Protein AF-0000000086070913 (afdb_homodimer)

Sequence (574 aa):
MAPLTAEFWENNCFSQLFPQINMLKHLDNSQISDVEFVVEPQTHCTSRTIRAHKQFLAMRSDAFLAMFYGTPPEGAEVVISDLHPDGFYGFLKYIYTGTCKPDTFEEAMYTRQAAEKYKVPEVVAVCSEYIAQHISADKVCPLLDCLATSDIEQVDEAALNILKSDAESVLTSESFVYALECTVECVLETIVGVPEICVMESVFRWAEHISQNSSAKEDPAVVLKSILRPFLPKLRFLALTAPEFVQGPAAWGMLEESEGYAILKNIVVRNSVPLPEWVCTEDVPRSMAPLTAEFWENNCFSQLFPQINMLKHLDNSQISDVEFVVEPQTHCTSRTIRAHKQFLAMRSDAFLAMFYGTPPEGAEVVISDLHPDGFYGFLKYIYTGTCKPDTFEEAMYTRQAAEKYKVPEVVAVCSEYIAQHISADKVCPLLDCLATSDIEQVDEAALNILKSDAESVLTSESFVYALECTVECVLETIVGVPEICVMESVFRWAEHISQNSSAKEDPAVVLKSILRPFLPKLRFLALTAPEFVQGPAAWGMLEESEGYAILKNIVVRNSVPLPEWVCTEDVPRS

Foldseek 3Di:
DDPPDPVDVVPDCPVVVDDQDQQLVCKQPDPPFQAWEWEAAPVDPDIDIITDHLVLLLVQAVLSVCQAVNVVHDGRYHYHHLADPLLVSQLVSCSRRVDHDDDDLVSLLRVLLVCVVRVPVVSVVVSLVVNLVDDDLLCLQVSVQSVVSHPDPDDNVSSLVCQAVPVLSNLPHPNLLVHDPVSLVVSLVRHADDQLLSNQVSVLSSLLSCLVPPPDPDDSLVSSLVSCVVVQLSGALLQDALVSLVVGPVPSSNDDPVQSVQSSVCSVPNPPDDHDPSHHPDNHGGD/DPPPDPVDVVPDCPVVVDDQPQQLVCKQPDPPFQAWEWEAAPVDPDIDIITDHLVLLLVQAVLSVCQAVNVVHDGRYHYHHLADPLLVSQLVSCSRRVDHDDDDLVSLLRVLLVCVVRVPVVSVVVSLVVNLVDDDLLCLQVSVQSVVSHPDPDDNVSSLVCQAVPVLSNLPHPNLLVHDPVSLVVSLVRHADDQLLSNQVSVLSSLLSCLVPDPDPDDSLVSSLVSCVVVQLSGALLQDALVSLVVGPVPSSNDDPVQSVQSSVCSVPNPPDDHDPSHHPDNHGGD

Radius of gyration: 41.25 Å; Cα contacts (8 Å, |Δi|>4): 855; chains: 2; bounding box: 29×132×83 Å

Nearest PDB structures (foldseek):
  2vkp-assembly1_B-2  TM=9.120E-01  e=4.206E-07  Homo sapiens
  9ety-assembly1_A  TM=7.092E-01  e=4.122E-06  Homo sapiens
  6i2m-assembly1_A-2  TM=6.609E-01  e=1.454E-06  Vaccinia virus WR
  8h37-assembly1_P  TM=6.006E-01  e=4.420E-07  Homo sapiens
  3hve-assembly1_A  TM=5.912E-01  e=2.388E-06  Homo sapiens

InterPro domains:
  IPR000210 BTB/POZ domain [PF00651] (27-134)
  IPR000210 BTB/POZ domain [PS50097] (33-104)
  IPR000210 BTB/POZ domain [SM00225] (33-135)
  IPR011333 SKP1/BTB/POZ domain superfamily [G3DSA:3.30.710.10] (21-175)
  IPR011333 SKP1/BTB/POZ domain superfamily [SSF54695] (24-135)

Structure (mmCIF, N/CA/C/O backbone):
data_AF-0000000086070913-model_v1
#
loop_
_entity.id
_entity.type
_entity.pdbx_description
1 polymer 'BTB domain-containing protein'
#
loop_
_atom_site.group_PDB
_atom_site.id
_atom_site.type_symbol
_atom_site.label_atom_id
_atom_site.label_alt_id
_atom_site.label_comp_id
_atom_site.label_asym_id
_atom_site.label_entity_id
_atom_site.label_seq_id
_atom_site.pdbx_PDB_ins_code
_atom_site.Cartn_x
_atom_site.Cartn_y
_atom_site.Cartn_z
_atom_site.occupancy
_atom_site.B_iso_or_equiv
_atom_site.auth_seq_id
_atom_site.auth_comp_id
_atom_site.auth_asym_id
_atom_site.auth_atom_id
_atom_site.pdbx_PDB_model_num
ATOM 1 N N . MET A 1 1 ? -12.008 -37.062 19.156 1 27 1 MET A N 1
ATOM 2 C CA . MET A 1 1 ? -10.938 -36.781 18.203 1 27 1 MET A CA 1
ATOM 3 C C . MET A 1 1 ? -10.883 -35.312 17.844 1 27 1 MET A C 1
ATOM 5 O O . MET A 1 1 ? -11.844 -34.75 17.281 1 27 1 MET A O 1
ATOM 9 N N . ALA A 1 2 ? -10.078 -34.438 18.594 1 33.91 2 ALA A N 1
ATOM 10 C CA . ALA A 1 2 ? -10.266 -33.031 18.906 1 33.91 2 ALA A CA 1
ATOM 11 C C . ALA A 1 2 ? -10.062 -32.156 17.672 1 33.91 2 ALA A C 1
ATOM 13 O O . ALA A 1 2 ? -9.102 -32.375 16.922 1 33.91 2 ALA A O 1
ATOM 14 N N . PRO A 1 3 ? -11.078 -31.484 17.188 1 31.33 3 PRO A N 1
ATOM 15 C CA . PRO A 1 3 ? -11.234 -30.906 15.852 1 31.33 3 PRO A CA 1
ATOM 16 C C . PRO A 1 3 ? -10.188 -29.828 15.555 1 31.33 3 PRO A C 1
ATOM 18 O O . PRO A 1 3 ? -9.922 -28.969 16.391 1 31.33 3 PRO A O 1
ATOM 21 N N . LEU A 1 4 ? -8.977 -30.172 14.977 1 37.19 4 LEU A N 1
ATOM 22 C CA . LEU A 1 4 ? -7.824 -29.359 14.609 1 37.19 4 LEU A CA 1
ATOM 23 C C . LEU A 1 4 ? -8.266 -28.016 14.023 1 37.19 4 LEU A C 1
ATOM 25 O O . LEU A 1 4 ? -8.742 -27.969 12.883 1 37.19 4 LEU A O 1
ATOM 29 N N . THR A 1 5 ? -8.906 -27 14.797 1 29 5 THR A N 1
ATOM 30 C CA . THR A 1 5 ? -9.789 -25.844 14.797 1 29 5 THR A CA 1
ATOM 31 C C . THR A 1 5 ? -9.164 -24.688 14.008 1 29 5 THR A C 1
ATOM 33 O O . THR A 1 5 ? -7.949 -24.656 13.805 1 29 5 THR A O 1
ATOM 36 N N . ALA A 1 6 ? -9.961 -23.609 13.734 1 38.47 6 ALA A N 1
ATOM 37 C CA . ALA A 1 6 ? -10.016 -22.297 13.109 1 38.47 6 ALA A CA 1
ATOM 38 C C . ALA A 1 6 ? -8.883 -21.406 13.609 1 38.47 6 ALA A C 1
ATOM 40 O O . ALA A 1 6 ? -8.477 -20.469 12.922 1 38.47 6 ALA A O 1
ATOM 41 N N . GLU A 1 7 ? -8.523 -21.625 14.836 1 35.12 7 GLU A N 1
ATOM 42 C CA . GLU A 1 7 ? -7.629 -20.734 15.57 1 35.12 7 GLU A CA 1
ATOM 43 C C . GLU A 1 7 ? -6.211 -20.797 15 1 35.12 7 GLU A C 1
ATOM 45 O O . GLU A 1 7 ? -5.461 -19.812 15.102 1 35.12 7 GLU A O 1
ATOM 50 N N . PHE A 1 8 ? -5.789 -21.969 14.516 1 34.62 8 PHE A N 1
ATOM 51 C CA . PHE A 1 8 ? -4.391 -22.141 14.141 1 34.62 8 PHE A CA 1
ATOM 52 C C . PHE A 1 8 ? -4.066 -21.375 12.867 1 34.62 8 PHE A C 1
ATOM 54 O O . PHE A 1 8 ? -2.979 -20.812 12.734 1 34.62 8 PHE A O 1
ATOM 61 N N . TRP A 1 9 ? -4.914 -21.297 11.883 1 36.12 9 TRP A N 1
ATOM 62 C CA . TRP A 1 9 ? -4.703 -20.594 10.617 1 36.12 9 TRP A CA 1
ATOM 63 C C . TRP A 1 9 ? -4.75 -19.078 10.82 1 36.12 9 TRP A C 1
ATOM 65 O O . TRP A 1 9 ? -4.164 -18.328 10.047 1 36.12 9 TRP A O 1
ATOM 75 N N . GLU A 1 10 ? -5.664 -18.578 11.578 1 36.72 10 GLU A N 1
ATOM 76 C CA . GLU A 1 10 ? -5.84 -17.141 11.828 1 36.72 10 GLU A CA 1
ATOM 77 C C . GLU A 1 10 ? -4.574 -16.531 12.406 1 36.72 10 GLU A C 1
ATOM 79 O O . GLU A 1 10 ? -4.211 -15.406 12.055 1 36.72 10 GLU A O 1
ATOM 84 N N . ASN A 1 11 ? -4.238 -16.906 13.602 1 37.53 11 ASN A N 1
ATOM 85 C CA . ASN A 1 11 ? -3.137 -16.328 14.367 1 37.53 11 ASN A CA 1
ATOM 86 C C . ASN A 1 11 ? -1.794 -16.562 13.688 1 37.53 11 ASN A C 1
ATOM 88 O O . ASN A 1 11 ? -0.753 -16.141 14.188 1 37.53 11 ASN A O 1
ATOM 92 N N . ASN A 1 12 ? -1.521 -17.812 13.102 1 37.31 12 ASN A N 1
ATOM 93 C CA . ASN A 1 12 ? -0.187 -18.266 12.719 1 37.31 12 ASN A CA 1
ATOM 94 C C . ASN A 1 12 ? 0.444 -17.328 11.68 1 37.31 12 ASN A C 1
ATOM 96 O O . ASN A 1 12 ? -0.257 -16.562 11.023 1 37.31 12 ASN A O 1
ATOM 100 N N . CYS A 1 13 ? 1.82 -17.719 11.141 1 38.06 13 CYS A N 1
ATOM 101 C CA . CYS A 1 13 ? 3.076 -17.234 10.57 1 38.06 13 CYS A CA 1
ATOM 102 C C . CYS A 1 13 ? 2.875 -16.734 9.148 1 38.06 13 CYS A C 1
ATOM 104 O O . CYS A 1 13 ? 3.84 -16.391 8.469 1 38.06 13 CYS A O 1
ATOM 106 N N . PHE A 1 14 ? 1.764 -17.047 8.633 1 42.47 14 PHE A N 1
ATOM 107 C CA . PHE A 1 14 ? 1.825 -16.625 7.242 1 42.47 14 PHE A CA 1
ATOM 108 C C . PHE A 1 14 ? 1.975 -15.109 7.141 1 42.47 14 PHE A C 1
ATOM 110 O O . PHE A 1 14 ? 2.627 -14.602 6.227 1 42.47 14 PHE A O 1
ATOM 117 N N . SER A 1 15 ? 1.172 -14.406 8.031 1 46.91 15 SER A N 1
ATOM 118 C CA . SER A 1 15 ? 1.377 -12.961 8.016 1 46.91 15 SER A CA 1
ATOM 119 C C . SER A 1 15 ? 2.855 -12.609 8.156 1 46.91 15 SER A C 1
ATOM 121 O O . SER A 1 15 ? 3.311 -11.586 7.637 1 46.91 15 SER A O 1
ATOM 123 N N . GLN A 1 16 ? 3.498 -13.609 8.844 1 49.22 16 GLN A N 1
ATOM 124 C CA . GLN A 1 16 ? 4.91 -13.367 9.125 1 49.22 16 GLN A CA 1
ATOM 125 C C . GLN A 1 16 ? 5.758 -13.594 7.875 1 49.22 16 GLN A C 1
ATOM 127 O O . GLN A 1 16 ? 6.922 -13.188 7.828 1 49.22 16 GLN A O 1
ATOM 132 N N . LEU A 1 17 ? 5.066 -14.266 7.031 1 53.59 17 LEU A N 1
ATOM 133 C CA . LEU A 1 17 ? 5.922 -14.648 5.914 1 53.59 17 LEU A CA 1
ATOM 134 C C . LEU A 1 17 ? 6.051 -13.5 4.914 1 53.59 17 LEU A C 1
ATOM 136 O O . LEU A 1 17 ? 6.918 -13.531 4.035 1 53.59 17 LEU A O 1
ATOM 140 N N . PHE A 1 18 ? 5.137 -12.562 5.164 1 60.12 18 PHE A N 1
ATOM 141 C CA . PHE A 1 18 ? 5.285 -11.508 4.168 1 60.12 18 PHE A CA 1
ATOM 142 C C . PHE A 1 18 ? 5.957 -10.281 4.77 1 60.12 18 PHE A C 1
ATOM 144 O O . PHE A 1 18 ? 5.457 -9.711 5.738 1 60.12 18 PHE A O 1
ATOM 151 N N . PRO A 1 19 ? 7.172 -10.172 4.449 1 59.5 19 PRO A N 1
ATOM 152 C CA . PRO A 1 19 ? 7.738 -8.891 4.883 1 59.5 19 PRO A CA 1
ATO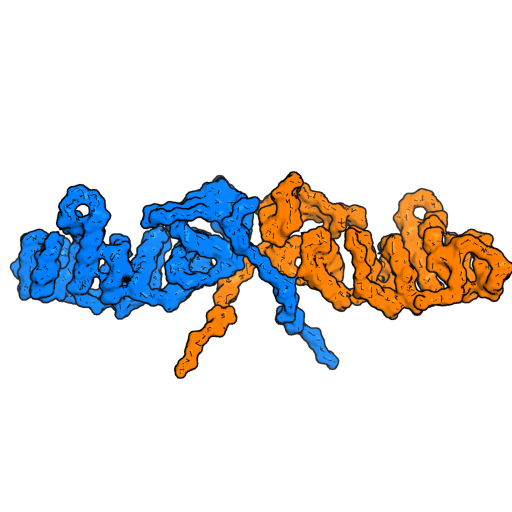M 153 C C . PRO A 1 19 ? 6.848 -7.699 4.531 1 59.5 19 PRO A C 1
ATOM 155 O O . PRO A 1 19 ? 6.152 -7.727 3.512 1 59.5 19 PRO A O 1
ATOM 158 N N . GLN A 1 20 ? 6.512 -6.902 5.496 1 64.38 20 GLN A N 1
ATOM 159 C CA . GLN A 1 20 ? 5.777 -5.668 5.23 1 64.38 20 GLN A CA 1
ATOM 160 C C . GLN A 1 20 ? 6.398 -4.898 4.066 1 64.38 20 GLN A C 1
ATOM 162 O O . GLN A 1 20 ? 7.613 -4.699 4.027 1 64.38 20 GLN A O 1
ATOM 167 N N . ILE A 1 21 ? 5.68 -4.812 3.006 1 72.5 21 ILE A N 1
ATOM 168 C CA . ILE A 1 21 ? 6.164 -4.051 1.86 1 72.5 21 ILE A CA 1
ATOM 169 C C . ILE A 1 21 ? 6.422 -2.604 2.275 1 72.5 21 ILE A C 1
ATOM 171 O O . ILE A 1 21 ? 5.523 -1.93 2.787 1 72.5 21 ILE A O 1
ATOM 175 N N . ASN A 1 22 ? 7.672 -2.219 2.266 1 80.44 22 ASN A N 1
ATOM 176 C CA . ASN A 1 22 ? 8.078 -0.882 2.684 1 80.44 22 ASN A CA 1
ATOM 177 C C . ASN A 1 22 ? 7.895 0.136 1.562 1 80.44 22 ASN A C 1
ATOM 179 O O . ASN A 1 22 ? 8.781 0.307 0.72 1 80.44 22 ASN A O 1
ATOM 183 N N . MET A 1 23 ? 6.84 0.804 1.604 1 90.06 23 MET A N 1
ATOM 184 C CA . MET A 1 23 ? 6.535 1.781 0.562 1 90.06 23 MET A CA 1
ATOM 185 C C . MET A 1 23 ? 7.234 3.107 0.838 1 90.06 23 MET A C 1
ATOM 187 O O . MET A 1 23 ? 7.363 3.943 -0.057 1 90.06 23 MET A O 1
ATOM 191 N N . LEU A 1 24 ? 7.723 3.33 2.02 1 91.94 24 LEU A N 1
ATOM 192 C CA . LEU A 1 24 ? 8.336 4.59 2.42 1 91.94 24 LEU A CA 1
ATOM 193 C C . LEU A 1 24 ? 9.609 4.852 1.625 1 91.94 24 LEU A C 1
ATOM 195 O O . LEU A 1 24 ? 9.953 6.004 1.35 1 91.94 24 LEU A O 1
ATOM 199 N N . LYS A 1 25 ? 10.203 3.756 1.216 1 93.19 25 LYS A N 1
ATOM 200 C CA . LYS A 1 25 ? 11.469 3.895 0.503 1 93.19 25 LYS A CA 1
ATOM 201 C C . LYS A 1 25 ? 11.289 4.66 -0.804 1 93.19 25 LYS A C 1
ATOM 203 O O . LYS A 1 25 ? 12.25 5.199 -1.354 1 93.19 25 LYS A O 1
ATOM 208 N N . HIS A 1 26 ? 10.07 4.699 -1.271 1 95 26 HIS A N 1
ATOM 209 C CA . HIS A 1 26 ? 9.812 5.34 -2.555 1 95 26 HIS A CA 1
ATOM 210 C C . HIS A 1 26 ? 9.57 6.836 -2.385 1 95 26 HIS A C 1
ATOM 212 O O . HIS A 1 26 ? 9.688 7.602 -3.344 1 95 26 HIS A O 1
ATOM 218 N N . LEU A 1 27 ? 9.172 7.234 -1.186 1 96.19 27 LEU A N 1
ATOM 219 C CA . LEU A 1 27 ? 8.906 8.648 -0.943 1 96.19 27 LEU A CA 1
ATOM 220 C C . LEU A 1 27 ? 10.18 9.477 -1.113 1 96.19 27 LEU A C 1
ATOM 222 O O . LEU A 1 27 ? 11.227 9.133 -0.56 1 96.19 27 LEU A O 1
ATOM 226 N N . ASP A 1 28 ? 10.008 10.484 -1.914 1 95.56 28 ASP A N 1
ATOM 227 C CA . ASP A 1 28 ? 11.086 11.43 -2.207 1 95.56 28 ASP A CA 1
ATOM 228 C C . ASP A 1 28 ? 12.219 10.75 -2.965 1 95.56 28 ASP A C 1
ATOM 230 O O . ASP A 1 28 ? 13.391 11.102 -2.787 1 95.56 28 ASP A O 1
ATOM 234 N N . ASN A 1 29 ? 11.883 9.633 -3.613 1 91 29 ASN A N 1
ATOM 235 C CA . ASN A 1 29 ? 12.781 8.93 -4.531 1 91 29 ASN A CA 1
ATOM 236 C C . ASN A 1 29 ? 12.477 9.281 -5.984 1 91 29 ASN A C 1
ATOM 238 O O . ASN A 1 29 ? 11.32 9.242 -6.406 1 91 29 ASN A O 1
ATOM 242 N N . SER A 1 30 ? 13.492 9.594 -6.703 1 87.75 30 SER A N 1
ATOM 243 C CA . SER A 1 30 ? 13.312 10.148 -8.039 1 87.75 30 SER A CA 1
ATOM 244 C C . SER A 1 30 ? 13.164 9.047 -9.086 1 87.75 30 SER A C 1
ATOM 246 O O . SER A 1 30 ? 12.789 9.32 -10.227 1 87.75 30 SER A O 1
ATOM 248 N N . GLN A 1 31 ? 13.352 7.859 -8.82 1 88.88 31 GLN A N 1
ATOM 249 C CA . GLN A 1 31 ? 13.453 6.785 -9.797 1 88.88 31 GLN A CA 1
ATOM 250 C C . GLN A 1 31 ? 12.195 6.711 -10.664 1 88.88 31 GLN A C 1
ATOM 252 O O . GLN A 1 31 ? 12.289 6.684 -11.898 1 88.88 31 GLN A O 1
ATOM 257 N N . ILE A 1 32 ? 10.977 6.695 -10.039 1 93.25 32 ILE A N 1
ATOM 258 C CA . ILE A 1 32 ? 9.766 6.566 -10.852 1 93.25 32 ILE A CA 1
ATOM 259 C C . ILE A 1 32 ? 8.75 7.621 -10.422 1 93.25 32 ILE A C 1
ATOM 261 O O . ILE A 1 32 ? 7.547 7.457 -10.641 1 93.25 32 ILE A O 1
ATOM 265 N N . SER A 1 33 ? 9.281 8.594 -9.758 1 96.81 33 SER A N 1
ATOM 266 C CA . SER A 1 33 ? 8.391 9.68 -9.359 1 96.81 33 SER A CA 1
ATOM 267 C C . SER A 1 33 ? 7.945 10.492 -10.57 1 96.81 33 SER A C 1
ATOM 269 O O . SER A 1 33 ? 8.68 10.602 -11.555 1 96.81 33 SER A O 1
ATOM 271 N N . ASP A 1 34 ? 6.738 11 -10.516 1 97.12 34 ASP A N 1
ATOM 272 C CA . ASP A 1 34 ? 6.238 11.766 -11.656 1 97.12 34 ASP A CA 1
ATOM 273 C C . ASP A 1 34 ? 5.582 13.062 -11.203 1 97.12 34 ASP A C 1
ATOM 275 O O . ASP A 1 34 ? 4.906 13.734 -11.984 1 97.12 34 ASP A O 1
ATOM 279 N N . VAL A 1 35 ? 5.738 13.453 -9.953 1 98.06 35 VAL A N 1
ATOM 280 C CA . VAL A 1 35 ? 5.27 14.742 -9.453 1 98.06 35 VAL A CA 1
ATOM 281 C C . VAL A 1 35 ? 6.254 15.281 -8.422 1 98.06 35 VAL A C 1
ATOM 283 O O . VAL A 1 35 ? 6.855 14.516 -7.66 1 98.06 35 VAL A O 1
ATOM 286 N N . GLU A 1 36 ? 6.418 16.547 -8.414 1 98.25 36 GLU A N 1
ATOM 287 C CA . GLU A 1 36 ? 7.199 17.266 -7.418 1 98.25 36 GLU A CA 1
ATOM 288 C C . GLU A 1 36 ? 6.336 18.281 -6.672 1 98.25 36 GLU A C 1
ATOM 290 O O . GLU A 1 36 ? 5.77 19.188 -7.285 1 98.25 36 GLU A O 1
ATOM 295 N N . PHE A 1 37 ? 6.27 18.125 -5.41 1 98.25 37 PHE A N 1
ATOM 296 C CA . PHE A 1 37 ? 5.598 19.109 -4.566 1 98.25 37 PHE A CA 1
ATOM 297 C C . PHE A 1 37 ? 6.586 20.156 -4.066 1 98.25 37 PHE A C 1
ATOM 299 O O . PHE A 1 37 ? 7.516 19.828 -3.324 1 98.25 37 PHE A O 1
ATOM 306 N N . VAL A 1 38 ? 6.418 21.312 -4.484 1 97.94 38 VAL A N 1
ATOM 307 C CA . VAL A 1 38 ? 7.227 22.422 -3.992 1 97.94 38 VAL A CA 1
ATOM 308 C C . VAL A 1 38 ? 6.512 23.109 -2.83 1 97.94 38 VAL A C 1
ATOM 310 O O . VAL A 1 38 ? 5.586 23.906 -3.039 1 97.94 38 VAL A O 1
ATOM 313 N N . VAL A 1 39 ? 6.949 22.797 -1.641 1 97.06 39 VAL A N 1
ATOM 314 C CA . VAL A 1 39 ? 6.336 23.359 -0.44 1 97.06 39 VAL A CA 1
ATOM 315 C C . VAL A 1 39 ? 7.074 24.625 -0.022 1 97.06 39 VAL A C 1
ATOM 317 O O . VAL A 1 39 ? 8.203 24.562 0.47 1 97.06 39 VAL A O 1
ATOM 320 N N . GLU A 1 40 ? 6.461 25.672 -0.221 1 93.94 40 GLU A N 1
ATOM 321 C CA . GLU A 1 40 ? 7.02 27 0.057 1 93.94 40 GLU A CA 1
ATOM 322 C C . GLU A 1 40 ? 6.023 27.859 0.818 1 93.94 40 GLU A C 1
ATOM 324 O O . GLU A 1 40 ? 5.32 28.672 0.219 1 93.94 40 GLU A O 1
ATOM 329 N N . PRO A 1 41 ? 6.105 27.719 2.154 1 89.5 41 PRO A N 1
ATOM 330 C CA . PRO A 1 41 ? 5.172 28.531 2.932 1 89.5 41 PRO A CA 1
ATOM 331 C C . PRO A 1 41 ? 5.48 30.031 2.846 1 89.5 41 PRO A C 1
ATOM 333 O O . PRO A 1 41 ? 6.648 30.422 2.734 1 89.5 41 PRO A O 1
ATOM 336 N N . GLN A 1 42 ? 4.492 30.781 2.971 1 81.88 42 GLN A N 1
ATOM 337 C CA . GLN A 1 42 ? 4.645 32.25 2.938 1 81.88 42 GLN A CA 1
ATOM 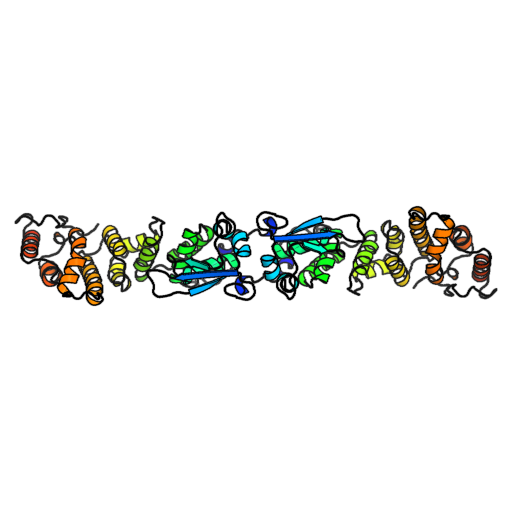338 C C . GLN A 1 42 ? 5.172 32.781 4.27 1 81.88 42 GLN A C 1
ATOM 340 O O . GLN A 1 42 ? 5.832 33.812 4.312 1 81.88 42 GLN A O 1
ATOM 345 N N . THR A 1 43 ? 4.941 32.062 5.273 1 73.25 43 THR A N 1
ATOM 346 C CA . THR A 1 43 ? 5.215 32.531 6.625 1 73.25 43 THR A CA 1
ATOM 347 C C . THR A 1 43 ? 6.57 32.031 7.113 1 73.25 43 THR A C 1
ATOM 349 O O . THR A 1 43 ? 7.078 32.5 8.141 1 73.25 43 THR A O 1
ATOM 352 N N . HIS A 1 44 ? 7.094 31.062 6.371 1 71.06 44 HIS A N 1
ATOM 353 C CA . HIS A 1 44 ? 8.375 30.5 6.789 1 71.06 44 HIS A CA 1
ATOM 354 C C . HIS A 1 44 ? 9.406 30.5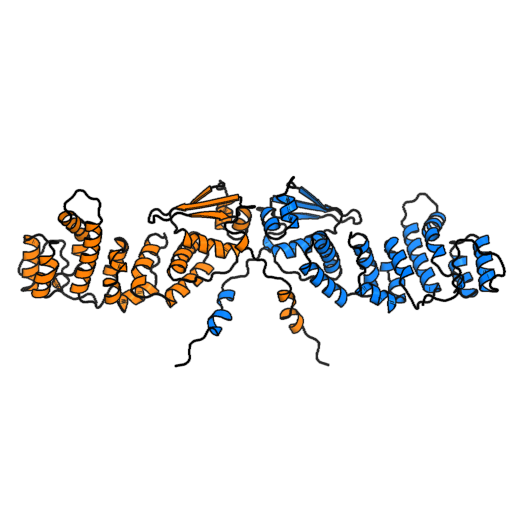94 5.672 1 71.06 44 HIS A C 1
ATOM 356 O O . HIS A 1 44 ? 9.047 30.672 4.496 1 71.06 44 HIS A O 1
ATOM 362 N N . CYS A 1 45 ? 10.609 30.641 6.098 1 77.81 45 CYS A N 1
ATOM 363 C CA . CYS A 1 45 ? 11.68 30.766 5.117 1 77.81 45 CYS A CA 1
ATOM 364 C C . CYS A 1 45 ? 12.172 29.391 4.664 1 77.81 45 CYS A C 1
ATOM 366 O O . CYS A 1 45 ? 13.062 29.297 3.816 1 77.81 45 CYS A O 1
ATOM 368 N N . THR A 1 46 ? 11.492 28.391 5.078 1 88.31 46 THR A N 1
ATOM 369 C CA . THR A 1 46 ? 11.945 27.062 4.719 1 88.31 46 THR A CA 1
ATOM 370 C C . THR A 1 46 ? 11.141 26.5 3.549 1 88.31 46 THR A C 1
ATOM 372 O O . THR A 1 46 ? 9.922 26.672 3.496 1 88.31 46 THR A O 1
ATOM 375 N N . SER A 1 47 ? 11.805 26.031 2.568 1 92.81 47 SER A N 1
ATOM 376 C CA . SER A 1 47 ? 11.156 25.406 1.42 1 92.81 47 SER A CA 1
ATOM 377 C C . SER A 1 47 ? 11.734 24.016 1.162 1 92.81 47 SER A C 1
ATOM 379 O O . SER A 1 47 ? 12.867 23.719 1.545 1 92.81 47 SER A O 1
ATOM 381 N N . ARG A 1 48 ? 10.906 23.141 0.691 1 96 48 ARG A N 1
ATOM 382 C CA . ARG A 1 48 ? 11.344 21.781 0.364 1 96 48 ARG A CA 1
ATOM 383 C C . ARG A 1 48 ? 10.594 21.25 -0.849 1 96 48 ARG A C 1
ATOM 385 O O . ARG A 1 48 ? 9.406 21.516 -1.019 1 96 48 ARG A O 1
ATOM 392 N N . THR A 1 49 ? 11.32 20.625 -1.664 1 97.25 49 THR A N 1
ATOM 393 C CA . THR A 1 49 ? 10.711 19.922 -2.781 1 97.25 49 THR A CA 1
ATOM 394 C C . THR A 1 49 ? 10.625 18.422 -2.488 1 97.25 49 THR A C 1
ATOM 396 O O . THR A 1 49 ? 11.617 17.812 -2.086 1 97.25 49 THR A O 1
ATOM 399 N N . ILE A 1 50 ? 9.477 17.844 -2.617 1 98.12 50 ILE A N 1
ATOM 400 C CA . ILE A 1 50 ? 9.258 16.438 -2.322 1 98.12 50 ILE A CA 1
ATOM 401 C C . ILE A 1 50 ? 8.766 15.711 -3.574 1 98.12 50 ILE A C 1
ATOM 403 O O . ILE A 1 50 ? 7.754 16.094 -4.164 1 98.12 50 ILE A O 1
ATOM 407 N N . ARG A 1 51 ? 9.453 14.711 -4 1 97.88 51 ARG A N 1
ATOM 408 C CA . ARG A 1 51 ? 9.047 13.891 -5.141 1 97.88 51 ARG A CA 1
ATOM 409 C C . ARG A 1 51 ? 8.102 12.773 -4.707 1 97.88 51 ARG A C 1
ATOM 411 O O . ARG A 1 51 ? 8.297 12.164 -3.656 1 97.88 51 ARG A O 1
ATOM 418 N N . ALA A 1 52 ? 7.047 12.547 -5.461 1 98.25 52 ALA A N 1
ATOM 419 C CA . ALA A 1 52 ? 6.039 11.539 -5.121 1 98.25 52 ALA A CA 1
ATOM 420 C C . ALA A 1 52 ? 5.473 10.883 -6.375 1 98.25 52 ALA A C 1
ATOM 422 O O . ALA A 1 52 ? 6.059 10.992 -7.457 1 98.25 52 ALA A O 1
ATOM 423 N N . HIS A 1 53 ? 4.496 10.07 -6.289 1 97.88 53 HIS A N 1
ATOM 424 C CA . HIS A 1 53 ? 3.908 9.266 -7.348 1 97.88 53 HIS A CA 1
ATOM 425 C C . HIS A 1 53 ? 2.414 9.539 -7.488 1 97.88 53 HIS A C 1
ATOM 427 O O . HIS A 1 53 ? 1.625 9.156 -6.621 1 97.88 53 HIS A O 1
ATOM 433 N N . LYS A 1 54 ? 2.014 10.125 -8.625 1 97.56 54 LYS A N 1
ATOM 434 C CA . LYS A 1 54 ? 0.648 10.609 -8.812 1 97.56 54 LYS A CA 1
ATOM 435 C C . LYS A 1 54 ? -0.359 9.469 -8.656 1 97.56 54 LYS A C 1
ATOM 437 O O . LYS A 1 54 ? -1.349 9.609 -7.93 1 97.56 54 LYS A O 1
ATOM 442 N N . GLN A 1 55 ? -0.084 8.414 -9.344 1 96.5 55 GLN A N 1
ATOM 443 C CA . GLN A 1 55 ? -1.028 7.301 -9.352 1 96.5 55 GLN A CA 1
ATOM 444 C C . GLN A 1 55 ? -1.141 6.672 -7.965 1 96.5 55 GLN A C 1
ATOM 446 O O . GLN A 1 55 ? -2.244 6.375 -7.5 1 96.5 55 GLN A O 1
ATOM 451 N N . PHE A 1 56 ? -0.059 6.484 -7.305 1 95.94 56 PHE A N 1
ATOM 452 C CA . PHE A 1 56 ? -0.059 5.922 -5.961 1 95.94 56 PHE A CA 1
ATOM 453 C C . PHE A 1 56 ? -0.828 6.82 -5 1 95.94 56 PHE A C 1
ATOM 455 O O . PHE A 1 56 ? -1.65 6.34 -4.215 1 95.94 56 PHE A O 1
ATOM 462 N N . LEU A 1 57 ? -0.521 8.086 -5.07 1 96.56 57 LEU A N 1
ATOM 463 C CA . LEU A 1 57 ? -1.21 9.047 -4.219 1 96.56 57 LEU A CA 1
ATOM 464 C C . LEU A 1 57 ? -2.715 9.016 -4.469 1 96.56 57 LEU A C 1
ATOM 466 O O . LEU A 1 57 ? -3.504 9.023 -3.521 1 96.56 57 LEU A O 1
ATOM 470 N N . ALA A 1 58 ? -3.123 8.977 -5.719 1 96.12 58 ALA A N 1
ATOM 471 C CA . ALA A 1 58 ? -4.531 8.969 -6.102 1 96.12 58 ALA A CA 1
ATOM 472 C C . ALA A 1 58 ? -5.234 7.715 -5.578 1 96.12 58 ALA A C 1
ATOM 474 O O . ALA A 1 58 ? -6.426 7.75 -5.266 1 96.12 58 ALA A O 1
ATOM 475 N N . MET A 1 59 ? -4.496 6.637 -5.512 1 94.69 59 MET A N 1
ATOM 476 C CA . MET A 1 59 ? -5.062 5.379 -5.031 1 94.69 59 MET A CA 1
ATOM 477 C C . MET A 1 59 ? -5.277 5.418 -3.523 1 94.69 59 MET A C 1
ATOM 479 O O . MET A 1 59 ? -6.078 4.648 -2.988 1 94.69 59 MET A O 1
ATOM 483 N N . ARG A 1 60 ? -4.555 6.316 -2.834 1 93.81 60 ARG A N 1
ATOM 484 C CA . ARG A 1 60 ? -4.543 6.293 -1.375 1 93.81 60 ARG A CA 1
ATOM 485 C C . ARG A 1 60 ? -5.332 7.465 -0.802 1 93.81 60 ARG A C 1
ATOM 487 O O . ARG A 1 60 ? -5.582 7.52 0.404 1 93.81 60 ARG A O 1
ATOM 494 N N . SER A 1 61 ? -5.691 8.414 -1.654 1 93.56 61 SER A N 1
ATOM 495 C CA . SER A 1 61 ? -6.32 9.633 -1.171 1 93.56 61 SER A CA 1
ATOM 496 C C . SER A 1 61 ? -7.273 10.219 -2.211 1 93.56 61 SER A C 1
ATOM 498 O O . SER A 1 61 ? -6.875 10.477 -3.35 1 93.56 61 SER A O 1
ATOM 500 N N . ASP A 1 62 ? -8.484 10.516 -1.798 1 94 62 ASP A N 1
ATOM 501 C CA . ASP A 1 62 ? -9.469 11.117 -2.691 1 94 62 ASP A CA 1
ATOM 502 C C . ASP A 1 62 ? -9.031 12.516 -3.125 1 94 62 ASP A C 1
ATOM 504 O O . ASP A 1 62 ? -9.297 12.93 -4.258 1 94 62 ASP A O 1
ATOM 508 N N . ALA A 1 63 ? -8.438 13.188 -2.225 1 95.12 63 ALA A N 1
ATOM 509 C CA . ALA A 1 63 ? -7.949 14.523 -2.541 1 95.12 63 ALA A CA 1
ATOM 510 C C . ALA A 1 63 ? -6.926 14.484 -3.672 1 95.12 63 ALA A C 1
ATOM 512 O O . ALA A 1 63 ? -6.996 15.281 -4.609 1 95.12 63 ALA A O 1
ATOM 513 N N . PHE A 1 64 ? -6.055 13.57 -3.631 1 96.62 64 PHE A N 1
ATOM 514 C CA . PHE A 1 64 ? -5.031 13.469 -4.664 1 96.62 64 PHE A CA 1
ATOM 515 C C . PHE A 1 64 ? -5.609 12.867 -5.941 1 96.62 64 PHE A C 1
ATOM 517 O O . PHE A 1 64 ? -5.152 13.188 -7.043 1 96.62 64 PHE A O 1
ATOM 524 N N . LEU A 1 65 ? -6.629 12 -5.793 1 96.44 65 LEU A N 1
ATOM 525 C CA . LEU A 1 65 ? -7.34 11.516 -6.973 1 96.44 65 LEU A CA 1
ATOM 526 C C . LEU A 1 65 ? -7.926 12.68 -7.766 1 96.44 65 LEU A C 1
ATOM 528 O O . LEU A 1 65 ? -7.742 12.766 -8.984 1 96.44 65 LEU A O 1
ATOM 532 N N . ALA A 1 66 ? -8.586 13.562 -7.023 1 96.25 66 ALA A N 1
ATOM 533 C CA . ALA A 1 66 ? -9.172 14.742 -7.656 1 96.25 66 ALA A CA 1
ATOM 534 C C . ALA A 1 66 ? -8.094 15.641 -8.242 1 96.25 66 ALA A C 1
ATOM 536 O O . ALA A 1 66 ? -8.266 16.203 -9.336 1 96.25 66 ALA A O 1
ATOM 537 N N . MET A 1 67 ? -6.965 15.766 -7.586 1 96.38 67 MET A N 1
ATOM 538 C CA . MET A 1 67 ? -5.887 16.672 -7.984 1 96.38 67 MET A CA 1
ATOM 539 C C . MET A 1 67 ? -5.254 16.203 -9.297 1 96.38 67 MET A C 1
ATOM 541 O O . MET A 1 67 ? -5.027 17.016 -10.195 1 96.38 67 MET A O 1
ATOM 545 N N . PHE A 1 68 ? -5.082 14.883 -9.398 1 97.44 68 PHE A N 1
ATOM 546 C CA . PHE A 1 68 ? -4.242 14.422 -10.5 1 97.44 68 PHE A CA 1
ATOM 547 C C . PHE A 1 68 ? -5.094 13.805 -11.609 1 97.44 68 PHE A C 1
ATOM 549 O O . PHE A 1 68 ? -4.625 13.633 -12.734 1 97.44 68 PHE A O 1
ATOM 556 N N . TYR A 1 69 ? -6.289 13.43 -11.312 1 95.81 69 TYR A N 1
ATOM 557 C CA . TYR A 1 69 ? -7.117 12.75 -12.312 1 95.81 69 TYR A CA 1
ATOM 558 C C . TYR A 1 69 ? -8.469 13.438 -12.445 1 95.81 69 TYR A C 1
ATOM 560 O O . TYR A 1 69 ? -9.383 12.914 -13.094 1 95.81 69 TYR A O 1
ATOM 568 N N . GLY A 1 70 ? -8.586 14.531 -11.836 1 94.31 70 GLY A N 1
ATOM 569 C CA . GLY A 1 70 ? -9.766 15.359 -12.016 1 94.31 70 GLY A CA 1
ATOM 570 C C . GLY A 1 70 ? -9.68 16.266 -13.234 1 94.31 70 GLY A C 1
ATOM 571 O O . GLY A 1 70 ? -8.93 15.977 -14.172 1 94.31 70 GLY A O 1
ATOM 572 N N . THR A 1 71 ? -10.57 17.219 -13.289 1 92.31 71 THR A N 1
ATOM 573 C CA . THR A 1 71 ? -10.633 18.125 -14.43 1 92.31 71 THR A CA 1
ATOM 574 C C . THR A 1 71 ? -10.5 19.562 -13.977 1 92.31 71 THR A C 1
ATOM 576 O O . THR A 1 71 ? -11.367 20.094 -13.273 1 92.31 71 THR A O 1
ATOM 579 N N . PRO A 1 72 ? -9.406 20.203 -14.352 1 94.06 72 PRO A N 1
ATOM 580 C CA . PRO A 1 72 ? -8.195 19.75 -15.031 1 94.06 72 PRO A CA 1
ATOM 581 C C . PRO A 1 72 ? -7.191 19.094 -14.086 1 94.06 72 PRO A C 1
ATOM 583 O O . PRO A 1 72 ? -7.105 19.469 -12.914 1 94.06 72 PRO A O 1
ATOM 586 N N . PRO A 1 73 ? -6.469 18.141 -14.438 1 94.38 73 PRO A N 1
ATOM 587 C CA . PRO A 1 73 ? -5.461 17.516 -13.578 1 94.38 73 PRO A CA 1
ATOM 588 C C . PRO A 1 73 ? -4.227 18.406 -13.375 1 94.38 73 PRO A C 1
ATOM 590 O O . PRO A 1 73 ? -3.811 19.109 -14.297 1 94.38 73 PRO A O 1
ATOM 593 N N . GLU A 1 74 ? -3.664 18.328 -12.219 1 94.62 74 GLU A N 1
ATOM 594 C CA . GLU A 1 74 ? -2.41 19.016 -11.953 1 94.62 74 GLU A CA 1
ATOM 595 C C . GLU A 1 74 ? -1.25 18.375 -12.711 1 94.62 74 GLU A C 1
ATOM 597 O O . GLU A 1 74 ? -1.267 17.172 -12.977 1 94.62 74 GLU A O 1
ATOM 602 N N . GLY A 1 75 ? -0.298 19.172 -12.984 1 94.69 75 GLY A N 1
ATOM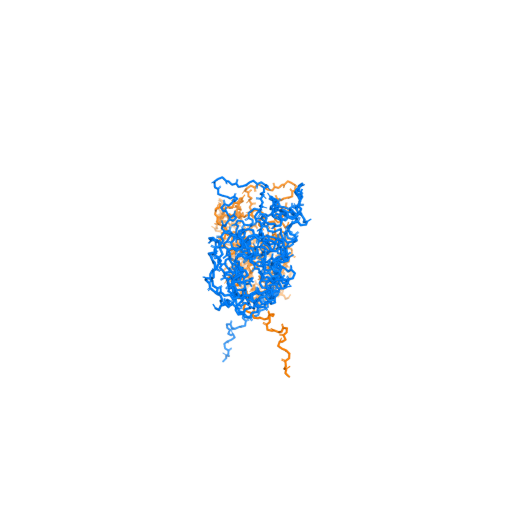 603 C CA . GLY A 1 75 ? 0.861 18.688 -13.719 1 94.69 75 GLY A CA 1
ATOM 604 C C . GLY A 1 75 ? 1.933 18.094 -12.828 1 94.69 75 GLY A C 1
ATOM 605 O O . GLY A 1 75 ? 1.629 17.547 -11.766 1 94.69 75 GLY A O 1
ATOM 606 N N . ALA A 1 76 ? 3.135 18.109 -13.32 1 95.94 76 ALA A N 1
ATOM 607 C CA . ALA A 1 76 ? 4.262 17.453 -12.672 1 95.94 76 ALA A CA 1
ATOM 608 C C . ALA A 1 76 ? 4.801 18.281 -11.516 1 95.94 76 ALA A C 1
ATOM 610 O O . ALA A 1 76 ? 5.578 17.797 -10.695 1 95.94 76 ALA A O 1
ATOM 611 N N . GLU A 1 77 ? 4.418 19.516 -11.477 1 97.56 77 GLU A N 1
ATOM 612 C CA . GLU A 1 77 ? 4.84 20.375 -10.383 1 97.56 77 GLU A CA 1
ATOM 613 C C . GLU A 1 77 ? 3.641 20.984 -9.664 1 97.56 77 GLU A C 1
ATOM 615 O O . GLU A 1 77 ? 2.775 21.594 -10.297 1 97.56 77 GLU A O 1
ATOM 620 N N . VAL A 1 78 ? 3.564 20.797 -8.414 1 97.69 78 VAL A N 1
ATOM 621 C CA . VAL A 1 78 ? 2.498 21.344 -7.59 1 97.69 78 VAL A CA 1
ATOM 622 C C . VAL A 1 78 ? 3.098 22.234 -6.496 1 97.69 78 VAL A C 1
ATOM 624 O O . VAL A 1 78 ? 3.912 21.766 -5.695 1 97.69 78 VAL A O 1
ATOM 627 N N . VAL A 1 79 ? 2.678 23.438 -6.402 1 96.75 79 VAL A N 1
ATOM 628 C CA . VAL A 1 79 ? 3.188 24.375 -5.406 1 96.75 79 VAL A CA 1
ATOM 629 C C . VAL A 1 79 ? 2.244 24.422 -4.203 1 96.75 79 VAL A C 1
ATOM 631 O O . VAL A 1 79 ? 1.035 24.594 -4.363 1 96.75 79 VAL A O 1
ATOM 634 N N . ILE A 1 80 ? 2.768 24.188 -3.066 1 95.44 80 ILE A N 1
ATOM 635 C CA . ILE A 1 80 ? 2.041 24.266 -1.803 1 95.44 80 ILE A CA 1
ATOM 636 C C . ILE A 1 80 ? 2.578 25.438 -0.973 1 95.44 80 ILE A C 1
ATOM 638 O O . ILE A 1 80 ? 3.721 25.391 -0.507 1 95.44 80 ILE A O 1
ATOM 642 N N . SER A 1 81 ? 1.776 26.375 -0.695 1 93.31 81 SER A N 1
ATOM 643 C CA . SER A 1 81 ? 2.264 27.594 -0.065 1 93.31 81 SER A CA 1
ATOM 644 C C . SER A 1 81 ? 1.673 27.766 1.33 1 93.31 81 SER A C 1
ATOM 646 O O . SER A 1 81 ? 2.064 28.672 2.066 1 93.31 81 SER A O 1
ATOM 648 N N . ASP A 1 82 ? 0.824 26.922 1.728 1 91 82 ASP A N 1
ATOM 649 C CA . ASP A 1 82 ? 0.085 27.156 2.963 1 91 82 ASP A CA 1
ATOM 650 C C . ASP A 1 82 ? 0.42 26.109 4.016 1 91 82 ASP A C 1
ATOM 652 O O . ASP A 1 82 ? -0.224 26.047 5.066 1 91 82 ASP A O 1
ATOM 656 N N . LEU A 1 83 ? 1.389 25.266 3.713 1 93.75 83 LEU A N 1
ATOM 657 C CA . LEU A 1 83 ? 1.779 24.234 4.66 1 93.75 83 LEU A CA 1
ATOM 658 C C . LEU A 1 83 ? 3.277 24.297 4.941 1 93.75 83 LEU A C 1
ATOM 660 O O . LEU A 1 83 ? 4.055 24.719 4.09 1 93.75 83 LEU A O 1
ATOM 664 N N . HIS A 1 84 ? 3.607 23.938 6.168 1 93.81 84 HIS A N 1
ATOM 665 C CA . HIS A 1 84 ? 5.016 23.719 6.473 1 93.81 84 HIS A CA 1
ATOM 666 C C . HIS A 1 84 ? 5.551 22.469 5.781 1 93.81 84 HIS A C 1
ATOM 668 O O . HIS A 1 84 ? 4.859 21.453 5.711 1 93.81 84 HIS A O 1
ATOM 674 N N . PRO A 1 85 ? 6.785 22.484 5.27 1 95.88 85 PRO A N 1
ATOM 675 C CA . PRO A 1 85 ? 7.348 21.328 4.566 1 95.88 85 PRO A CA 1
ATOM 676 C C . PRO A 1 85 ? 7.352 20.062 5.426 1 95.88 85 PRO A C 1
ATOM 678 O O . PRO A 1 85 ? 7.039 18.984 4.93 1 95.88 85 PRO A O 1
ATOM 681 N N . ASP A 1 86 ? 7.602 20.188 6.652 1 95 86 ASP A N 1
ATOM 682 C CA . ASP A 1 86 ? 7.656 19.031 7.535 1 95 86 ASP A CA 1
ATOM 683 C C . ASP A 1 86 ? 6.273 18.406 7.707 1 95 86 ASP A C 1
ATOM 685 O O . ASP A 1 86 ? 6.148 17.188 7.84 1 95 86 ASP A O 1
ATOM 689 N N . GLY A 1 87 ? 5.301 19.234 7.785 1 95.75 87 GLY A N 1
ATOM 690 C CA . GLY A 1 87 ? 3.941 18.734 7.922 1 95.75 87 GLY A CA 1
ATOM 691 C C . GLY A 1 87 ? 3.459 17.969 6.707 1 95.75 87 GLY A C 1
ATOM 692 O O . GLY A 1 87 ? 2.854 16.906 6.84 1 95.75 87 GLY A O 1
ATOM 693 N N . PHE A 1 88 ? 3.781 18.547 5.57 1 97.38 88 PHE A N 1
ATOM 694 C CA . PHE A 1 88 ? 3.377 17.875 4.34 1 97.38 88 PHE A CA 1
ATOM 695 C C . PHE A 1 88 ? 4.133 16.562 4.164 1 97.38 88 PHE A C 1
ATOM 697 O O . PHE A 1 88 ? 3.557 15.562 3.729 1 97.38 88 PHE A O 1
ATOM 704 N N . TYR A 1 89 ? 5.398 16.609 4.52 1 97.5 89 TYR A N 1
ATOM 705 C CA . TYR A 1 89 ? 6.191 15.398 4.449 1 97.5 89 TYR A CA 1
ATOM 706 C C . TYR A 1 89 ? 5.633 14.328 5.383 1 97.5 89 TYR A C 1
ATOM 708 O O . TYR A 1 89 ? 5.523 13.156 5.004 1 97.5 89 TYR A O 1
ATOM 716 N N . GLY A 1 90 ? 5.348 14.719 6.621 1 96.88 90 GLY A N 1
ATOM 717 C CA . GLY A 1 90 ? 4.73 13.789 7.551 1 96.88 90 GLY A CA 1
ATOM 718 C C . GLY A 1 90 ? 3.422 13.211 7.039 1 96.88 90 GLY A C 1
ATOM 719 O O . GLY A 1 90 ? 3.166 12.016 7.188 1 96.88 90 GLY A O 1
ATOM 720 N N . PHE A 1 91 ? 2.65 14.047 6.461 1 97.38 91 PHE A N 1
ATOM 721 C CA . PHE A 1 91 ? 1.386 13.641 5.855 1 97.38 91 PHE A CA 1
ATOM 722 C C . PHE A 1 91 ? 1.617 12.625 4.738 1 97.38 91 PHE A C 1
ATOM 724 O O . PHE A 1 91 ? 0.953 11.594 4.688 1 97.38 91 PHE A O 1
ATOM 731 N N . LEU A 1 92 ? 2.592 12.898 3.855 1 97.69 92 LEU A N 1
ATOM 732 C CA . LEU A 1 92 ? 2.918 11.984 2.771 1 97.69 92 LEU A CA 1
ATOM 733 C C . LEU A 1 92 ? 3.428 10.656 3.32 1 97.69 92 LEU A C 1
ATOM 735 O O . LEU A 1 92 ? 3.129 9.594 2.766 1 97.69 92 LEU A O 1
ATOM 739 N N . LYS A 1 93 ? 4.215 10.766 4.359 1 96 93 LYS A N 1
ATOM 740 C CA . LYS A 1 93 ? 4.668 9.539 5 1 96 93 LYS A CA 1
ATOM 741 C C . LYS A 1 93 ? 3.49 8.641 5.363 1 96 93 LYS A C 1
ATOM 743 O O . LYS A 1 93 ? 3.545 7.422 5.164 1 96 93 LYS A O 1
ATOM 748 N N . TYR A 1 94 ? 2.473 9.203 5.891 1 94.75 94 TYR A N 1
ATOM 749 C CA . TYR A 1 94 ? 1.272 8.438 6.219 1 94.75 94 TYR A CA 1
ATOM 750 C C . TYR A 1 94 ? 0.652 7.832 4.965 1 94.75 94 TYR A C 1
ATOM 752 O O . TYR A 1 94 ? 0.248 6.668 4.969 1 94.75 94 TYR A O 1
ATOM 760 N N . ILE A 1 95 ? 0.562 8.641 3.971 1 95.31 95 ILE A N 1
ATOM 761 C CA . ILE A 1 95 ? -0.06 8.156 2.742 1 95.31 95 ILE A CA 1
ATOM 762 C C . ILE A 1 95 ? 0.709 6.945 2.217 1 95.31 95 ILE A C 1
ATOM 764 O O . ILE A 1 95 ? 0.108 5.984 1.728 1 95.31 95 ILE A O 1
ATOM 768 N N . TYR A 1 96 ? 1.963 6.93 2.309 1 93.88 96 TYR A N 1
ATOM 769 C CA . TYR A 1 96 ? 2.807 5.871 1.767 1 93.88 96 TYR A CA 1
ATOM 770 C C . TYR A 1 96 ? 2.787 4.641 2.666 1 93.88 96 TYR A C 1
ATOM 772 O O . TYR A 1 96 ? 2.9 3.51 2.188 1 93.88 96 TYR A O 1
ATOM 780 N N . THR A 1 97 ? 2.611 4.867 3.93 1 91.5 97 THR A N 1
ATOM 781 C CA . THR A 1 97 ? 2.834 3.744 4.836 1 91.5 97 THR A CA 1
ATOM 782 C C . THR A 1 97 ? 1.523 3.299 5.477 1 91.5 97 THR A C 1
ATOM 784 O O . THR A 1 97 ? 1.418 2.172 5.969 1 91.5 97 THR A O 1
ATOM 787 N N . GLY A 1 98 ? 0.611 4.184 5.625 1 89.81 98 GLY A N 1
ATOM 788 C CA . GLY A 1 98 ? -0.633 3.889 6.316 1 89.81 98 GLY A CA 1
ATOM 789 C C . GLY A 1 98 ? -0.538 4.074 7.82 1 89.81 98 GLY A C 1
ATOM 790 O O . GLY A 1 98 ? -1.481 3.766 8.555 1 89.81 98 GLY A O 1
ATOM 791 N N . THR A 1 99 ? 0.579 4.566 8.273 1 89.81 99 THR A N 1
ATOM 792 C CA . THR A 1 99 ? 0.766 4.781 9.703 1 89.81 99 THR A CA 1
ATOM 793 C C . THR A 1 99 ? 1.26 6.195 9.977 1 89.81 99 THR A C 1
ATOM 795 O O . THR A 1 99 ? 1.884 6.82 9.117 1 89.81 99 THR A O 1
ATOM 798 N N . CYS A 1 100 ? 0.898 6.672 11.117 1 93 100 CYS A N 1
ATOM 799 C CA . CYS A 1 100 ? 1.309 7.996 11.57 1 93 100 CYS A CA 1
ATOM 800 C C . CYS A 1 100 ? 1.825 7.949 13 1 93 100 CYS A C 1
ATOM 802 O O . CYS A 1 100 ? 1.089 7.582 13.922 1 93 100 CYS A O 1
ATOM 804 N N . LYS A 1 101 ? 3.084 8.195 13.094 1 92.62 101 LYS A N 1
ATOM 805 C CA . LYS A 1 101 ? 3.732 8.203 14.398 1 92.62 101 LYS A CA 1
ATOM 806 C C . LYS A 1 101 ? 4.645 9.414 14.555 1 92.62 101 LYS A C 1
ATOM 808 O O . LYS A 1 101 ? 5.867 9.297 14.43 1 92.62 101 LYS A O 1
ATOM 813 N N . PRO A 1 102 ? 4.059 10.539 14.914 1 95.38 102 PRO A N 1
ATOM 814 C CA . PRO A 1 102 ? 4.914 11.711 15.094 1 95.38 102 PRO A CA 1
ATOM 815 C C . PRO A 1 102 ? 5.93 11.531 16.219 1 95.38 102 PRO A C 1
ATOM 817 O O . PRO A 1 102 ? 5.617 10.914 17.25 1 95.38 102 PRO A O 1
ATOM 820 N N . ASP A 1 103 ? 7.082 12.125 16.047 1 94.44 103 ASP A N 1
ATOM 821 C CA . ASP A 1 103 ? 8.164 12.016 17.016 1 94.44 103 ASP A CA 1
ATOM 822 C C . ASP A 1 103 ? 8.297 13.305 17.828 1 94.44 103 ASP A C 1
ATOM 824 O O . ASP A 1 103 ? 8.914 13.305 18.906 1 94.44 103 ASP A O 1
ATOM 828 N N . THR A 1 104 ? 7.848 14.367 17.375 1 97.12 104 THR A N 1
ATOM 829 C CA . THR A 1 104 ? 7.957 15.656 18.047 1 97.12 104 THR A CA 1
ATOM 830 C C . THR A 1 104 ? 6.625 16.406 18.031 1 97.12 104 THR A C 1
ATOM 832 O O . THR A 1 104 ? 5.734 16.062 17.234 1 97.12 104 THR A O 1
ATOM 835 N N . PHE A 1 105 ? 6.523 17.406 18.891 1 96.81 105 PHE A N 1
ATOM 836 C CA . PHE A 1 105 ? 5.324 18.234 18.953 1 96.81 105 PHE A CA 1
ATOM 837 C C . PHE A 1 105 ? 5.113 18.984 17.641 1 96.81 105 PHE A C 1
ATOM 839 O O . PHE A 1 105 ? 3.998 19.031 17.125 1 96.81 105 PHE A O 1
ATOM 846 N N . GLU A 1 106 ? 6.152 19.547 17.109 1 95.94 106 GLU A N 1
ATOM 847 C CA . GLU A 1 106 ? 6.09 20.312 15.875 1 95.94 106 GLU A CA 1
ATOM 848 C C . GLU A 1 106 ? 5.633 19.453 14.695 1 95.94 106 GLU A C 1
ATOM 850 O O . GLU A 1 106 ? 4.793 19.875 13.898 1 95.94 106 GLU A O 1
ATOM 855 N N . GLU A 1 107 ? 6.191 18.312 14.648 1 96.5 107 GLU A N 1
ATOM 856 C CA . GLU A 1 107 ? 5.797 17.406 13.578 1 96.5 107 GLU A CA 1
ATOM 857 C C . GLU A 1 107 ? 4.309 17.078 13.648 1 96.5 107 GLU A C 1
ATOM 859 O O . GLU A 1 107 ? 3.621 17.047 12.625 1 96.5 107 GLU A O 1
ATOM 864 N N . ALA A 1 108 ? 3.918 16.781 14.852 1 97.06 108 ALA A N 1
ATOM 865 C CA . ALA A 1 108 ? 2.502 16.484 15.047 1 97.06 108 ALA A CA 1
ATOM 866 C C . ALA A 1 108 ? 1.63 17.672 14.641 1 97.06 108 ALA A C 1
ATOM 868 O O . ALA A 1 108 ? 0.633 17.5 13.938 1 97.06 108 ALA A O 1
ATOM 869 N N . MET A 1 109 ? 2.047 18.797 15.047 1 95.69 109 MET A N 1
ATOM 870 C CA . MET A 1 109 ? 1.294 20.016 14.781 1 95.69 109 MET A CA 1
ATOM 871 C C . MET A 1 109 ? 1.197 20.281 13.281 1 95.69 109 MET A C 1
ATOM 873 O O . MET A 1 109 ? 0.105 20.5 12.75 1 95.69 109 MET A O 1
ATOM 877 N N . TYR A 1 110 ? 2.303 20.234 12.617 1 95.38 110 TYR A N 1
ATOM 878 C CA . TYR A 1 110 ? 2.342 20.516 11.188 1 95.38 110 TYR A CA 1
ATOM 879 C C . TYR A 1 110 ? 1.644 19.422 10.383 1 95.38 110 TYR A C 1
ATOM 881 O O . TYR A 1 110 ? 0.947 19.719 9.406 1 95.38 110 TYR A O 1
ATOM 889 N N . THR A 1 111 ? 1.813 18.188 10.719 1 97.12 111 THR A N 1
ATOM 890 C CA . THR A 1 111 ? 1.162 17.078 10.039 1 97.12 111 THR A CA 1
ATOM 891 C C . THR A 1 111 ? -0.353 17.156 10.195 1 97.12 111 THR A C 1
ATOM 893 O O . THR A 1 111 ? -1.098 16.859 9.258 1 97.12 111 THR A O 1
ATOM 896 N N . ARG A 1 112 ? -0.775 17.516 11.422 1 95.56 112 ARG A N 1
ATOM 897 C CA . ARG A 1 112 ? -2.207 17.688 11.641 1 95.56 112 ARG A CA 1
ATOM 898 C C . ARG A 1 112 ? -2.793 18.719 10.68 1 95.56 112 ARG A C 1
ATOM 900 O O . ARG A 1 112 ? -3.877 18.516 10.125 1 95.56 112 ARG A O 1
ATOM 907 N N . GLN A 1 113 ? -2.072 19.781 10.547 1 94.44 113 GLN A N 1
ATOM 908 C CA . GLN A 1 113 ? -2.531 20.844 9.648 1 94.44 113 GLN A CA 1
ATOM 909 C C . GLN A 1 113 ? -2.682 20.312 8.227 1 94.44 113 GLN A C 1
ATOM 911 O O . GLN A 1 113 ? -3.686 20.594 7.562 1 94.44 113 GLN A O 1
ATOM 916 N N . ALA A 1 114 ? -1.745 19.594 7.738 1 95.56 114 ALA A N 1
ATOM 917 C CA . ALA A 1 114 ? -1.804 19 6.402 1 95.56 114 ALA A CA 1
ATOM 918 C C . ALA A 1 114 ? -2.963 18.016 6.285 1 95.56 114 ALA A C 1
ATOM 920 O O . ALA A 1 114 ? -3.691 18.016 5.289 1 95.56 114 ALA A O 1
ATOM 921 N N . ALA A 1 115 ? -3.082 17.156 7.281 1 95.25 115 ALA A N 1
ATOM 922 C CA . ALA A 1 115 ? -4.148 16.156 7.293 1 95.25 115 ALA A CA 1
ATOM 923 C C . ALA A 1 115 ? -5.52 16.828 7.266 1 95.25 115 ALA A C 1
ATOM 925 O O . ALA A 1 115 ? -6.457 16.297 6.664 1 95.25 115 ALA A O 1
ATOM 926 N N . GLU A 1 116 ? -5.668 17.938 7.992 1 93 116 GLU A N 1
ATOM 927 C CA . GLU A 1 116 ? -6.918 18.688 7.961 1 93 116 GLU A CA 1
ATOM 928 C C . GLU A 1 116 ? -7.199 19.234 6.566 1 93 116 GLU A C 1
ATOM 930 O O . GLU A 1 116 ? -8.32 19.141 6.066 1 93 116 GLU A O 1
ATOM 935 N N . LYS A 1 117 ? -6.23 19.812 5.992 1 92.94 117 LYS A N 1
ATOM 936 C CA . LYS A 1 117 ? -6.375 20.391 4.656 1 92.94 117 LYS A CA 1
ATOM 937 C C . LYS A 1 117 ? -6.844 19.344 3.652 1 92.94 117 LYS A C 1
ATOM 939 O O . LYS A 1 117 ? -7.703 19.609 2.812 1 92.94 117 LYS A O 1
ATOM 944 N N . TYR A 1 118 ? -6.281 18.172 3.738 1 94.56 118 TYR A N 1
ATOM 945 C CA . TYR A 1 118 ? -6.555 17.141 2.746 1 94.56 118 TYR A CA 1
ATOM 946 C C . TYR A 1 118 ? -7.582 16.141 3.266 1 94.56 118 TYR A C 1
ATOM 948 O O . TYR A 1 118 ? -7.777 15.07 2.676 1 94.56 118 TYR A O 1
ATOM 956 N N . LYS A 1 119 ? -8.156 16.359 4.426 1 91.94 119 LYS A N 1
ATOM 957 C CA . LYS A 1 119 ? -9.328 15.68 4.969 1 91.94 119 LYS A CA 1
ATOM 958 C C . LYS A 1 119 ? -9.023 14.211 5.266 1 91.94 119 LYS A C 1
ATOM 960 O O . LYS A 1 119 ? -9.742 13.32 4.82 1 91.94 119 LYS A O 1
ATOM 965 N N . VAL A 1 120 ? -8.078 14.016 6.027 1 93.25 120 VAL A N 1
ATOM 966 C CA . VAL A 1 120 ? -7.73 12.695 6.535 1 93.25 120 VAL A CA 1
ATOM 967 C C . VAL A 1 120 ? -7.926 12.648 8.047 1 93.25 120 VAL A C 1
ATOM 969 O O . VAL A 1 120 ? -6.969 12.828 8.805 1 93.25 120 VAL A O 1
ATOM 972 N N . PRO A 1 121 ? -9.039 12.297 8.508 1 92.62 121 PRO A N 1
ATOM 973 C CA . PRO A 1 121 ? -9.398 12.43 9.922 1 92.62 121 PRO A CA 1
ATOM 974 C C . PRO A 1 121 ? -8.578 11.508 10.828 1 92.62 121 PRO A C 1
ATOM 976 O O . PRO A 1 121 ? -8.312 11.852 11.984 1 92.62 121 PRO A O 1
ATOM 979 N N . GLU A 1 122 ? -8.219 10.344 10.312 1 92.38 122 GLU A N 1
ATOM 980 C CA . GLU A 1 122 ? -7.449 9.406 11.125 1 92.38 122 GLU A CA 1
ATOM 981 C C . GLU A 1 122 ? -6.125 10.031 11.57 1 92.38 122 GLU A C 1
ATOM 983 O O . GLU A 1 122 ? -5.727 9.883 12.727 1 92.38 122 GLU A O 1
ATOM 988 N N . VAL A 1 123 ? -5.555 10.703 10.656 1 94.88 123 VAL A N 1
ATOM 989 C CA . VAL A 1 123 ? -4.277 11.336 10.961 1 94.88 123 VAL A CA 1
ATOM 990 C C . VAL A 1 123 ? -4.504 12.531 11.883 1 94.88 123 VAL A C 1
ATOM 992 O O . VAL A 1 123 ? -3.709 12.781 12.797 1 94.88 123 VAL A O 1
ATOM 995 N N . VAL A 1 124 ? -5.551 13.266 11.688 1 93.56 124 VAL A N 1
ATOM 996 C CA . VAL A 1 124 ? -5.898 14.383 12.562 1 93.56 124 VAL A CA 1
ATOM 997 C C . VAL A 1 124 ? -6.047 13.883 14 1 93.56 124 VAL A C 1
ATOM 999 O O . VAL A 1 124 ? -5.512 14.484 14.93 1 93.56 124 VAL A O 1
ATOM 1002 N N . ALA A 1 125 ? -6.684 12.812 14.078 1 93.75 125 ALA A N 1
ATOM 1003 C CA . ALA A 1 125 ? -6.953 12.258 15.398 1 93.75 125 ALA A CA 1
ATOM 1004 C C . ALA A 1 125 ? -5.66 11.867 16.109 1 93.75 125 ALA A C 1
ATOM 1006 O O . ALA A 1 125 ? -5.461 12.195 17.281 1 93.75 125 ALA A O 1
ATOM 1007 N N . VAL A 1 126 ? -4.824 11.195 15.422 1 94.88 126 VAL A N 1
ATOM 1008 C CA . VAL A 1 126 ? -3.572 10.719 16 1 94.88 126 VAL A CA 1
ATOM 1009 C C . VAL A 1 126 ? -2.705 11.906 16.422 1 94.88 126 VAL A C 1
ATOM 1011 O O . VAL A 1 126 ? -2.152 11.922 17.516 1 94.88 126 VAL A O 1
ATOM 1014 N N . CYS A 1 127 ? -2.613 12.82 15.555 1 95.56 127 CYS A N 1
ATOM 1015 C CA . CYS A 1 127 ? -1.786 13.984 15.852 1 95.56 127 CYS A CA 1
ATOM 1016 C C . CYS A 1 127 ? -2.389 14.812 16.984 1 95.56 127 CYS A C 1
ATOM 1018 O O . CYS A 1 127 ? -1.665 15.336 17.828 1 95.56 127 CYS A O 1
ATOM 1020 N N . SER A 1 128 ? -3.668 14.961 16.984 1 94.12 128 SER A N 1
ATOM 1021 C CA . SER A 1 128 ? -4.34 15.695 18.047 1 94.12 128 SER A CA 1
ATOM 1022 C C . SER A 1 128 ? -4.094 15.055 19.406 1 94.12 128 SER A C 1
ATOM 1024 O O . SER A 1 128 ? -3.877 15.75 20.406 1 94.12 128 SER A O 1
ATOM 1026 N N . GLU A 1 129 ? -4.188 13.758 19.391 1 94.5 129 GLU A N 1
ATOM 1027 C CA . GLU A 1 129 ? -3.918 13.039 20.641 1 94.5 129 GLU A CA 1
ATOM 1028 C C . GLU A 1 129 ? -2.482 13.266 21.109 1 94.5 129 GLU A C 1
ATOM 1030 O O . GLU A 1 129 ? -2.238 13.5 22.297 1 94.5 129 GLU A O 1
ATOM 1035 N N . TYR A 1 130 ? -1.616 13.141 20.234 1 96.25 130 TYR A N 1
ATOM 1036 C CA . TYR A 1 130 ? -0.217 13.391 20.578 1 96.25 130 TYR A CA 1
ATOM 1037 C C . TYR A 1 130 ? -0.027 14.797 21.125 1 96.25 130 TYR A C 1
ATOM 1039 O O . TYR A 1 130 ? 0.688 14.992 22.109 1 96.25 130 TYR A O 1
ATOM 1047 N N . ILE A 1 131 ? -0.616 15.75 20.5 1 96.38 131 ILE A N 1
ATOM 1048 C CA . ILE A 1 131 ? -0.538 17.141 20.906 1 96.38 131 ILE A CA 1
ATOM 1049 C C . ILE A 1 131 ? -1.095 17.312 22.312 1 96.38 131 ILE A C 1
ATOM 1051 O O . ILE A 1 131 ? -0.467 17.938 23.172 1 96.38 131 ILE A O 1
ATOM 1055 N N . ALA A 1 132 ? -2.186 16.766 22.547 1 95.31 132 ALA A N 1
ATOM 1056 C CA . ALA A 1 132 ? -2.828 16.859 23.859 1 95.31 132 ALA A CA 1
ATOM 1057 C C . ALA A 1 132 ? -1.936 16.297 24.953 1 95.31 132 ALA A C 1
ATOM 1059 O O . ALA A 1 132 ? -1.906 16.812 26.062 1 95.31 132 ALA A O 1
ATOM 1060 N N . GLN A 1 133 ? -1.248 15.258 24.594 1 95.69 133 GLN A N 1
ATOM 1061 C CA . GLN A 1 133 ? -0.417 14.562 25.562 1 95.69 133 GLN A CA 1
ATOM 1062 C C . GLN A 1 133 ? 0.883 15.32 25.828 1 95.69 133 GLN A C 1
ATOM 1064 O O . GLN A 1 133 ? 1.511 15.148 26.875 1 95.69 133 GLN A O 1
ATOM 1069 N N . HIS A 1 134 ? 1.247 16.172 24.875 1 96.94 134 HIS A N 1
ATOM 1070 C CA . HIS A 1 134 ? 2.6 16.719 24.969 1 96.94 134 HIS A CA 1
ATOM 1071 C C . HIS A 1 134 ? 2.588 18.234 25 1 96.94 134 HIS A C 1
ATOM 1073 O O . HIS A 1 134 ? 3.645 18.875 24.969 1 96.94 134 HIS A O 1
ATOM 1079 N N . ILE A 1 135 ? 1.502 18.828 25.094 1 96.75 135 ILE A N 1
ATOM 1080 C CA . ILE A 1 135 ? 1.413 20.297 25.078 1 96.75 135 ILE A CA 1
ATOM 1081 C C . ILE A 1 135 ? 1.861 20.859 26.422 1 96.75 135 ILE A C 1
ATOM 1083 O O . ILE A 1 135 ? 1.637 20.234 27.469 1 96.75 135 ILE A O 1
ATOM 1087 N N . SER A 1 136 ? 2.59 21.938 26.375 1 96.69 136 SER A N 1
ATOM 1088 C CA . SER A 1 136 ? 3.014 22.766 27.5 1 96.69 136 SER A CA 1
ATOM 1089 C C . SER A 1 136 ? 2.811 24.25 27.219 1 96.69 136 SER A C 1
ATOM 1091 O O . SER A 1 136 ? 2.455 24.625 26.109 1 96.69 136 SER A O 1
ATOM 1093 N N . ALA A 1 137 ? 2.994 25.031 28.188 1 96.81 137 ALA A N 1
ATOM 1094 C CA . ALA A 1 137 ? 2.709 26.469 28.078 1 96.81 137 ALA A CA 1
ATOM 1095 C C . ALA A 1 137 ? 3.473 27.094 26.922 1 96.81 137 ALA A C 1
ATOM 1097 O O . ALA A 1 137 ? 2.938 27.938 26.203 1 96.81 137 ALA A O 1
ATOM 1098 N N . ASP A 1 138 ? 4.68 26.672 26.734 1 97.12 138 ASP A N 1
ATOM 1099 C CA . ASP A 1 138 ? 5.535 27.266 25.703 1 97.12 138 ASP A CA 1
ATOM 1100 C C . ASP A 1 138 ? 5.133 26.797 24.312 1 97.12 138 ASP A C 1
ATOM 1102 O O . ASP A 1 138 ? 5.613 27.328 23.312 1 97.12 138 ASP A O 1
ATOM 1106 N N . LYS A 1 139 ? 4.152 25.891 24.234 1 97.25 139 LYS A N 1
ATOM 1107 C CA . LYS A 1 139 ? 3.754 25.328 22.953 1 97.25 139 LYS A CA 1
ATOM 1108 C C . LYS A 1 139 ? 2.375 25.828 22.531 1 97.25 139 LYS A C 1
ATOM 1110 O O . LYS A 1 139 ? 1.946 25.609 21.391 1 97.25 139 LYS A O 1
ATOM 1115 N N . VAL A 1 140 ? 1.784 26.562 23.375 1 96.75 140 VAL A N 1
ATOM 1116 C CA . VAL A 1 140 ? 0.417 27.016 23.141 1 96.75 140 VAL A CA 1
ATOM 1117 C C . VAL A 1 140 ? 0.392 28.016 21.984 1 96.75 140 VAL A C 1
ATOM 1119 O O . VAL A 1 140 ? -0.387 27.859 21.047 1 96.75 140 VAL A O 1
ATOM 1122 N N . CYS A 1 141 ? 1.281 29 22 1 95.94 141 CYS A N 1
ATOM 1123 C CA . CYS A 1 141 ? 1.244 30.047 21 1 95.94 141 CYS A CA 1
ATOM 1124 C C . CYS A 1 141 ? 1.613 29.5 19.625 1 95.94 141 CYS A C 1
ATOM 1126 O O . CYS A 1 141 ? 0.917 29.75 18.641 1 95.94 141 CYS A O 1
ATOM 1128 N N . PRO A 1 142 ? 2.66 28.656 19.562 1 94.5 142 PRO A N 1
ATOM 1129 C CA . PRO A 1 142 ? 2.951 28.047 18.266 1 94.5 142 PRO A CA 1
ATOM 1130 C C . PRO A 1 142 ? 1.777 27.234 17.719 1 94.5 142 PRO A C 1
ATOM 1132 O O . PRO A 1 142 ? 1.512 27.266 16.516 1 94.5 142 PRO A O 1
ATOM 1135 N N . LEU A 1 143 ? 1.086 26.547 18.547 1 95.31 143 LEU A N 1
ATOM 1136 C CA . LEU A 1 143 ? -0.068 25.766 18.125 1 95.31 143 LEU A CA 1
ATOM 1137 C C . LEU A 1 143 ? -1.184 26.656 17.609 1 95.31 143 LEU A C 1
ATOM 1139 O O . LEU A 1 143 ? -1.776 26.391 16.562 1 95.31 143 LEU A O 1
ATOM 1143 N N . LEU A 1 144 ? -1.409 27.719 18.359 1 93.25 144 LEU A N 1
ATOM 1144 C CA . LEU A 1 144 ? -2.449 28.656 17.953 1 93.25 144 LEU A CA 1
ATOM 1145 C C . LEU A 1 144 ? -2.08 29.359 16.641 1 93.25 144 LEU A C 1
ATOM 1147 O O . LEU A 1 144 ? -2.947 29.609 15.805 1 93.25 144 LEU A O 1
ATOM 1151 N N . ASP A 1 145 ? -0.823 29.703 16.516 1 91.94 145 ASP A N 1
ATOM 1152 C CA . ASP A 1 145 ? -0.346 30.266 15.25 1 91.94 145 ASP A CA 1
ATOM 1153 C C . ASP A 1 145 ? -0.643 29.328 14.078 1 91.94 145 ASP A C 1
ATOM 1155 O O . ASP A 1 145 ? -1.098 29.781 13.023 1 91.94 145 ASP A O 1
ATOM 1159 N N . CYS A 1 146 ? -0.378 28.109 14.281 1 90.5 146 CYS A N 1
ATOM 1160 C CA . CYS A 1 146 ? -0.579 27.094 13.25 1 90.5 146 CYS A CA 1
ATOM 1161 C C . CYS A 1 146 ? -2.055 26.969 12.891 1 90.5 146 CYS A C 1
ATOM 1163 O O . CYS A 1 146 ? -2.402 26.859 11.711 1 90.5 146 CYS A O 1
ATOM 1165 N N . LEU A 1 147 ? -2.875 27 13.828 1 88.56 147 LEU A N 1
ATOM 1166 C CA . LEU A 1 147 ? -4.312 26.891 13.617 1 88.56 147 LEU A CA 1
ATOM 1167 C C . LEU A 1 147 ? -4.852 28.109 12.883 1 88.56 147 LEU A C 1
ATOM 1169 O O . LEU A 1 147 ? -5.766 28 12.062 1 88.56 147 LEU A O 1
ATOM 1173 N N . ALA A 1 148 ? -4.309 29.219 13.227 1 84.56 148 ALA A N 1
ATOM 1174 C CA . ALA A 1 148 ? -4.766 30.469 12.633 1 84.56 148 ALA A CA 1
ATOM 1175 C C . ALA A 1 148 ? -4.523 30.469 11.125 1 84.56 148 ALA A C 1
ATOM 1177 O O . ALA A 1 148 ? -5.238 31.156 10.383 1 84.56 148 ALA A O 1
ATOM 1178 N N . THR A 1 149 ? -3.586 29.781 10.711 1 77.5 149 THR A N 1
ATOM 1179 C CA . THR A 1 149 ? -3.24 29.75 9.297 1 77.5 149 THR A CA 1
ATOM 1180 C C . THR A 1 149 ? -4.031 28.672 8.562 1 77.5 149 THR A C 1
ATOM 1182 O O . THR A 1 149 ? -3.957 28.547 7.34 1 77.5 149 THR A O 1
ATOM 1185 N N . SER A 1 150 ? -4.738 27.953 9.359 1 76.5 150 SER A N 1
ATOM 1186 C CA . SER A 1 150 ? -5.578 26.922 8.766 1 76.5 150 SER A CA 1
ATOM 1187 C C . SER A 1 150 ? -7.012 27.406 8.578 1 76.5 150 SER A C 1
ATOM 1189 O O . SER A 1 150 ? -7.406 28.422 9.164 1 76.5 150 SER A O 1
ATOM 1191 N N . ASP A 1 151 ? -7.676 26.906 7.684 1 65.75 151 ASP A N 1
ATOM 1192 C CA . ASP A 1 151 ? -9.055 27.297 7.422 1 65.75 151 ASP A CA 1
ATOM 1193 C C . ASP A 1 151 ? -10 26.719 8.469 1 65.75 151 ASP A C 1
ATOM 1195 O O . ASP A 1 151 ? -11.211 26.953 8.43 1 65.75 151 ASP A O 1
ATOM 1199 N N . ILE A 1 152 ? -9.438 25.969 9.297 1 61.19 152 ILE A N 1
ATOM 1200 C CA . ILE A 1 152 ? -10.312 25.297 10.25 1 61.19 152 ILE A CA 1
ATOM 1201 C C . ILE A 1 152 ? -10.5 26.188 11.484 1 61.19 152 ILE A C 1
ATOM 1203 O O . ILE A 1 152 ? -9.531 26.672 12.055 1 61.19 152 ILE A O 1
ATOM 1207 N N . GLU A 1 153 ? -11.711 26.594 11.664 1 61.25 153 GLU A N 1
ATOM 1208 C CA . GLU A 1 153 ? -12.07 27.438 12.805 1 61.25 153 GLU A CA 1
ATOM 1209 C C . GLU A 1 153 ? -12.141 26.625 14.094 1 61.25 153 GLU A C 1
ATOM 1211 O O . GLU A 1 153 ? -13.211 26.156 14.477 1 61.25 153 GLU A O 1
ATOM 1216 N N . GLN A 1 154 ? -11.133 25.703 14.297 1 62.81 154 GLN A N 1
ATOM 1217 C CA . GLN A 1 154 ? -11.312 24.953 15.531 1 62.81 154 GLN A CA 1
ATOM 1218 C C . GLN A 1 154 ? -10.312 25.391 16.594 1 62.81 154 GLN A C 1
ATOM 1220 O O . GLN A 1 154 ? -9.141 25.625 16.297 1 62.81 154 GLN A O 1
ATOM 1225 N N . VAL A 1 155 ? -10.977 25.75 17.656 1 66.19 155 VAL A N 1
ATOM 1226 C CA . VAL A 1 155 ? -10.188 26.016 18.859 1 66.19 155 VAL A CA 1
ATOM 1227 C C . VAL A 1 155 ? -9.617 24.703 19.406 1 66.19 155 VAL A C 1
ATOM 1229 O O . VAL A 1 155 ? -10.289 23.672 19.391 1 66.19 155 VAL A O 1
ATOM 1232 N N . ASP A 1 156 ? -8.344 24.656 19.594 1 86.75 156 ASP A N 1
ATOM 1233 C CA . ASP A 1 156 ? -7.699 23.484 20.172 1 86.75 156 ASP A CA 1
ATOM 1234 C C . ASP A 1 156 ? -7.953 23.406 21.672 1 86.75 156 ASP A C 1
ATOM 1236 O O . ASP A 1 156 ? -7.5 24.266 22.438 1 86.75 156 ASP A O 1
ATOM 1240 N N . GLU A 1 157 ? -8.656 22.438 22.078 1 89.38 157 GLU A N 1
ATOM 1241 C CA . GLU A 1 157 ? -9.07 22.297 23.469 1 89.38 157 GLU A CA 1
ATOM 1242 C C . GLU A 1 157 ? -7.867 22.203 24.391 1 89.38 157 GLU A C 1
ATOM 1244 O O . GLU A 1 157 ? -7.902 22.719 25.516 1 89.38 157 GLU A O 1
ATOM 1249 N N . ALA A 1 158 ? -6.887 21.531 23.984 1 92.56 158 ALA A N 1
ATOM 1250 C CA . ALA A 1 158 ? -5.691 21.406 24.812 1 92.56 158 ALA A CA 1
ATOM 1251 C C . ALA A 1 158 ? -5.051 22.766 25.078 1 92.56 158 ALA A C 1
ATOM 1253 O O . ALA A 1 158 ? -4.633 23.047 26.203 1 92.56 158 ALA A O 1
ATOM 1254 N N . ALA A 1 159 ? -4.988 23.531 24.047 1 94.5 159 ALA A N 1
ATOM 1255 C CA . ALA A 1 159 ? -4.445 24.875 24.203 1 94.5 159 ALA A CA 1
ATOM 1256 C C . ALA A 1 159 ? -5.32 25.734 25.109 1 94.5 159 ALA A C 1
ATOM 1258 O O . ALA A 1 159 ? -4.812 26.453 25.969 1 94.5 159 ALA A O 1
ATOM 1259 N N . LEU A 1 160 ? -6.578 25.609 24.969 1 92.88 160 LEU A N 1
ATOM 1260 C CA . LEU A 1 160 ? -7.52 26.359 25.797 1 92.88 160 LEU A CA 1
ATOM 1261 C C . LEU A 1 160 ? -7.383 25.984 27.266 1 92.88 160 LEU A C 1
ATOM 1263 O O . LEU A 1 160 ? -7.465 26.859 28.141 1 92.88 160 LEU A O 1
ATOM 1267 N N . ASN A 1 161 ? -7.246 24.797 27.438 1 94.06 161 ASN A N 1
ATOM 1268 C CA . ASN A 1 161 ? -7.117 24.312 28.812 1 94.06 161 ASN A CA 1
ATOM 1269 C C . ASN A 1 161 ? -5.875 24.891 29.484 1 94.06 161 ASN A C 1
ATOM 1271 O O . ASN A 1 161 ? -5.922 25.266 30.656 1 94.06 161 ASN A O 1
ATOM 1275 N N . ILE A 1 162 ? -4.836 24.953 28.797 1 96.19 162 ILE A N 1
ATOM 1276 C CA . ILE A 1 162 ? -3.619 25.516 29.375 1 96.19 162 ILE A CA 1
ATOM 1277 C C . ILE A 1 162 ? -3.799 27.016 29.594 1 96.19 162 ILE A C 1
ATOM 1279 O O . ILE A 1 162 ? -3.383 27.547 30.625 1 96.19 162 ILE A O 1
ATOM 1283 N N . LEU A 1 163 ? -4.414 27.672 28.703 1 95.56 163 LEU A N 1
ATOM 1284 C CA . LEU A 1 163 ? -4.652 29.109 28.812 1 95.56 163 LEU A CA 1
ATOM 1285 C C . LEU A 1 163 ? -5.496 29.422 30.047 1 95.56 163 LEU A C 1
ATOM 1287 O O . LEU A 1 163 ? -5.289 30.438 30.703 1 95.56 163 LEU A O 1
ATOM 1291 N N . LYS A 1 164 ? -6.328 28.578 30.391 1 93.69 164 LYS A N 1
ATOM 1292 C CA . LYS A 1 164 ? -7.215 28.781 31.531 1 93.69 164 LYS A CA 1
ATOM 1293 C C . LYS A 1 164 ? -6.531 28.391 32.844 1 93.69 164 LYS A C 1
ATOM 1295 O O . LYS A 1 164 ? -6.793 29 33.875 1 93.69 164 LYS A O 1
ATOM 1300 N N . SER A 1 165 ? -5.691 27.438 32.781 1 94.31 165 SER A N 1
ATOM 1301 C CA . SER A 1 165 ? -5.133 26.891 34 1 94.31 165 SER A CA 1
ATOM 1302 C C . SER A 1 165 ? -3.764 27.484 34.312 1 94.31 165 SER A C 1
ATOM 1304 O O . SER A 1 165 ? -3.355 27.562 35.469 1 94.31 165 SER A O 1
ATOM 1306 N N . ASP A 1 166 ? -3.074 27.859 33.281 1 95.25 166 ASP A N 1
ATOM 1307 C CA . ASP A 1 166 ? -1.703 28.328 33.438 1 95.25 166 ASP A CA 1
ATOM 1308 C C . ASP A 1 166 ? -1.388 29.484 32.5 1 95.25 166 ASP A C 1
ATOM 1310 O O . ASP A 1 166 ? -0.404 29.438 31.766 1 95.25 166 ASP A O 1
ATOM 1314 N N . ALA A 1 167 ? -2.158 30.5 32.594 1 96 167 ALA A N 1
ATOM 1315 C CA . ALA A 1 167 ? -2.062 31.656 31.688 1 96 167 ALA A CA 1
ATOM 1316 C C . ALA A 1 167 ? -0.737 32.375 31.875 1 96 167 ALA A C 1
ATOM 1318 O O . ALA A 1 167 ? -0.13 32.844 30.906 1 96 167 ALA A O 1
ATOM 1319 N N . GLU A 1 168 ? -0.323 32.5 33.062 1 96.38 168 GLU A N 1
ATOM 1320 C CA . GLU A 1 168 ? 0.895 33.25 33.344 1 96.38 168 GLU A CA 1
ATOM 1321 C C . GLU A 1 168 ? 2.1 32.625 32.656 1 96.38 168 GLU A C 1
ATOM 1323 O O . GLU A 1 168 ? 2.932 33.344 32.094 1 96.38 168 GLU A O 1
ATOM 1328 N N . SER A 1 169 ? 2.16 31.312 32.688 1 97.38 169 SER A N 1
ATOM 1329 C CA . SER A 1 169 ? 3.273 30.625 32.031 1 97.38 169 SER A CA 1
ATOM 1330 C C . SER A 1 169 ? 3.244 30.812 30.516 1 97.38 169 SER A C 1
ATOM 1332 O O . SER A 1 169 ? 4.293 30.906 29.875 1 97.38 169 SER A O 1
ATOM 1334 N N . VAL A 1 170 ? 2.092 30.875 29.938 1 98 170 VAL A N 1
ATOM 1335 C CA . VAL A 1 170 ? 1.955 31.094 28.5 1 98 170 VAL A CA 1
ATOM 1336 C C . VAL A 1 170 ? 2.408 32.5 28.156 1 98 170 VAL A C 1
ATOM 1338 O O . VAL A 1 170 ? 3.207 32.719 27.234 1 98 170 VAL A O 1
ATOM 1341 N N . LEU A 1 171 ? 1.998 33.469 28.922 1 97.75 171 LEU A N 1
ATOM 1342 C CA . LEU A 1 171 ? 2.285 34.875 28.688 1 97.75 171 LEU A CA 1
ATOM 1343 C C . LEU A 1 171 ? 3.775 35.156 28.828 1 97.75 171 LEU A C 1
ATOM 1345 O O . LEU A 1 171 ? 4.332 35.969 28.094 1 97.75 171 LEU A O 1
ATOM 1349 N N . THR A 1 172 ? 4.375 34.469 29.719 1 96.69 172 THR A N 1
ATOM 1350 C CA . THR A 1 172 ? 5.777 34.75 30.016 1 96.69 172 THR A CA 1
ATOM 1351 C C . THR A 1 172 ? 6.699 33.875 29.172 1 96.69 172 THR A C 1
ATOM 1353 O O . THR A 1 172 ? 7.918 34.062 29.188 1 96.69 172 THR A O 1
ATOM 1356 N N . SER A 1 173 ? 6.133 33 28.453 1 96.88 173 SER A N 1
ATOM 1357 C CA . SER A 1 173 ? 6.941 32.125 27.609 1 96.88 173 SER A CA 1
ATOM 1358 C C . SER A 1 173 ? 7.574 32.906 26.469 1 96.88 173 SER A C 1
ATOM 1360 O O . SER A 1 173 ? 7.055 33.938 26.047 1 96.88 173 SER A O 1
ATOM 1362 N N . GLU A 1 174 ? 8.68 32.375 25.969 1 96.19 174 GLU A N 1
ATOM 1363 C CA . GLU A 1 174 ? 9.344 32.969 24.812 1 96.19 174 GLU A CA 1
ATOM 1364 C C . GLU A 1 174 ? 8.469 32.875 23.562 1 96.19 174 GLU A C 1
ATOM 1366 O O . GLU A 1 174 ? 8.492 33.75 22.703 1 96.19 174 GLU A O 1
ATOM 1371 N N . SER A 1 175 ? 7.621 31.922 23.547 1 96.81 175 SER A N 1
ATOM 1372 C CA . SER A 1 175 ? 6.793 31.688 22.359 1 96.81 175 SER A CA 1
ATOM 1373 C C . SER A 1 175 ? 5.754 32.781 22.203 1 96.81 175 SER A C 1
ATOM 1375 O O . SER A 1 175 ? 5.332 33.094 21.078 1 96.81 175 SER A O 1
ATOM 1377 N N . PHE A 1 176 ? 5.41 33.438 23.297 1 97.88 176 PHE A N 1
ATOM 1378 C CA . PHE A 1 176 ? 4.438 34.5 23.203 1 97.88 176 PHE A CA 1
ATOM 1379 C C . PHE A 1 176 ? 5.023 35.719 22.469 1 97.88 176 PHE A C 1
ATOM 1381 O O . PHE A 1 176 ? 4.324 36.375 21.703 1 97.88 176 PHE A O 1
ATOM 1388 N N . VAL A 1 177 ? 6.25 35.906 22.609 1 96.88 177 VAL A N 1
ATOM 1389 C CA . VAL A 1 177 ? 6.949 37.062 22.016 1 96.88 177 VAL A CA 1
ATOM 1390 C C . VAL A 1 177 ? 6.945 36.938 20.5 1 96.88 177 VAL A C 1
ATOM 1392 O O . VAL A 1 177 ? 6.887 37.938 19.781 1 96.88 177 VAL A O 1
ATOM 1395 N N . TYR A 1 178 ? 6.91 35.719 20.016 1 94.44 178 TYR A N 1
ATOM 1396 C CA . TYR A 1 178 ? 7.016 35.5 18.578 1 94.44 178 TYR A CA 1
ATOM 1397 C C . TYR A 1 178 ? 5.652 35.188 17.984 1 94.44 178 TYR A C 1
ATOM 1399 O O . TYR A 1 178 ? 5.551 34.844 16.797 1 94.44 178 TYR A O 1
ATOM 1407 N N . ALA A 1 179 ? 4.633 35.281 18.766 1 95.81 179 ALA A N 1
ATOM 1408 C CA . ALA A 1 179 ? 3.293 34.906 18.344 1 95.81 179 ALA A CA 1
ATOM 1409 C C . ALA A 1 179 ? 2.756 35.875 17.297 1 95.81 179 ALA A C 1
ATOM 1411 O O . ALA A 1 179 ? 3.164 37.031 17.25 1 95.81 179 ALA A O 1
ATOM 1412 N N . LEU A 1 180 ? 1.892 35.375 16.5 1 92.75 180 LEU A N 1
ATOM 1413 C CA . LEU A 1 180 ? 1.178 36.219 15.555 1 92.75 180 LEU A CA 1
ATOM 1414 C C . LEU A 1 180 ? 0.21 37.156 16.281 1 92.75 180 LEU A C 1
ATOM 1416 O O . LEU A 1 180 ? -0.204 36.875 17.406 1 92.75 180 LEU A O 1
ATOM 1420 N N . GLU A 1 181 ? -0.079 38.188 15.555 1 94.5 181 GLU A N 1
ATOM 1421 C CA . GLU A 1 181 ? -0.99 39.188 16.125 1 94.5 181 GLU A CA 1
ATOM 1422 C C . GLU A 1 181 ? -2.328 38.562 16.5 1 94.5 181 GLU A C 1
ATOM 1424 O O . GLU A 1 181 ? -2.867 38.812 17.562 1 94.5 181 GLU A O 1
ATOM 1429 N N . CYS A 1 182 ? -2.82 37.781 15.688 1 92.38 182 CYS A N 1
ATOM 1430 C CA . CYS A 1 182 ? -4.117 37.156 15.938 1 92.38 182 CYS A CA 1
ATOM 1431 C C . CYS A 1 182 ? -4.047 36.188 17.125 1 92.38 182 CYS A C 1
ATOM 1433 O O . CYS A 1 182 ? -5.023 36.062 17.859 1 92.38 182 CYS A O 1
ATOM 1435 N N . THR A 1 183 ? -2.973 35.531 17.266 1 93.81 183 THR A N 1
ATOM 1436 C CA . THR A 1 183 ? -2.781 34.656 18.406 1 93.81 183 THR A CA 1
ATOM 1437 C C . THR A 1 183 ? -2.771 35.438 19.719 1 93.81 183 THR A C 1
ATOM 1439 O O . THR A 1 183 ? -3.391 35.031 20.703 1 93.81 183 THR A O 1
ATOM 1442 N N . VAL A 1 184 ? -2.074 36.562 19.672 1 96.38 184 VAL A N 1
ATOM 1443 C CA . VAL A 1 184 ? -2.039 37.438 20.859 1 96.38 184 VAL A CA 1
ATOM 1444 C C . VAL A 1 184 ? -3.455 37.875 21.219 1 96.38 184 VAL A C 1
ATOM 1446 O O . VAL A 1 184 ? -3.846 37.844 22.391 1 96.38 184 VAL A O 1
ATOM 1449 N N . GLU A 1 185 ? -4.152 38.25 20.25 1 94.56 185 GLU A N 1
ATOM 1450 C CA . GLU A 1 185 ? -5.539 38.656 20.484 1 94.56 185 GLU A CA 1
ATOM 1451 C C . GLU A 1 185 ? -6.348 37.5 21.094 1 94.56 185 GLU A C 1
ATOM 1453 O O . GLU A 1 185 ? -7.117 37.719 22.031 1 94.56 185 GLU A O 1
ATOM 1458 N N . CYS A 1 186 ? -6.156 36.438 20.594 1 92.56 186 CYS A N 1
ATOM 1459 C CA . CYS A 1 186 ? -6.871 35.25 21.078 1 92.56 186 CYS A CA 1
ATOM 1460 C C . CYS A 1 186 ? -6.52 34.938 22.531 1 92.56 186 CYS A C 1
ATOM 1462 O O . CYS A 1 186 ? -7.402 34.625 23.328 1 92.56 186 CYS A O 1
ATOM 1464 N N . VAL A 1 187 ? -5.27 35 22.812 1 95.25 187 VAL A N 1
ATOM 1465 C CA . VAL A 1 187 ? -4.812 34.719 24.172 1 95.25 187 VAL A CA 1
ATOM 1466 C C . VAL A 1 187 ? -5.453 35.719 25.141 1 95.25 187 VAL A C 1
ATOM 1468 O O . VAL A 1 187 ? -5.98 35.344 26.188 1 95.25 187 VAL A O 1
ATOM 1471 N N . LEU A 1 188 ? -5.449 36.969 24.766 1 94.75 188 LEU A N 1
ATOM 1472 C CA . LEU A 1 188 ? -5.988 38.031 25.625 1 94.75 188 LEU A CA 1
ATOM 1473 C C . LEU A 1 188 ? -7.477 37.812 25.875 1 94.75 188 LEU A C 1
ATOM 1475 O O . LEU A 1 188 ? -7.977 38.125 26.953 1 94.75 188 LEU A O 1
ATOM 1479 N N . GLU A 1 189 ? -8.125 37.281 24.984 1 91.88 189 GLU A N 1
ATOM 1480 C CA . GLU A 1 189 ? -9.57 37.062 25.078 1 91.88 189 GLU A CA 1
ATOM 1481 C C . GLU A 1 189 ? -9.883 35.812 25.906 1 91.88 189 GLU A C 1
ATOM 1483 O O . GLU A 1 189 ? -11 35.656 26.391 1 91.88 189 GLU A O 1
ATOM 1488 N N . THR A 1 190 ? -8.945 35.031 26.094 1 93 190 THR A N 1
ATOM 1489 C CA . THR A 1 190 ? -9.227 33.719 26.672 1 93 190 THR A CA 1
ATOM 1490 C C . THR A 1 190 ? -8.711 33.625 28.109 1 93 190 THR A C 1
ATOM 1492 O O . THR A 1 190 ? -9.289 32.938 28.938 1 93 190 THR A O 1
ATOM 1495 N N . ILE A 1 191 ? -7.641 34.25 28.422 1 93.94 191 ILE A N 1
ATOM 1496 C CA . ILE A 1 191 ? -6.934 34.094 29.688 1 93.94 191 ILE A CA 1
ATOM 1497 C C . ILE A 1 191 ? -7.785 34.625 30.828 1 93.94 191 ILE A C 1
ATOM 1499 O O . ILE A 1 191 ? -8.547 35.562 30.656 1 93.94 191 ILE A O 1
ATOM 1503 N N . VAL A 1 192 ? -7.641 33.906 31.922 1 91.38 192 VAL A N 1
ATOM 1504 C CA . VAL A 1 192 ? -8.328 34.281 33.156 1 91.38 192 VAL A CA 1
ATOM 1505 C C . VAL A 1 192 ? -7.41 34.094 34.344 1 91.38 192 VAL A C 1
ATOM 1507 O O . VAL A 1 192 ? -6.48 33.281 34.281 1 91.38 192 VAL A O 1
ATOM 1510 N N . GLY A 1 193 ? -7.625 34.875 35.375 1 89 193 GLY A N 1
ATOM 1511 C CA . GLY A 1 193 ? -6.992 34.594 36.656 1 89 193 GLY A CA 1
ATOM 1512 C C . GLY A 1 193 ? -5.551 35.062 36.719 1 89 193 GLY A C 1
ATOM 1513 O O . GLY A 1 193 ? -4.754 34.531 37.5 1 89 193 GLY A O 1
ATOM 1514 N N . VAL A 1 194 ? -5.098 35.875 35.875 1 94.06 194 VAL A N 1
ATOM 1515 C CA . VAL A 1 194 ? -3.736 36.406 35.875 1 94.06 194 VAL A CA 1
ATOM 1516 C C . VAL A 1 194 ? -3.76 37.906 36.156 1 94.06 194 VAL A C 1
ATOM 1518 O O . VAL A 1 194 ? -4.66 38.625 35.719 1 94.06 194 VAL A O 1
ATOM 1521 N N . PRO A 1 195 ? -2.77 38.312 37 1 93.94 195 PRO A N 1
ATOM 1522 C CA . PRO A 1 195 ? -2.697 39.75 37.25 1 93.94 195 PRO A CA 1
ATOM 1523 C C . PRO A 1 195 ? -2.559 40.562 35.938 1 93.94 195 PRO A C 1
ATOM 1525 O O . PRO A 1 195 ? -1.788 40.188 35.062 1 93.94 195 PRO A O 1
ATOM 1528 N N . GLU A 1 196 ? -3.289 41.656 35.875 1 96.25 196 GLU A N 1
ATOM 1529 C CA . GLU A 1 196 ? -3.348 42.438 34.656 1 96.25 196 GLU A CA 1
ATOM 1530 C C . GLU A 1 196 ? -1.978 43 34.281 1 96.25 196 GLU A C 1
ATOM 1532 O O . GLU A 1 196 ? -1.651 43.156 33.094 1 96.25 196 GLU A O 1
ATOM 1537 N N . ILE A 1 197 ? -1.202 43.281 35.281 1 96.06 197 ILE A N 1
ATOM 1538 C CA . ILE A 1 197 ? 0.12 43.844 35 1 96.06 197 ILE A CA 1
ATOM 1539 C C . ILE A 1 197 ? 0.957 42.844 34.219 1 96.06 197 ILE A C 1
ATOM 1541 O O . ILE A 1 197 ? 1.748 43.25 33.344 1 96.06 197 ILE A O 1
ATOM 1545 N N . CYS A 1 198 ? 0.769 41.594 34.531 1 96.31 198 CYS A N 1
ATOM 1546 C CA . CYS A 1 198 ? 1.489 40.562 33.781 1 96.31 198 CYS A CA 1
ATOM 1547 C C . CYS A 1 198 ? 1.073 40.531 32.312 1 96.31 198 CYS A C 1
ATOM 1549 O O . CYS A 1 198 ? 1.912 40.344 31.438 1 96.31 198 CYS A O 1
ATOM 1551 N N . VAL A 1 199 ? -0.183 40.688 32.125 1 97.56 199 VAL A N 1
ATOM 1552 C CA . VAL A 1 199 ? -0.721 40.719 30.766 1 97.56 199 VAL A CA 1
ATOM 1553 C C . VAL A 1 199 ? -0.102 41.875 29.984 1 97.56 199 VAL A C 1
ATOM 1555 O O . VAL A 1 199 ? 0.401 41.688 28.875 1 97.56 199 VAL A O 1
ATOM 1558 N N . MET A 1 200 ? -0.09 43.031 30.547 1 97.31 200 MET A N 1
ATOM 1559 C CA . MET A 1 200 ? 0.399 44.219 29.891 1 97.31 200 MET A CA 1
ATOM 1560 C C . MET A 1 200 ? 1.896 44.125 29.609 1 97.31 200 MET A C 1
ATOM 1562 O O . MET A 1 200 ? 2.367 44.531 28.547 1 97.31 200 MET A O 1
ATOM 1566 N N . GLU A 1 201 ? 2.568 43.562 30.562 1 97.25 201 GLU A N 1
ATOM 1567 C CA . GLU A 1 201 ? 4.008 43.375 30.391 1 97.25 201 GLU A CA 1
ATOM 1568 C C . GLU A 1 201 ? 4.305 42.438 29.219 1 97.25 201 GLU A C 1
ATOM 1570 O O . GLU A 1 201 ? 5.223 42.688 28.438 1 97.25 201 GLU A O 1
ATOM 1575 N N . SER A 1 202 ? 3.562 41.406 29.141 1 97.94 202 SER A N 1
ATOM 1576 C CA . SER A 1 202 ? 3.766 40.406 28.078 1 97.94 202 SER A CA 1
ATOM 1577 C C . SER A 1 202 ? 3.436 41 26.719 1 97.94 202 SER A C 1
ATOM 1579 O O . SER A 1 202 ? 4.18 40.812 25.75 1 97.94 202 SER A O 1
ATOM 1581 N N . VAL A 1 203 ? 2.348 41.719 26.625 1 98.06 203 VAL A N 1
ATOM 1582 C CA . VAL A 1 203 ? 1.957 42.375 25.359 1 98.06 203 VAL A CA 1
ATOM 1583 C C . VAL A 1 203 ? 2.998 43.406 24.969 1 98.06 203 VAL A C 1
ATOM 1585 O O . VAL A 1 203 ? 3.324 43.562 23.781 1 98.06 203 VAL A O 1
ATOM 1588 N N . PHE A 1 204 ? 3.482 44.094 25.922 1 97.56 204 PHE A N 1
ATOM 1589 C CA . PHE A 1 204 ? 4.512 45.094 25.672 1 97.56 204 PHE A CA 1
ATOM 1590 C C . PHE A 1 204 ? 5.777 44.438 25.125 1 97.56 204 PHE A C 1
ATOM 1592 O O . PHE A 1 204 ? 6.371 44.938 24.172 1 97.56 204 PHE A O 1
ATOM 1599 N N . ARG A 1 205 ? 6.199 43.375 25.766 1 96.81 205 ARG A N 1
ATOM 1600 C CA . ARG A 1 205 ? 7.379 42.656 25.312 1 96.81 205 ARG A CA 1
ATOM 1601 C C . ARG A 1 205 ? 7.195 42.156 23.875 1 96.81 205 ARG A C 1
ATOM 1603 O O . ARG A 1 205 ? 8.133 42.219 23.078 1 96.81 205 ARG A O 1
ATOM 1610 N N . TRP A 1 206 ? 6.074 41.625 23.641 1 97.81 206 TRP A N 1
ATOM 1611 C CA . TRP A 1 206 ? 5.727 41.156 22.297 1 97.81 206 TRP A CA 1
ATOM 1612 C C . TRP A 1 206 ? 5.84 42.312 21.297 1 97.81 206 TRP A C 1
ATOM 1614 O O . TRP A 1 206 ? 6.484 42.156 20.25 1 97.81 206 TRP A O 1
ATOM 1624 N N . ALA A 1 207 ? 5.309 43.469 21.547 1 96.88 207 ALA A N 1
ATOM 1625 C CA . ALA A 1 207 ? 5.32 44.625 20.672 1 96.88 207 ALA A CA 1
ATOM 1626 C C . ALA A 1 207 ? 6.734 45.188 20.5 1 96.88 207 ALA A C 1
ATOM 1628 O O . ALA A 1 207 ? 7.113 45.656 19.422 1 96.88 207 ALA A O 1
ATOM 1629 N N . GLU A 1 208 ? 7.414 45.156 21.578 1 95.38 208 GLU A N 1
ATOM 1630 C CA . GLU A 1 208 ? 8.797 45.625 21.531 1 95.38 208 GLU A CA 1
ATOM 1631 C C . GLU A 1 208 ? 9.641 44.781 20.578 1 95.38 208 GLU A C 1
ATOM 1633 O O . GLU A 1 208 ? 10.453 45.312 19.828 1 95.38 208 GLU A O 1
ATOM 1638 N N . HIS A 1 209 ? 9.43 43.562 20.688 1 95.06 209 HIS A N 1
ATOM 1639 C CA . HIS A 1 209 ? 10.164 42.656 19.812 1 95.06 209 HIS A CA 1
ATOM 1640 C C . HIS A 1 209 ? 9.867 42.938 18.344 1 95.06 209 HIS A C 1
ATOM 1642 O O . HIS A 1 209 ? 10.789 43 17.516 1 95.06 209 HIS A O 1
ATOM 1648 N N . ILE A 1 210 ? 8.633 43.125 18.016 1 93.81 210 ILE A N 1
ATOM 1649 C CA . ILE A 1 210 ? 8.234 43.438 16.641 1 93.81 210 ILE A CA 1
ATOM 1650 C C . ILE A 1 210 ? 8.836 44.75 16.203 1 93.81 210 ILE A C 1
ATOM 1652 O O . ILE A 1 210 ? 9.336 44.875 15.078 1 93.81 210 ILE A O 1
ATOM 1656 N N . SER A 1 211 ? 8.727 45.719 17.031 1 93.12 211 SER A N 1
ATOM 1657 C CA . SER A 1 211 ? 9.203 47.062 16.688 1 93.12 211 SER A CA 1
ATOM 1658 C C . SER A 1 211 ? 10.711 47.062 16.453 1 93.12 211 SER A C 1
ATOM 1660 O O . SER A 1 211 ? 11.211 47.781 15.586 1 93.12 211 SER A O 1
ATOM 1662 N N . GLN A 1 212 ? 11.414 46.312 17.219 1 90.12 212 GLN A N 1
ATOM 1663 C CA . GLN A 1 212 ? 12.867 46.25 17.094 1 90.12 212 GLN A CA 1
ATOM 1664 C C . GLN A 1 212 ? 13.289 45.5 15.844 1 90.12 212 GLN A C 1
ATOM 1666 O O . GLN A 1 212 ? 14.375 45.719 15.305 1 90.12 212 GLN A O 1
ATOM 1671 N N . ASN A 1 213 ? 12.461 44.625 15.383 1 86.94 213 ASN A N 1
ATOM 1672 C CA . ASN A 1 213 ? 12.812 43.781 14.234 1 86.94 213 ASN A CA 1
ATOM 1673 C C . ASN A 1 213 ? 12.102 44.25 12.969 1 86.94 213 ASN A C 1
ATOM 1675 O O . ASN A 1 213 ? 12.172 43.594 11.938 1 86.94 213 ASN A O 1
ATOM 1679 N N . SER A 1 214 ? 11.406 45.375 13.219 1 83.69 214 SER A N 1
ATOM 1680 C CA . SER A 1 214 ? 10.742 45.938 12.055 1 83.69 214 SER A CA 1
ATOM 1681 C C . SER A 1 214 ? 11.734 46.688 11.172 1 83.69 214 SER A C 1
ATOM 1683 O O . SER A 1 214 ? 12.68 47.312 11.672 1 83.69 214 SER A O 1
ATOM 1685 N N . SER A 1 215 ? 11.75 46.469 10 1 77.88 215 SER A N 1
ATOM 1686 C CA . SER A 1 215 ? 12.594 47.188 9.039 1 77.88 215 SER A CA 1
ATOM 1687 C C . SER A 1 215 ? 12.07 48.594 8.773 1 77.88 215 SER A C 1
ATOM 1689 O O . SER A 1 215 ? 12.617 49.312 7.938 1 77.88 215 SER A O 1
ATOM 1691 N N . ALA A 1 216 ? 11.188 49 9.5 1 74.38 216 ALA A N 1
ATOM 1692 C CA . ALA A 1 216 ? 10.594 50.312 9.266 1 74.38 216 ALA A CA 1
ATOM 1693 C C . ALA A 1 216 ? 11.602 51.406 9.523 1 74.38 216 ALA A C 1
ATOM 1695 O O . ALA A 1 216 ? 12.477 51.281 10.391 1 74.38 216 ALA A O 1
ATOM 1696 N N . LYS A 1 217 ? 11.648 52.344 8.586 1 73.88 217 LYS A N 1
ATOM 1697 C CA . LYS A 1 217 ? 12.5 53.531 8.633 1 73.88 217 LYS A CA 1
ATOM 1698 C C . LYS A 1 217 ? 12.094 54.469 9.773 1 73.88 217 LYS A C 1
ATOM 1700 O O . LYS A 1 217 ? 12.844 55.375 10.141 1 73.88 217 LYS A O 1
ATOM 1705 N N . GLU A 1 218 ? 11.094 54.094 10.414 1 82.5 218 GLU A N 1
ATOM 1706 C CA . GLU A 1 218 ? 10.523 54.969 11.43 1 82.5 218 GLU A CA 1
ATOM 1707 C C . GLU A 1 218 ? 11.156 54.719 12.797 1 82.5 218 GLU A C 1
ATOM 1709 O O . GLU A 1 218 ? 11.797 53.688 13.008 1 82.5 218 GLU A O 1
ATOM 1714 N N . ASP A 1 219 ? 10.914 55.688 13.594 1 87.25 219 ASP A N 1
ATOM 1715 C CA . ASP A 1 219 ? 11.367 55.594 14.977 1 87.25 219 ASP A CA 1
ATOM 1716 C C . ASP A 1 219 ? 10.703 54.406 15.695 1 87.25 219 ASP A C 1
ATOM 1718 O O . ASP A 1 219 ? 9.484 54.25 15.641 1 87.25 219 ASP A O 1
ATOM 1722 N N . PRO A 1 220 ? 11.484 53.562 16.266 1 87.56 220 PRO A N 1
ATOM 1723 C CA . PRO A 1 220 ? 10.953 52.375 16.953 1 87.56 220 PRO A CA 1
ATOM 1724 C C . PRO A 1 220 ? 9.852 52.719 17.953 1 87.56 220 PRO A C 1
ATOM 1726 O O . PRO A 1 220 ? 8.922 51.938 18.141 1 87.56 220 PRO A O 1
ATOM 1729 N N . ALA A 1 221 ? 9.961 53.812 18.531 1 86.56 221 ALA A N 1
ATOM 1730 C CA . ALA A 1 221 ? 8.953 54.219 19.5 1 86.56 221 ALA A CA 1
ATOM 1731 C C . ALA A 1 221 ? 7.602 54.469 18.828 1 86.56 221 ALA A C 1
ATOM 1733 O O . ALA A 1 221 ? 6.551 54.188 19.406 1 86.56 221 ALA A O 1
ATOM 1734 N N . VAL A 1 222 ? 7.703 55 17.734 1 89.75 222 VAL A N 1
ATOM 1735 C CA . VAL A 1 222 ? 6.484 55.25 16.969 1 89.75 222 VAL A CA 1
ATOM 1736 C C . VAL A 1 222 ? 5.867 53.938 16.5 1 89.75 222 VAL A C 1
ATOM 1738 O O . VAL A 1 222 ? 4.648 53.781 16.547 1 89.75 222 VAL A O 1
ATOM 1741 N N . VAL A 1 223 ? 6.766 53.094 16.062 1 91.62 223 VAL A N 1
ATOM 1742 C CA . VAL A 1 223 ? 6.312 51.781 15.594 1 91.62 223 VAL A CA 1
ATOM 1743 C C . VAL A 1 223 ? 5.68 51 16.75 1 91.62 223 VAL A C 1
ATOM 1745 O O . VAL A 1 223 ? 4.645 50.375 16.578 1 91.62 223 VAL A O 1
ATOM 1748 N N . LEU A 1 224 ? 6.289 51.094 17.859 1 93.69 224 LEU A N 1
ATOM 1749 C CA . LEU A 1 224 ? 5.785 50.406 19.062 1 93.69 224 LEU A CA 1
ATOM 1750 C C . LEU A 1 224 ? 4.367 50.875 19.391 1 93.69 224 LEU A C 1
ATOM 1752 O O . LEU A 1 224 ? 3.482 50.062 19.625 1 93.69 224 LEU A O 1
ATOM 1756 N N . LYS A 1 225 ? 4.16 52.125 19.375 1 92.81 225 LYS A N 1
ATOM 1757 C CA . LYS A 1 225 ? 2.846 52.688 19.656 1 92.81 225 LYS A CA 1
ATOM 1758 C C . LYS A 1 225 ? 1.811 52.219 18.641 1 92.81 225 LYS A C 1
ATOM 1760 O O . LYS A 1 225 ? 0.664 51.969 19 1 92.81 225 LYS A O 1
ATOM 1765 N N . SER A 1 226 ? 2.242 52.25 17.484 1 93.62 226 SER A N 1
ATOM 1766 C CA . SER A 1 226 ? 1.339 51.844 16.406 1 93.62 226 SER A CA 1
ATOM 1767 C C . SER A 1 226 ? 0.907 50.375 16.562 1 93.62 226 SER A C 1
ATOM 1769 O O . SER A 1 226 ? -0.238 50.031 16.281 1 93.62 226 SER A O 1
ATOM 1771 N N . ILE A 1 227 ? 1.82 49.531 17.016 1 94.62 227 ILE A N 1
ATOM 1772 C CA . ILE A 1 227 ? 1.546 48.125 17.203 1 94.62 227 ILE A CA 1
ATOM 1773 C C . ILE A 1 227 ? 0.6 47.938 18.391 1 94.62 227 ILE A C 1
ATOM 1775 O O . ILE A 1 227 ? -0.299 47.094 18.344 1 94.62 227 ILE A O 1
ATOM 1779 N N . LEU A 1 228 ? 0.74 48.75 19.391 1 96.38 228 LEU A N 1
ATOM 1780 C CA . LEU A 1 228 ? 0.024 48.562 20.641 1 96.38 228 LEU A CA 1
ATOM 1781 C C . LEU A 1 228 ? -1.368 49.188 20.578 1 96.38 228 LEU A C 1
ATOM 1783 O O . LEU A 1 228 ? -2.273 48.781 21.297 1 96.38 228 LEU A O 1
ATOM 1787 N N . ARG A 1 229 ? -1.539 50.125 19.766 1 95.62 229 ARG A N 1
ATOM 1788 C CA . ARG A 1 229 ? -2.752 50.938 19.719 1 95.62 229 ARG A CA 1
ATOM 1789 C C . ARG A 1 229 ? -3.994 50.062 19.609 1 95.62 229 ARG A C 1
ATOM 1791 O O . ARG A 1 229 ? -4.953 50.219 20.375 1 95.62 229 ARG A O 1
ATOM 1798 N N . PRO A 1 230 ? -3.979 49.125 18.75 1 95.62 230 PRO A N 1
ATOM 1799 C CA . PRO A 1 230 ? -5.176 48.281 18.625 1 95.62 230 PRO A CA 1
ATOM 1800 C C . PRO A 1 230 ? -5.422 47.406 19.828 1 95.62 230 PRO A C 1
ATOM 1802 O O . PRO A 1 230 ? -6.535 46.906 20.031 1 95.62 230 PRO A O 1
ATOM 1805 N N . PHE A 1 231 ? -4.43 47.188 20.641 1 97 231 PHE A N 1
ATOM 1806 C CA . PHE A 1 231 ? -4.547 46.281 21.781 1 97 231 PHE A CA 1
ATOM 1807 C C . PHE A 1 231 ? -4.91 47.031 23.047 1 97 231 PHE A C 1
ATOM 1809 O O . PHE A 1 231 ? -5.363 46.406 24.031 1 97 231 PHE A O 1
ATOM 1816 N N . LEU A 1 232 ? -4.727 48.312 23.078 1 96.69 232 LEU A N 1
ATOM 1817 C CA . LEU A 1 232 ? -4.902 49.125 24.281 1 96.69 232 LEU A CA 1
ATOM 1818 C C . LEU A 1 232 ? -6.316 48.969 24.828 1 96.69 232 LEU A C 1
ATOM 1820 O O . LEU A 1 232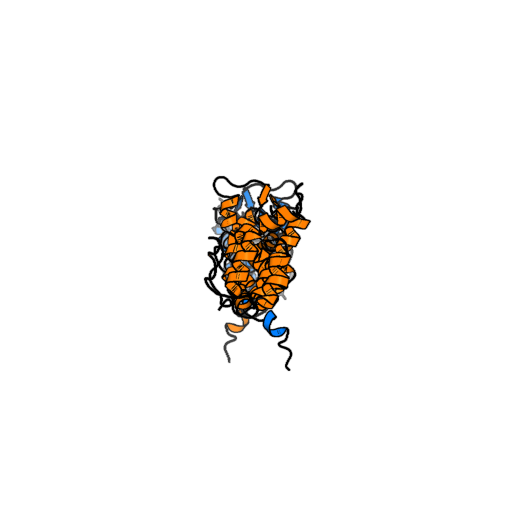 ? -6.504 48.844 26.047 1 96.69 232 LEU A O 1
ATOM 1824 N N . PRO A 1 233 ? -7.312 48.906 23.969 1 96.38 233 PRO A N 1
ATOM 1825 C CA . PRO A 1 233 ? -8.672 48.812 24.5 1 96.38 233 PRO A CA 1
ATOM 1826 C C . PRO A 1 233 ? -8.938 47.438 25.156 1 96.38 233 PRO A C 1
ATOM 1828 O O . PRO A 1 233 ? -9.922 47.281 25.891 1 96.38 233 PRO A O 1
ATOM 1831 N N . LYS A 1 234 ? -8.086 46.5 24.906 1 95.62 234 LYS A N 1
ATOM 1832 C CA . LYS A 1 234 ? -8.273 45.156 25.438 1 95.62 234 LYS A CA 1
ATOM 1833 C C . LYS A 1 234 ? -7.594 45.031 26.797 1 95.62 234 LYS A C 1
ATOM 1835 O O . LYS A 1 234 ? -7.801 44.031 27.5 1 95.62 234 LYS A O 1
ATOM 1840 N N . LEU A 1 235 ? -6.812 46 27.141 1 96.94 235 LEU A N 1
ATOM 1841 C CA . LEU A 1 235 ? -6.082 45.969 28.406 1 96.94 235 LEU A CA 1
ATOM 1842 C C . LEU A 1 235 ? -6.871 46.688 29.5 1 96.94 235 LEU A C 1
ATOM 1844 O O . LEU A 1 235 ? -7.477 47.719 29.266 1 96.94 235 LEU A O 1
ATOM 1848 N N . ARG A 1 236 ? -6.832 46.156 30.656 1 96.31 236 ARG A N 1
ATOM 1849 C CA . ARG A 1 236 ? -7.602 46.688 31.766 1 96.31 236 ARG A CA 1
ATOM 1850 C C . ARG A 1 236 ? -6.734 47.562 32.656 1 96.31 236 ARG A C 1
ATOM 1852 O O . ARG A 1 236 ? -6.379 47.156 33.781 1 96.31 236 ARG A O 1
ATOM 1859 N N . PHE A 1 237 ? -6.566 48.75 32.25 1 97.06 237 PHE A N 1
ATOM 1860 C CA . PHE A 1 237 ? -5.695 49.688 32.969 1 97.06 237 PHE A CA 1
ATOM 1861 C C . PHE A 1 237 ? -6.23 50 34.375 1 97.06 237 PHE A C 1
ATOM 1863 O O . PHE A 1 237 ? -5.457 50.156 35.312 1 97.06 237 PHE A O 1
ATOM 1870 N N . LEU A 1 238 ? -7.539 49.969 34.469 1 96.81 238 LEU A N 1
ATOM 1871 C CA . LEU A 1 238 ? -8.172 50.375 35.719 1 96.81 238 LEU A CA 1
ATOM 1872 C C . LEU A 1 238 ? -8.078 49.25 36.75 1 96.81 238 LEU A C 1
ATOM 1874 O O . LEU A 1 238 ? -8.359 49.469 37.906 1 96.81 238 LEU A O 1
ATOM 1878 N N . ALA A 1 239 ? -7.641 48.156 36.312 1 95.88 239 ALA A N 1
ATOM 1879 C CA . ALA A 1 239 ? -7.465 47.031 37.219 1 95.88 239 ALA A CA 1
ATOM 1880 C C . ALA A 1 239 ? -6.094 47.094 37.875 1 95.88 239 ALA A C 1
ATOM 1882 O O . ALA A 1 239 ? -5.82 46.312 38.812 1 95.88 239 ALA A O 1
ATOM 1883 N N . LEU A 1 240 ? -5.285 48.031 37.531 1 96.88 240 LEU A N 1
ATOM 1884 C CA . LEU A 1 240 ? -3.953 48.156 38.125 1 96.88 240 LEU A CA 1
ATOM 1885 C C . LEU A 1 240 ? -3.992 49.031 39.375 1 96.88 240 LEU A C 1
ATOM 1887 O O . LEU A 1 240 ? -4.902 49.844 39.531 1 96.88 240 LEU A O 1
ATOM 1891 N N . THR A 1 241 ? -2.914 48.781 40.219 1 96.38 241 THR A N 1
ATOM 1892 C CA . THR A 1 241 ? -2.662 49.75 41.25 1 96.38 241 THR A CA 1
ATOM 1893 C C . THR A 1 241 ? -1.934 51 40.719 1 96.38 241 THR A C 1
ATOM 1895 O O . THR A 1 241 ? -1.316 50.938 39.656 1 96.38 241 THR A O 1
ATOM 1898 N N . ALA A 1 242 ? -2.072 52.125 41.469 1 96.88 242 ALA A N 1
ATOM 1899 C CA . ALA A 1 242 ? -1.423 53.344 41.031 1 96.88 242 ALA A CA 1
ATOM 1900 C C . ALA A 1 242 ? 0.08 53.156 40.844 1 96.88 242 ALA A C 1
ATOM 1902 O O . ALA A 1 242 ? 0.65 53.531 39.844 1 96.88 242 ALA A O 1
ATOM 1903 N N . PRO A 1 243 ? 0.776 52.469 41.781 1 97.56 243 PRO A N 1
ATOM 1904 C CA . PRO A 1 243 ? 2.211 52.25 41.594 1 97.56 243 PRO A CA 1
ATOM 1905 C C . PRO A 1 243 ? 2.516 51.375 40.375 1 97.56 243 PRO A C 1
ATOM 1907 O O . PRO A 1 243 ? 3.465 51.625 39.625 1 97.56 243 PRO A O 1
ATOM 1910 N N . GLU A 1 244 ? 1.705 50.375 40.156 1 96.5 244 GLU A N 1
ATOM 1911 C CA . GLU A 1 244 ? 1.89 49.5 39.031 1 96.5 244 GLU A CA 1
ATOM 1912 C C . GLU A 1 244 ? 1.768 50.281 37.719 1 96.5 244 GLU A C 1
ATOM 1914 O O . GLU A 1 244 ? 2.561 50.062 36.781 1 96.5 244 GLU A O 1
ATOM 1919 N N . PHE A 1 245 ? 0.745 51.094 37.688 1 97.88 245 PHE A N 1
ATOM 1920 C CA . PHE A 1 245 ? 0.497 51.875 36.469 1 97.88 245 PHE A CA 1
ATOM 1921 C C . PHE A 1 245 ? 1.646 52.844 36.188 1 97.88 245 PHE A C 1
ATOM 1923 O O . PHE A 1 245 ? 2.096 52.969 35.062 1 97.88 245 PHE A O 1
ATOM 1930 N N . VAL A 1 246 ? 2.16 53.469 37.188 1 97.25 246 VAL A N 1
ATOM 1931 C CA . VAL A 1 246 ? 3.189 54.5 37.062 1 97.25 246 VAL A CA 1
ATOM 1932 C C . VAL A 1 246 ? 4.516 53.875 36.688 1 97.25 246 VAL A C 1
ATOM 1934 O O . VAL A 1 246 ? 5.246 54.406 35.844 1 97.25 246 VAL A O 1
ATOM 1937 N N . GLN A 1 247 ? 4.828 52.719 37.25 1 95.94 247 GLN A N 1
ATOM 1938 C CA . GLN A 1 247 ? 6.105 52.062 37 1 95.94 247 GLN A CA 1
ATOM 1939 C C . GLN A 1 247 ? 6.059 51.219 35.75 1 95.94 247 GLN A C 1
ATOM 1941 O O . GLN A 1 247 ? 7.102 50.844 35.188 1 95.94 247 GLN A O 1
ATOM 1946 N N . GLY A 1 248 ? 4.887 51 35.281 1 96.06 248 GLY A N 1
ATOM 1947 C CA . GLY A 1 248 ? 4.719 50.156 34.125 1 96.06 248 GLY A CA 1
ATOM 1948 C C . GLY A 1 248 ? 4.262 50.875 32.875 1 96.06 248 GLY A C 1
ATOM 1949 O O . GLY A 1 248 ? 5.039 51.594 32.25 1 96.06 248 GLY A O 1
ATOM 1950 N N . PRO A 1 249 ? 2.914 50.719 32.5 1 96.25 249 PRO A N 1
ATOM 1951 C CA . PRO A 1 249 ? 2.396 51.219 31.234 1 96.25 249 PRO A CA 1
ATOM 1952 C C . PRO A 1 249 ? 2.654 52.719 31.062 1 96.25 249 PRO A C 1
ATOM 1954 O O . PRO A 1 249 ? 2.906 53.188 29.938 1 96.25 249 PRO A O 1
ATOM 1957 N N . ALA A 1 250 ? 2.557 53.469 32.094 1 95.81 250 ALA A N 1
ATOM 1958 C CA . ALA A 1 250 ? 2.77 54.938 32 1 95.81 250 ALA A CA 1
ATOM 1959 C C . ALA A 1 250 ? 4.219 55.25 31.641 1 95.81 250 ALA A C 1
ATOM 1961 O O . ALA A 1 250 ? 4.504 56.281 31.047 1 95.81 250 ALA A O 1
ATOM 1962 N N . ALA A 1 251 ? 5.105 54.406 32.031 1 95.31 251 ALA A N 1
ATOM 1963 C CA . ALA A 1 251 ? 6.531 54.625 31.828 1 95.31 251 ALA A CA 1
ATOM 1964 C C . ALA A 1 251 ? 7.027 54 30.531 1 95.31 251 ALA A C 1
ATOM 1966 O O . ALA A 1 251 ? 8.133 54.312 30.078 1 95.31 251 ALA A O 1
ATOM 1967 N N . TRP A 1 252 ? 6.23 53.188 29.891 1 94.88 252 TRP A N 1
ATOM 1968 C CA . TRP A 1 252 ? 6.684 52.406 28.75 1 94.88 252 TRP A CA 1
ATOM 1969 C C . TRP A 1 252 ? 6.535 53.156 27.438 1 94.88 252 TRP A C 1
ATOM 1971 O O . TRP A 1 252 ? 6.922 52.688 26.375 1 94.88 252 TRP A O 1
ATOM 1981 N N . GLY A 1 253 ? 5.953 54.344 27.438 1 90.31 253 GLY A N 1
ATOM 1982 C CA . GLY A 1 253 ? 5.844 55.188 26.266 1 90.31 253 GLY A CA 1
ATOM 1983 C C . GLY A 1 253 ? 4.715 54.781 25.328 1 90.31 253 GLY A C 1
ATOM 1984 O O . GLY A 1 253 ? 4.703 55.156 24.156 1 90.31 253 GLY A O 1
ATOM 1985 N N . MET A 1 254 ? 3.748 54 25.859 1 91.44 254 MET A N 1
ATOM 1986 C CA . MET A 1 254 ? 2.691 53.5 25 1 91.44 254 MET A CA 1
ATOM 1987 C C . MET A 1 254 ? 1.475 54.406 25.016 1 91.44 254 MET A C 1
ATOM 1989 O O . MET A 1 254 ? 0.585 54.312 24.172 1 91.44 254 MET A O 1
ATOM 1993 N N . LEU A 1 255 ? 1.453 55.375 25.969 1 94.5 255 LEU A N 1
ATOM 1994 C CA . LEU A 1 255 ? 0.309 56.25 26.125 1 94.5 255 LEU A CA 1
ATOM 1995 C C . LEU A 1 255 ? 0.72 57.719 25.906 1 94.5 255 LEU A C 1
ATOM 1997 O O . LEU A 1 255 ? 1.866 58.094 26.172 1 94.5 255 LEU A O 1
ATOM 2001 N N . GLU A 1 256 ? -0.203 58.5 25.406 1 92.88 256 GLU A N 1
ATOM 2002 C CA . GLU A 1 256 ? -0.03 59.938 25.453 1 92.88 256 GLU A CA 1
ATOM 2003 C C . GLU A 1 256 ? -0.145 60.469 26.875 1 92.88 256 GLU A C 1
ATOM 2005 O O . GLU A 1 256 ? -0.801 59.875 27.719 1 92.88 256 GLU A O 1
ATOM 2010 N N . GLU A 1 257 ? 0.488 61.625 27.062 1 93.81 257 GLU A N 1
ATOM 2011 C CA . GLU A 1 257 ? 0.503 62.188 28.391 1 93.81 257 GLU A CA 1
ATOM 2012 C C . GLU A 1 257 ? -0.914 62.438 28.906 1 93.81 257 GLU A C 1
ATOM 2014 O O . GLU A 1 257 ? -1.212 62.188 30.078 1 93.81 257 GLU A O 1
ATOM 2019 N N . SER A 1 258 ? -1.738 62.938 28.062 1 95.5 258 SER A N 1
ATOM 2020 C CA . SER A 1 258 ? -3.115 63.219 28.453 1 95.5 258 SER A CA 1
ATOM 2021 C C . SER A 1 258 ? -3.877 61.938 28.766 1 95.5 258 SER A C 1
ATOM 2023 O O . SER A 1 258 ? -4.676 61.906 29.703 1 95.5 258 SER A O 1
ATOM 2025 N N . GLU A 1 259 ? -3.6 60.969 28.031 1 95.94 259 GLU A N 1
ATOM 2026 C CA . GLU A 1 259 ? -4.242 59.656 28.25 1 95.94 259 GLU A CA 1
ATOM 2027 C C . GLU A 1 259 ? -3.805 59.062 29.578 1 95.94 259 GLU A C 1
ATOM 2029 O O . GLU A 1 259 ? -4.641 58.594 30.359 1 95.94 259 GLU A O 1
ATOM 2034 N N . GLY A 1 260 ? -2.5 59.062 29.75 1 96.69 260 GLY A N 1
ATOM 2035 C CA . GLY A 1 260 ? -1.967 58.531 31 1 96.69 260 GLY A CA 1
ATOM 2036 C C . GLY A 1 260 ? -2.502 59.25 32.219 1 96.69 260 GLY A C 1
ATOM 2037 O O . GLY A 1 260 ? -2.824 58.625 33.219 1 96.69 260 GLY A O 1
ATOM 2038 N N . TYR A 1 261 ? -2.578 60.531 32.062 1 96.56 261 TYR A N 1
ATOM 2039 C CA . TYR A 1 261 ? -3.064 61.344 33.156 1 96.56 261 TYR A CA 1
ATOM 2040 C C . TYR A 1 261 ? -4.512 61 33.5 1 96.56 261 TYR A C 1
ATOM 2042 O O . TYR A 1 261 ? -4.867 60.844 34.656 1 96.56 261 TYR A O 1
ATOM 2050 N N . ALA A 1 262 ? -5.293 60.875 32.531 1 96.88 262 ALA A N 1
ATOM 2051 C CA . ALA A 1 262 ? -6.707 60.562 32.719 1 96.88 262 ALA A CA 1
ATOM 2052 C C . ALA A 1 262 ? -6.871 59.188 33.344 1 96.88 262 ALA A C 1
ATOM 2054 O O . ALA A 1 262 ? -7.695 59 34.25 1 96.88 262 ALA A O 1
ATOM 2055 N N . ILE A 1 263 ? -6.121 58.25 32.906 1 97.31 263 ILE A N 1
ATOM 2056 C CA . ILE A 1 263 ? -6.215 56.875 33.406 1 97.31 263 ILE A CA 1
ATOM 2057 C C . ILE A 1 263 ? -5.77 56.844 34.875 1 97.31 263 ILE A C 1
ATOM 2059 O O . ILE A 1 263 ? -6.445 56.219 35.719 1 97.31 263 ILE A O 1
ATOM 2063 N N . LEU A 1 264 ? -4.652 57.5 35.156 1 97.38 264 LEU A N 1
ATOM 2064 C CA . LEU A 1 264 ? -4.129 57.5 36.531 1 97.38 264 LEU A CA 1
ATOM 2065 C C . LEU A 1 264 ? -5.133 58.125 37.5 1 97.38 264 LEU A C 1
ATOM 2067 O O . LEU A 1 264 ? -5.355 57.594 38.594 1 97.38 264 LEU A O 1
ATOM 2071 N N . LYS A 1 265 ? -5.691 59.188 37.062 1 97.38 265 LYS A N 1
ATOM 2072 C CA . LYS A 1 265 ? -6.699 59.844 37.875 1 97.38 265 LYS A CA 1
ATOM 2073 C C . LYS A 1 265 ? -7.863 58.906 38.188 1 97.38 265 LYS A C 1
ATOM 2075 O O . LYS A 1 265 ? -8.359 58.875 39.312 1 97.38 265 LYS A O 1
ATOM 2080 N N . ASN A 1 266 ? -8.234 58.156 37.25 1 97.06 266 ASN A N 1
ATOM 2081 C CA . ASN A 1 266 ? -9.367 57.25 37.406 1 97.06 266 ASN A CA 1
ATOM 2082 C C . ASN A 1 266 ? -8.992 56.031 38.219 1 97.06 266 ASN A C 1
ATOM 2084 O O . ASN A 1 266 ? -9.852 55.406 38.844 1 97.06 266 ASN A O 1
ATOM 2088 N N . ILE A 1 267 ? -7.742 55.625 38.25 1 96.5 267 ILE A N 1
ATOM 2089 C CA . ILE A 1 267 ? -7.266 54.5 39.094 1 96.5 267 ILE A CA 1
ATOM 2090 C C . ILE A 1 267 ? -7.34 54.906 40.562 1 96.5 267 ILE A C 1
ATOM 2092 O O . ILE A 1 267 ? -7.727 54.125 41.406 1 96.5 267 ILE A O 1
ATOM 2096 N N . VAL A 1 268 ? -6.938 56.188 40.844 1 95.88 268 VAL A N 1
ATOM 2097 C CA . VAL A 1 268 ? -6.906 56.719 42.219 1 95.88 268 VAL A CA 1
ATOM 2098 C C . VAL A 1 268 ? -8.328 57 42.688 1 95.88 268 VAL A C 1
ATOM 2100 O O . VAL A 1 268 ? -8.734 56.562 43.75 1 95.88 268 VAL A O 1
ATOM 2103 N N . VAL A 1 269 ? -9.047 57.812 41.844 1 96.25 269 VAL A N 1
ATOM 2104 C CA . VAL A 1 269 ? -10.445 58.125 42.125 1 96.25 269 VAL A CA 1
ATOM 2105 C C . VAL A 1 269 ? -11.297 57.812 40.906 1 96.25 269 VAL A C 1
ATOM 2107 O O . VAL A 1 269 ? -11.289 58.594 39.938 1 96.25 269 VAL A O 1
ATOM 2110 N N . ARG A 1 270 ? -12.141 56.812 41 1 93.75 270 ARG A N 1
ATOM 2111 C CA . ARG A 1 270 ? -12.961 56.375 39.875 1 93.75 270 ARG A CA 1
ATOM 2112 C C . ARG A 1 270 ? -13.891 57.5 39.406 1 93.75 270 ARG A C 1
ATOM 2114 O O . ARG A 1 270 ? -14.461 58.219 40.25 1 93.75 270 ARG A O 1
ATOM 2121 N N . ASN A 1 271 ? -14 57.688 38.125 1 92.81 271 ASN A N 1
ATOM 2122 C CA . ASN A 1 271 ? -14.906 58.656 37.5 1 92.81 271 ASN A CA 1
ATOM 2123 C C . ASN A 1 271 ? -14.531 60.094 37.844 1 92.81 271 ASN A C 1
ATOM 2125 O O . ASN A 1 271 ? -15.398 60.969 37.844 1 92.81 271 ASN A O 1
ATOM 2129 N N . SER A 1 272 ? -13.297 60.312 38.156 1 94.31 272 SER A N 1
ATOM 2130 C CA . SER A 1 272 ? -12.836 61.656 38.5 1 94.31 272 SER A CA 1
ATOM 2131 C C . SER A 1 272 ? -12.75 62.531 37.25 1 94.31 272 SER A C 1
ATOM 2133 O O . SER A 1 272 ? -13.008 63.75 37.312 1 94.31 272 SER A O 1
ATOM 2135 N N . VAL A 1 273 ? -12.32 61.906 36.188 1 95.62 273 VAL A N 1
ATOM 2136 C CA . VAL A 1 273 ? -12.25 62.594 34.906 1 95.62 273 VAL A CA 1
ATOM 2137 C C . VAL A 1 273 ? -12.758 61.688 33.812 1 95.62 273 VAL A C 1
ATOM 2139 O O . VAL A 1 273 ? -12.758 60.469 33.938 1 95.62 273 VAL A O 1
ATOM 2142 N N . PRO A 1 274 ? -13.195 62.312 32.75 1 95.88 274 PRO A N 1
ATOM 2143 C CA . PRO A 1 274 ? -13.602 61.469 31.609 1 95.88 274 PRO A CA 1
ATOM 2144 C C . PRO A 1 274 ? -12.438 60.656 31.031 1 95.88 274 PRO A C 1
ATOM 2146 O O . PRO A 1 274 ? -11.32 61.188 30.922 1 95.88 274 PRO A O 1
ATOM 2149 N N . LEU A 1 275 ? -12.734 59.438 30.766 1 95.5 275 LEU A N 1
ATOM 2150 C CA . LEU A 1 275 ? -11.742 58.562 30.156 1 95.5 275 LEU A CA 1
ATOM 2151 C C . LEU A 1 275 ? -11.797 58.656 28.641 1 95.5 275 LEU A C 1
ATOM 2153 O O . LEU A 1 275 ? -12.859 58.906 28.062 1 95.5 275 LEU A O 1
ATOM 2157 N N . PRO A 1 276 ? -10.594 58.5 28.031 1 94.81 276 PRO A N 1
ATOM 2158 C CA . PRO A 1 276 ? -10.656 58.344 26.578 1 94.81 276 PRO A CA 1
ATOM 2159 C C . PRO A 1 276 ? -11.594 57.219 26.156 1 94.81 276 PRO A C 1
ATOM 2161 O O . PRO A 1 276 ? -11.703 56.219 26.844 1 94.81 276 PRO A O 1
ATOM 2164 N N . GLU A 1 277 ? -12.156 57.281 24.984 1 94.75 277 GLU A N 1
ATOM 2165 C CA . GLU A 1 277 ? -13.203 56.406 24.516 1 94.75 277 GLU A CA 1
ATOM 2166 C C . GLU A 1 277 ? -12.703 54.969 24.422 1 94.75 277 GLU A C 1
ATOM 2168 O O . GLU A 1 277 ? -13.461 54 24.641 1 94.75 277 GLU A O 1
ATOM 2173 N N . TRP A 1 278 ? -11.5 54.75 24.188 1 94.5 278 TRP A N 1
ATOM 2174 C CA . TRP A 1 278 ? -10.953 53.438 23.906 1 94.5 278 TRP A CA 1
ATOM 2175 C C . TRP A 1 278 ? -10.625 52.688 25.188 1 94.5 278 TRP A C 1
ATOM 2177 O O . TRP A 1 278 ? -10.398 51.469 25.188 1 94.5 278 TRP A O 1
ATOM 2187 N N . VAL A 1 279 ? -10.555 53.344 26.312 1 95.62 279 VAL A N 1
ATOM 2188 C CA . VAL A 1 279 ? -10.086 52.75 27.562 1 95.62 279 VAL A CA 1
ATOM 2189 C C . VAL A 1 279 ? -11.133 51.781 28.078 1 95.62 279 VAL A C 1
ATOM 2191 O O . VAL A 1 279 ? -12.32 52.125 28.188 1 95.62 279 VAL A O 1
ATOM 2194 N N . CYS A 1 280 ? -10.656 50.594 28.328 1 94.44 280 CYS A N 1
ATOM 2195 C CA . CYS A 1 280 ? -11.5 49.594 28.953 1 94.44 280 CYS A CA 1
ATOM 2196 C C . CYS A 1 280 ? -11.922 50.031 30.359 1 94.44 280 CYS A C 1
ATOM 2198 O O . CYS A 1 280 ? -11.078 50.406 31.172 1 94.44 280 CYS A O 1
ATOM 2200 N N . THR A 1 281 ? -13.141 49.844 30.688 1 93.5 281 THR A N 1
ATOM 2201 C CA . THR A 1 281 ? -13.672 50.344 31.938 1 93.5 281 THR A CA 1
ATOM 2202 C C . THR A 1 281 ? -13.664 49.281 33.031 1 93.5 281 THR A C 1
ATOM 2204 O O . THR A 1 281 ? -14 49.562 34.188 1 93.5 281 THR A O 1
ATOM 2207 N N . GLU A 1 282 ? -13.266 48.125 32.656 1 92.62 282 GLU A N 1
ATOM 2208 C CA . GLU A 1 282 ? -13.172 47.062 33.656 1 92.62 282 GLU A CA 1
ATOM 2209 C C . GLU A 1 282 ? -12.047 47.344 34.656 1 92.62 282 GLU A C 1
ATOM 2211 O O . GLU A 1 282 ? -10.906 47.594 34.25 1 92.62 282 GLU A O 1
ATOM 2216 N N . ASP A 1 283 ? -12.367 47.25 35.938 1 91.81 283 ASP A N 1
ATOM 2217 C CA . ASP A 1 283 ? -11.383 47.562 36.969 1 91.81 283 ASP A CA 1
ATOM 2218 C C . ASP A 1 283 ? -11.031 46.344 37.781 1 91.81 283 ASP A C 1
ATOM 2220 O O . ASP A 1 283 ? -10.492 46.438 38.906 1 91.81 283 ASP A O 1
ATOM 2224 N N . VAL A 1 284 ? -11.508 45.156 37.25 1 90.38 284 VAL A N 1
ATOM 2225 C CA . VAL A 1 284 ? -11.188 43.875 37.906 1 90.38 284 VAL A CA 1
ATOM 2226 C C . VAL A 1 284 ? -10.328 43.031 37 1 90.38 284 VAL A C 1
ATOM 2228 O O . VAL A 1 284 ? -10.398 43.156 35.781 1 90.38 284 VAL A O 1
ATOM 2231 N N . PRO A 1 285 ? -9.547 42.281 37.688 1 86.06 285 PRO A N 1
ATOM 2232 C CA . PRO A 1 285 ? -8.75 41.375 36.844 1 86.06 285 PRO A CA 1
ATOM 2233 C C . PRO A 1 285 ? -9.617 40.438 36 1 86.06 285 PRO A C 1
ATOM 2235 O O . PRO A 1 285 ? -10.812 40.281 36.281 1 86.06 285 PRO A O 1
ATOM 2238 N N . ARG A 1 286 ? -9.031 39.812 35.031 1 88.94 286 ARG A N 1
ATOM 2239 C CA . ARG A 1 286 ? -9.727 38.906 34.125 1 88.94 286 ARG A CA 1
ATOM 2240 C C . ARG A 1 286 ? -10.195 37.656 34.844 1 88.94 286 ARG A C 1
ATOM 2242 O O . ARG A 1 286 ? -9.414 37.031 35.562 1 88.94 286 ARG A O 1
ATOM 2249 N N . SER A 1 287 ? -11.531 37.469 35.031 1 81.88 287 SER A N 1
ATOM 2250 C CA . SER A 1 287 ? -12.086 36.281 35.688 1 81.88 287 SER A CA 1
ATOM 2251 C C . SER A 1 287 ? -12.992 35.5 34.719 1 81.88 287 SER A C 1
ATOM 2253 O O . SER A 1 287 ? -13.562 36.062 33.781 1 81.88 287 SER A O 1
ATOM 2255 N N . MET B 1 1 ? 6.473 2.971 42.656 1 21.48 1 MET B N 1
ATOM 2256 C CA . MET B 1 1 ? 5.508 3.512 41.719 1 21.48 1 MET B CA 1
ATOM 2257 C C . MET B 1 1 ? 5.887 3.141 40.281 1 21.48 1 MET B C 1
ATOM 2259 O O . MET B 1 1 ? 6.945 3.541 39.781 1 21.48 1 MET B O 1
ATOM 2263 N N . ALA B 1 2 ? 5.371 1.999 39.75 1 28.61 2 ALA B N 1
ATOM 2264 C CA . ALA B 1 2 ? 5.945 1.244 38.656 1 28.61 2 ALA B CA 1
ATOM 2265 C C . ALA B 1 2 ? 5.867 2.037 37.344 1 28.61 2 ALA B C 1
ATOM 2267 O O . ALA B 1 2 ? 4.84 2.648 37.062 1 28.61 2 ALA B O 1
ATOM 2268 N N . PRO B 1 3 ? 7.008 2.287 36.719 1 29.98 3 PRO B N 1
ATOM 2269 C CA . PRO B 1 3 ? 7.195 3.289 35.656 1 29.98 3 PRO B CA 1
ATOM 2270 C C . PRO B 1 3 ? 6.297 3.049 34.438 1 29.98 3 PRO B C 1
ATOM 2272 O O . PRO B 1 3 ? 6.059 1.899 34.062 1 29.98 3 PRO B O 1
ATOM 2275 N N . LEU B 1 4 ? 5.203 3.775 34.188 1 36.47 4 LEU B N 1
ATOM 2276 C CA . LEU B 1 4 ? 4.156 3.779 33.188 1 36.47 4 LEU B CA 1
ATOM 2277 C C . LEU B 1 4 ? 4.746 3.568 31.781 1 36.47 4 LEU B C 1
ATOM 2279 O O . LEU B 1 4 ? 5.301 4.5 31.188 1 36.47 4 LEU B O 1
ATOM 2283 N N . THR B 1 5 ? 5.492 2.402 31.391 1 28.59 5 THR B N 1
ATOM 2284 C CA . THR B 1 5 ? 6.539 1.843 30.547 1 28.59 5 THR B CA 1
ATOM 2285 C C . THR B 1 5 ? 6.105 1.843 29.078 1 28.59 5 THR B C 1
ATOM 2287 O O . THR B 1 5 ? 4.914 1.931 28.781 1 28.59 5 THR B O 1
ATOM 2290 N N . ALA B 1 6 ? 7.059 1.549 28.156 1 38.22 6 ALA B N 1
ATOM 2291 C CA . ALA B 1 6 ? 7.301 1.35 26.734 1 38.22 6 ALA B CA 1
ATOM 2292 C C . ALA B 1 6 ? 6.242 0.44 26.109 1 38.22 6 ALA B C 1
ATOM 2294 O O . ALA B 1 6 ? 6.039 0.446 24.891 1 38.22 6 ALA B O 1
ATOM 2295 N N . GLU B 1 7 ? 5.73 -0.495 26.875 1 34.34 7 GLU B N 1
ATOM 2296 C CA . GLU B 1 7 ? 4.879 -1.591 26.438 1 34.34 7 GLU B CA 1
ATOM 2297 C C . GLU B 1 7 ? 3.518 -1.076 25.969 1 34.34 7 GLU B C 1
ATOM 2299 O O . GLU B 1 7 ? 2.885 -1.681 25.094 1 34.34 7 GLU B O 1
ATOM 2304 N N . PHE B 1 8 ? 2.994 -0.016 26.594 1 33.72 8 PHE B N 1
ATOM 2305 C CA . PHE B 1 8 ? 1.632 0.437 26.328 1 33.72 8 PHE B CA 1
ATOM 2306 C C . PHE B 1 8 ? 1.531 1.104 24.969 1 33.72 8 PHE B C 1
ATOM 2308 O O . PHE B 1 8 ? 0.533 0.94 24.266 1 33.72 8 PHE B O 1
ATOM 2315 N N . TRP B 1 9 ? 2.473 1.896 24.516 1 35.69 9 TRP B N 1
ATOM 2316 C CA . TRP B 1 9 ? 2.48 2.592 23.234 1 35.69 9 TRP B CA 1
ATOM 2317 C C . TRP B 1 9 ? 2.707 1.614 22.078 1 35.69 9 TRP B C 1
ATOM 2319 O O . TRP B 1 9 ? 2.303 1.877 20.938 1 35.69 9 TRP B O 1
ATOM 2329 N N . GLU B 1 10 ? 3.557 0.668 22.172 1 36.09 10 GLU B N 1
ATOM 2330 C CA . GLU B 1 10 ? 3.883 -0.323 21.156 1 36.09 10 GLU B CA 1
ATOM 2331 C C . GLU B 1 10 ? 2.65 -1.13 20.75 1 36.09 10 GLU B C 1
ATOM 2333 O O . GLU B 1 10 ? 2.463 -1.443 19.578 1 36.09 10 GLU B O 1
ATOM 2338 N N . ASN B 1 11 ? 2.156 -1.902 21.625 1 37.41 11 ASN B N 1
ATOM 2339 C CA . ASN B 1 11 ? 1.076 -2.855 21.391 1 37.41 11 ASN B CA 1
ATOM 2340 C C . ASN B 1 11 ? -0.225 -2.15 21.016 1 37.41 11 ASN B C 1
ATOM 2342 O O . ASN B 1 11 ? -1.238 -2.803 20.766 1 37.41 11 ASN B O 1
ATOM 2346 N N . ASN B 1 12 ? -0.624 -1.012 21.719 1 37.28 12 ASN B N 1
ATOM 2347 C CA . ASN B 1 12 ? -1.973 -0.455 21.766 1 37.28 12 ASN B CA 1
ATOM 2348 C C . ASN B 1 12 ? -2.439 -0.025 20.375 1 37.28 12 ASN B C 1
ATOM 2350 O O . ASN B 1 12 ? -1.632 0.097 19.453 1 37.28 12 ASN B O 1
ATOM 2354 N N . CYS B 1 13 ? -3.666 0.969 20.328 1 37.88 13 CYS B N 1
ATOM 2355 C CA . CYS B 1 13 ? -4.836 1.345 19.531 1 37.88 13 CYS B CA 1
ATOM 2356 C C . CYS B 1 13 ? -4.426 2.133 18.297 1 37.88 13 CYS B C 1
ATOM 2358 O O . CYS B 1 13 ? -5.281 2.559 17.516 1 37.88 13 CYS B O 1
ATOM 2360 N N . PHE B 1 14 ? -3.268 2.641 18.328 1 42.5 14 PHE B N 1
ATOM 2361 C CA . PHE B 1 14 ? -3.102 3.496 17.156 1 42.5 14 PHE B CA 1
ATOM 2362 C C . PHE B 1 14 ? -3.164 2.678 15.867 1 42.5 14 PHE B C 1
ATOM 2364 O O . PHE B 1 14 ? -3.652 3.156 14.844 1 42.5 14 PHE B O 1
ATOM 2371 N N . SER B 1 15 ? -2.447 1.505 15.922 1 46.41 15 SER B N 1
ATOM 2372 C CA . SER B 1 15 ? -2.553 0.668 14.734 1 46.41 15 SER B CA 1
ATOM 2373 C C . SER B 1 15 ? -4.012 0.437 14.344 1 46.41 15 SER B C 1
ATOM 2375 O O . SER B 1 15 ? -4.324 0.26 13.164 1 46.41 15 SER B O 1
ATOM 2377 N N . GLN B 1 16 ? -4.801 0.507 15.477 1 48.81 16 GLN B N 1
ATOM 2378 C CA . GLN B 1 16 ? -6.215 0.225 15.25 1 48.81 16 GLN B CA 1
ATOM 2379 C C . GLN B 1 16 ? -6.918 1.419 14.609 1 48.81 16 GLN B C 1
ATOM 2381 O O . GLN B 1 16 ? -8.031 1.289 14.102 1 48.81 16 GLN B O 1
ATOM 2386 N N . LEU B 1 17 ? -6.18 2.455 14.773 1 53.41 17 LEU B N 1
ATOM 2387 C CA . LEU B 1 17 ? -6.914 3.643 14.344 1 53.41 17 LEU B CA 1
ATOM 2388 C C . LEU B 1 17 ? -6.852 3.809 12.828 1 53.41 17 LEU B C 1
ATOM 2390 O O . LEU B 1 17 ? -7.605 4.598 12.258 1 53.41 17 LEU B O 1
ATOM 2394 N N . PHE B 1 18 ? -5.918 3.01 12.305 1 59.72 18 PHE B N 1
ATOM 2395 C CA . PHE B 1 18 ? -5.875 3.23 10.867 1 59.72 18 PHE B CA 1
ATOM 2396 C C . PHE B 1 18 ? -6.527 2.074 10.117 1 59.72 18 PHE B C 1
ATOM 2398 O O . PHE B 1 18 ? -6.117 0.921 10.273 1 59.72 18 PHE B O 1
ATOM 2405 N N . PRO B 1 19 ? -7.68 2.357 9.711 1 59.22 19 PRO B N 1
ATOM 2406 C CA . PRO B 1 19 ? -8.203 1.302 8.844 1 59.22 19 PRO B CA 1
ATOM 2407 C C . PRO B 1 19 ? -7.203 0.845 7.785 1 59.22 19 PRO B C 1
ATOM 2409 O O . PRO B 1 19 ? -6.387 1.645 7.316 1 59.22 19 PRO B O 1
ATOM 2412 N N . GLN B 1 20 ? -6.922 -0.427 7.727 1 64.12 20 GLN B N 1
ATOM 2413 C CA . GLN B 1 20 ? -6.078 -0.97 6.668 1 64.12 20 GLN B CA 1
ATOM 2414 C C . GLN B 1 20 ? -6.5 -0.434 5.301 1 64.12 20 GLN B C 1
ATOM 2416 O O . GLN B 1 20 ? -7.688 -0.442 4.965 1 64.12 20 GLN B O 1
ATOM 2421 N N . ILE B 1 21 ? -5.652 0.343 4.715 1 71.75 21 ILE B N 1
ATOM 2422 C CA . ILE B 1 21 ? -5.941 0.859 3.381 1 71.75 21 ILE B CA 1
ATOM 2423 C C . ILE B 1 21 ? -6.148 -0.303 2.412 1 71.75 21 ILE B C 1
ATOM 2425 O O . ILE B 1 21 ? -5.277 -1.165 2.271 1 71.75 21 ILE B O 1
ATOM 2429 N N . ASN B 1 22 ? -7.367 -0.438 1.936 1 80.5 22 ASN B N 1
ATOM 2430 C CA . ASN B 1 22 ? -7.734 -1.523 1.032 1 80.5 22 ASN B CA 1
ATOM 2431 C C . ASN B 1 22 ? -7.332 -1.215 -0.407 1 80.5 22 ASN B C 1
ATOM 2433 O O . ASN B 1 22 ? -8.078 -0.566 -1.14 1 80.5 22 ASN B O 1
ATOM 2437 N N . MET B 1 23 ? -6.242 -1.719 -0.793 1 90 23 MET B N 1
ATOM 2438 C CA . MET B 1 23 ? -5.738 -1.459 -2.139 1 90 23 MET B CA 1
ATOM 2439 C C . MET B 1 23 ? -6.375 -2.404 -3.15 1 90 23 MET B C 1
ATOM 2441 O O . MET B 1 23 ? -6.324 -2.152 -4.355 1 90 23 MET B O 1
ATOM 2445 N N . LEU B 1 24 ? -6.988 -3.457 -2.732 1 92 24 LEU B N 1
ATOM 2446 C CA . LEU B 1 24 ? -7.559 -4.473 -3.611 1 92 24 LEU B CA 1
ATOM 2447 C C . LEU B 1 24 ? -8.695 -3.895 -4.445 1 92 24 LEU B C 1
ATOM 2449 O O . LEU B 1 24 ? -8.914 -4.316 -5.582 1 92 24 LEU B O 1
ATOM 2453 N N . LYS B 1 25 ? -9.305 -2.879 -3.873 1 93.19 25 LYS B N 1
ATOM 2454 C CA . LYS B 1 25 ? -10.453 -2.299 -4.559 1 93.19 25 LYS B CA 1
ATOM 2455 C C . LYS B 1 25 ? -10.039 -1.694 -5.898 1 93.19 25 LYS B C 1
ATOM 2457 O O . LYS B 1 25 ? -10.883 -1.502 -6.781 1 93.19 25 LYS B O 1
ATOM 2462 N N . HIS B 1 26 ? -8.781 -1.42 -6.031 1 95.12 26 HIS B N 1
ATOM 2463 C CA . HIS B 1 26 ? -8.32 -0.77 -7.25 1 95.12 26 HIS B CA 1
ATOM 2464 C C . HIS B 1 26 ? -8 -1.795 -8.336 1 95.12 26 HIS B C 1
ATOM 2466 O O . HIS B 1 26 ? -7.938 -1.453 -9.516 1 95.12 26 HIS B O 1
ATOM 2472 N N . LEU B 1 27 ? -7.727 -3.031 -7.93 1 96.31 27 LEU B N 1
ATOM 2473 C CA . LEU B 1 27 ? -7.402 -4.066 -8.906 1 96.31 27 LEU B CA 1
ATOM 2474 C C . LEU B 1 27 ? -8.578 -4.32 -9.844 1 96.31 27 LEU B C 1
ATOM 2476 O O . LEU B 1 27 ? -9.711 -4.496 -9.391 1 96.31 27 LEU B O 1
ATOM 2480 N N . ASP B 1 28 ? -8.242 -4.262 -11.102 1 95.62 28 ASP B N 1
ATOM 2481 C CA . ASP B 1 28 ? -9.203 -4.496 -12.172 1 95.62 28 ASP B CA 1
ATOM 2482 C C . ASP B 1 28 ? -10.273 -3.408 -12.195 1 95.62 28 ASP B C 1
ATOM 2484 O O . ASP B 1 28 ? -11.438 -3.682 -12.5 1 95.62 28 ASP B O 1
ATOM 2488 N N . ASN B 1 29 ? -9.93 -2.25 -11.617 1 91.12 29 ASN B N 1
ATOM 2489 C CA . ASN B 1 29 ? -10.742 -1.04 -11.688 1 91.12 29 ASN B CA 1
ATOM 2490 C C . ASN B 1 29 ? -10.227 -0.076 -12.75 1 91.12 29 ASN B C 1
ATOM 2492 O O . ASN B 1 29 ? -9.031 0.218 -12.797 1 91.12 29 ASN B O 1
ATOM 2496 N N . SER B 1 30 ? -11.102 0.393 -13.555 1 87.94 30 SER B N 1
ATOM 2497 C CA . SER B 1 30 ? -10.711 1.146 -14.742 1 87.94 30 SER B CA 1
ATOM 2498 C C . SER B 1 30 ? -10.5 2.621 -14.414 1 87.94 30 SER B C 1
ATOM 2500 O O . SER B 1 30 ? -9.961 3.371 -15.227 1 87.94 30 SER B O 1
ATOM 2502 N N . GLN B 1 31 ? -10.812 3.096 -13.305 1 88.88 31 GLN B N 1
ATOM 2503 C CA . GLN B 1 31 ? -10.859 4.52 -13 1 88.88 31 GLN B CA 1
ATOM 2504 C C . GLN B 1 31 ? -9.516 5.188 -13.273 1 88.88 31 GLN B C 1
ATOM 2506 O O . GLN B 1 31 ? -9.445 6.207 -13.961 1 88.88 31 GLN B O 1
ATOM 2511 N N . ILE B 1 32 ? -8.391 4.617 -12.742 1 93.19 32 ILE B N 1
ATOM 2512 C CA . ILE B 1 32 ? -7.102 5.266 -12.945 1 93.19 32 ILE B CA 1
ATOM 2513 C C . ILE B 1 32 ? -6.078 4.238 -13.43 1 93.19 32 ILE B C 1
ATOM 2515 O O . ILE B 1 32 ? -4.871 4.426 -13.25 1 93.19 32 ILE B O 1
ATOM 2519 N N . SER B 1 33 ? -6.621 3.158 -13.906 1 96.81 33 SER B N 1
ATOM 2520 C CA . SER B 1 33 ? -5.715 2.15 -14.453 1 96.81 33 SER B CA 1
ATOM 2521 C C . SER B 1 33 ? -5.059 2.635 -15.742 1 96.81 33 SER B C 1
ATOM 2523 O O . SER B 1 33 ? -5.641 3.43 -16.484 1 96.81 33 SER B O 1
ATOM 2525 N N . ASP B 1 34 ? -3.834 2.205 -15.961 1 97.19 34 ASP B N 1
ATOM 2526 C CA . ASP B 1 34 ? -3.139 2.656 -17.156 1 97.19 34 ASP B CA 1
ATOM 2527 C C . ASP B 1 34 ? -2.455 1.488 -17.875 1 97.19 34 ASP B C 1
ATOM 2529 O O . ASP B 1 34 ? -1.63 1.695 -18.766 1 97.19 34 ASP B O 1
ATOM 2533 N N . VAL B 1 35 ? -2.75 0.258 -17.516 1 98.06 35 VAL B N 1
ATOM 2534 C CA . VAL B 1 35 ? -2.266 -0.925 -18.219 1 98.06 35 VAL B CA 1
ATOM 2535 C C . VAL B 1 35 ? -3.34 -2.012 -18.203 1 98.06 35 VAL B C 1
ATOM 2537 O O . VAL B 1 35 ? -4.086 -2.141 -17.219 1 98.06 35 VAL B O 1
ATOM 2540 N N . GLU B 1 36 ? -3.412 -2.729 -19.234 1 98.25 36 GLU B N 1
ATOM 2541 C CA . GLU B 1 36 ? -4.27 -3.904 -19.359 1 98.25 36 GLU B CA 1
ATOM 2542 C C . GLU B 1 36 ? -3.451 -5.156 -19.641 1 98.25 36 GLU B C 1
ATOM 2544 O O . GLU B 1 36 ? -2.752 -5.23 -20.656 1 98.25 36 GLU B O 1
ATOM 2549 N N . PHE B 1 37 ? -3.564 -6.102 -18.781 1 98.25 37 PHE B N 1
ATOM 2550 C CA . PHE B 1 37 ? -2.949 -7.402 -19.016 1 98.25 37 PHE B CA 1
ATOM 2551 C C . PHE B 1 37 ? -3.924 -8.344 -19.719 1 98.25 37 PHE B C 1
ATOM 2553 O O . PHE B 1 37 ? -4.969 -8.688 -19.156 1 98.25 37 PHE B O 1
ATOM 2560 N N . VAL B 1 38 ? -3.617 -8.68 -20.875 1 97.88 38 VAL B N 1
ATOM 2561 C CA . VAL B 1 38 ? -4.406 -9.664 -21.609 1 97.88 38 VAL B CA 1
ATOM 2562 C C . VAL B 1 38 ? -3.809 -11.055 -21.406 1 97.88 38 VAL B C 1
ATOM 2564 O O . VAL B 1 38 ? -2.807 -11.406 -22.031 1 97.88 38 VAL B O 1
ATOM 2567 N N . VAL B 1 39 ? -4.426 -11.812 -20.547 1 97 39 VAL B N 1
ATOM 2568 C CA . VAL B 1 39 ? -3.938 -13.148 -20.234 1 97 39 VAL B CA 1
ATOM 2569 C C . VAL B 1 39 ? -4.637 -14.18 -21.125 1 97 39 VAL B C 1
ATOM 2571 O O . VAL B 1 39 ? -5.824 -14.461 -20.938 1 97 39 VAL B O 1
ATOM 2574 N N . GLU B 1 40 ? -3.932 -14.656 -22 1 93.81 40 GLU B N 1
ATOM 2575 C CA . GLU B 1 40 ? -4.434 -15.609 -22.984 1 93.81 40 GLU B CA 1
ATOM 2576 C C . GLU B 1 40 ? -3.486 -16.797 -23.141 1 93.81 40 GLU B C 1
ATOM 2578 O O . GLU B 1 40 ? -2.648 -16.828 -24.031 1 93.81 40 GLU B O 1
ATOM 2583 N N . PRO B 1 41 ? -3.744 -17.797 -22.266 1 89.19 41 PRO B N 1
ATOM 2584 C CA . PRO B 1 41 ? -2.867 -18.969 -22.375 1 89.19 41 PRO B CA 1
ATOM 2585 C C . PRO B 1 41 ? -3.064 -19.75 -23.672 1 89.19 41 PRO B C 1
ATOM 2587 O O . PRO B 1 41 ? -4.176 -19.797 -24.203 1 89.19 41 PRO B O 1
ATOM 2590 N N . GLN B 1 42 ? -2.049 -20.344 -24.094 1 81.56 42 GLN B N 1
ATOM 2591 C CA . GLN B 1 42 ? -2.1 -21.141 -25.312 1 81.56 42 GLN B CA 1
ATOM 2592 C C . GLN B 1 42 ? -2.766 -22.5 -25.062 1 81.56 42 GLN B C 1
ATOM 2594 O O . GLN B 1 42 ? -3.365 -23.078 -25.969 1 81.56 42 GLN B O 1
ATOM 2599 N N . THR B 1 43 ? -2.719 -22.922 -23.875 1 72.75 43 THR B N 1
ATOM 2600 C CA . THR B 1 43 ? -3.139 -24.266 -23.531 1 72.75 43 THR B CA 1
ATOM 2601 C C . THR B 1 43 ? -4.578 -24.281 -23.031 1 72.75 43 THR B C 1
ATOM 2603 O O . THR B 1 43 ? -5.188 -25.344 -22.891 1 72.75 43 THR B O 1
ATOM 2606 N N . HIS B 1 44 ? -5.066 -23.078 -22.75 1 70.38 44 HIS B N 1
ATOM 2607 C CA . HIS B 1 44 ? -6.426 -23 -22.219 1 70.38 44 HIS B CA 1
ATOM 2608 C C . HIS B 1 44 ? -7.289 -22.078 -23.078 1 70.38 44 HIS B C 1
ATOM 2610 O O . HIS B 1 44 ? -6.773 -21.188 -23.766 1 70.38 44 HIS B O 1
ATOM 2616 N N . CYS B 1 45 ? -8.539 -22.344 -23.016 1 77.31 45 CYS B N 1
ATOM 2617 C CA . CYS B 1 45 ? -9.461 -21.547 -23.828 1 77.31 45 CYS B CA 1
ATOM 2618 C C . CYS B 1 45 ? -9.969 -20.344 -23.047 1 77.31 45 CYS B C 1
ATOM 2620 O O . CYS B 1 45 ? -10.703 -19.516 -23.578 1 77.31 45 CYS B O 1
ATOM 2622 N N . THR B 1 46 ? -9.438 -20.172 -21.891 1 87.94 46 THR B N 1
ATOM 2623 C CA . THR B 1 46 ? -9.93 -19.078 -21.062 1 87.94 46 THR B CA 1
ATOM 2624 C C . THR B 1 46 ? -9 -17.859 -21.156 1 87.94 46 THR B C 1
ATOM 2626 O O . THR B 1 46 ? -7.777 -18.016 -21.141 1 87.94 46 THR B O 1
ATOM 2629 N N . SER B 1 47 ? -9.555 -16.75 -21.453 1 92.69 47 SER B N 1
ATOM 2630 C CA . SER B 1 47 ? -8.805 -15.5 -21.484 1 92.69 47 SER B CA 1
ATOM 2631 C C . SER B 1 47 ? -9.43 -14.445 -20.578 1 92.69 47 SER B C 1
ATOM 2633 O O . SER B 1 47 ? -10.625 -14.508 -20.281 1 92.69 47 SER B O 1
ATOM 2635 N N . ARG B 1 48 ? -8.602 -13.617 -20.016 1 95.88 48 ARG B N 1
ATOM 2636 C CA . ARG B 1 48 ? -9.078 -12.539 -19.156 1 95.88 48 ARG B CA 1
ATOM 2637 C C . ARG B 1 48 ? -8.219 -11.297 -19.312 1 95.88 48 ARG B C 1
ATOM 2639 O O . ARG B 1 48 ? -6.996 -11.391 -19.453 1 95.88 48 ARG B O 1
ATOM 2646 N N . THR B 1 49 ? -8.891 -10.227 -19.359 1 97.25 49 THR B N 1
ATOM 2647 C CA . THR B 1 49 ? -8.188 -8.945 -19.344 1 97.25 49 THR B CA 1
ATOM 2648 C C . THR B 1 49 ? -8.242 -8.32 -17.953 1 97.25 49 THR B C 1
ATOM 2650 O O . THR B 1 49 ? -9.32 -8.227 -17.359 1 97.25 49 THR B O 1
ATOM 2653 N N . ILE B 1 50 ? -7.121 -7.961 -17.406 1 98.12 50 ILE B N 1
ATOM 2654 C CA . ILE B 1 50 ? -7.043 -7.398 -16.062 1 98.12 50 ILE B CA 1
ATOM 2655 C C . ILE B 1 50 ? -6.438 -6 -16.109 1 98.12 50 ILE B C 1
ATOM 2657 O O . ILE B 1 50 ? -5.332 -5.812 -16.641 1 98.12 50 ILE B O 1
ATOM 2661 N N . ARG B 1 51 ? -7.125 -5.031 -15.617 1 98 51 ARG B N 1
ATOM 2662 C CA . ARG B 1 51 ? -6.633 -3.66 -15.555 1 98 51 ARG B CA 1
ATOM 2663 C C . ARG B 1 51 ? -5.828 -3.43 -14.273 1 98 51 ARG B C 1
ATOM 2665 O O . ARG B 1 51 ? -6.199 -3.92 -13.203 1 98 51 ARG B O 1
ATOM 2672 N N . ALA B 1 52 ? -4.707 -2.77 -14.383 1 98.25 52 ALA B N 1
ATOM 2673 C CA . ALA B 1 52 ? -3.82 -2.539 -13.25 1 98.25 52 ALA B CA 1
ATOM 2674 C C . ALA B 1 52 ? -3.143 -1.175 -13.352 1 98.25 52 ALA B C 1
ATOM 2676 O O . ALA B 1 52 ? -3.576 -0.314 -14.117 1 98.25 52 ALA B O 1
ATOM 2677 N N . HIS B 1 53 ? -2.248 -0.833 -12.516 1 97.88 53 HIS B N 1
ATOM 2678 C CA . HIS B 1 53 ? -1.582 0.457 -12.375 1 97.88 53 HIS B CA 1
ATOM 2679 C C . HIS B 1 53 ? -0.069 0.31 -12.484 1 97.88 53 HIS B C 1
ATOM 2681 O O . HIS B 1 53 ? 0.575 -0.226 -11.586 1 97.88 53 HIS B O 1
ATOM 2687 N N . LYS B 1 54 ? 0.523 0.861 -13.562 1 97.62 54 LYS B N 1
ATOM 2688 C CA . LYS B 1 54 ? 1.932 0.647 -13.875 1 97.62 54 LYS B CA 1
ATOM 2689 C C . LYS B 1 54 ? 2.83 1.104 -12.734 1 97.62 54 LYS B C 1
ATOM 2691 O O . LYS B 1 54 ? 3.725 0.369 -12.305 1 97.62 54 LYS B O 1
ATOM 2696 N N . GLN B 1 55 ? 2.574 2.309 -12.305 1 96.5 55 GLN B N 1
ATOM 2697 C CA . GLN B 1 55 ? 3.434 2.893 -11.281 1 96.5 55 GLN B CA 1
ATOM 2698 C C . GLN B 1 55 ? 3.32 2.123 -9.969 1 96.5 55 GLN B C 1
ATOM 2700 O O . GLN B 1 55 ? 4.332 1.844 -9.32 1 96.5 55 GLN B O 1
ATOM 2705 N N . PHE B 1 56 ? 2.141 1.769 -9.586 1 95.94 56 PHE B N 1
ATOM 2706 C CA . PHE B 1 56 ? 1.927 1.003 -8.367 1 95.94 56 PHE B CA 1
ATOM 2707 C C . PHE B 1 56 ? 2.625 -0.35 -8.445 1 95.94 56 PHE B C 1
ATOM 2709 O O . PHE B 1 56 ? 3.303 -0.761 -7.5 1 95.94 56 PHE B O 1
ATOM 2716 N N . LEU B 1 57 ? 2.428 -1.004 -9.547 1 96.56 57 LEU B N 1
ATOM 2717 C CA . LEU B 1 57 ? 3.062 -2.301 -9.758 1 96.56 57 LEU B CA 1
ATOM 2718 C C . LEU B 1 57 ? 4.582 -2.182 -9.672 1 96.56 57 LEU B C 1
ATOM 2720 O O . LEU B 1 57 ? 5.238 -3.006 -9.031 1 96.56 57 LEU B O 1
ATOM 2724 N N . ALA B 1 58 ? 5.145 -1.173 -10.297 1 96.19 58 ALA B N 1
ATOM 2725 C CA . ALA B 1 58 ? 6.59 -0.951 -10.32 1 96.19 58 ALA B CA 1
ATOM 2726 C C . ALA B 1 58 ? 7.129 -0.7 -8.914 1 96.19 58 ALA B C 1
ATOM 2728 O O . ALA B 1 58 ? 8.266 -1.057 -8.602 1 96.19 58 ALA B O 1
ATOM 2729 N N . MET B 1 59 ? 6.312 -0.081 -8.094 1 94.69 59 MET B N 1
ATOM 2730 C CA . MET B 1 59 ? 6.727 0.222 -6.727 1 94.69 59 MET B CA 1
ATOM 2731 C C . MET B 1 59 ? 6.742 -1.04 -5.871 1 94.69 59 MET B C 1
ATOM 2733 O O . MET B 1 59 ? 7.418 -1.086 -4.84 1 94.69 59 MET B O 1
ATOM 2737 N N . ARG B 1 60 ? 5.996 -2.07 -6.305 1 93.75 60 ARG B N 1
ATOM 2738 C CA . ARG B 1 60 ? 5.793 -3.242 -5.457 1 93.75 60 ARG B CA 1
ATOM 2739 C C . ARG B 1 60 ? 6.582 -4.438 -5.977 1 93.75 60 ARG B C 1
ATOM 2741 O O . ARG B 1 60 ? 6.676 -5.469 -5.305 1 93.75 60 ARG B O 1
ATOM 2748 N N . SER B 1 61 ? 7.109 -4.324 -7.184 1 93.62 61 SER B N 1
ATOM 2749 C CA . SER B 1 61 ? 7.758 -5.469 -7.816 1 93.62 61 SER B CA 1
ATOM 2750 C C . SER B 1 61 ? 8.875 -5.023 -8.75 1 93.62 61 SER B C 1
ATOM 2752 O O . SER B 1 61 ? 8.648 -4.219 -9.664 1 93.62 61 SER B O 1
ATOM 2754 N N . ASP B 1 62 ? 10.031 -5.605 -8.609 1 94.06 62 ASP B N 1
ATOM 2755 C CA . ASP B 1 62 ? 11.164 -5.301 -9.477 1 94.06 62 ASP B CA 1
ATOM 2756 C C . ASP B 1 62 ? 10.883 -5.727 -10.922 1 94.06 62 ASP B C 1
ATOM 2758 O O . ASP B 1 62 ? 11.32 -5.062 -11.867 1 94.06 62 ASP B O 1
ATOM 2762 N N . ALA B 1 63 ? 10.227 -6.816 -11.031 1 95.12 63 ALA B N 1
ATOM 2763 C CA . ALA B 1 63 ? 9.875 -7.305 -12.359 1 95.12 63 ALA B CA 1
ATOM 2764 C C . ALA B 1 63 ? 9.008 -6.293 -13.102 1 95.12 63 ALA B C 1
ATOM 2766 O O . ALA B 1 63 ? 9.258 -5.996 -14.273 1 95.12 63 ALA B O 1
ATOM 2767 N N . PHE B 1 64 ? 8.078 -5.738 -12.445 1 96.56 64 PHE B N 1
ATOM 2768 C CA . PHE B 1 64 ? 7.195 -4.773 -13.078 1 96.56 64 PHE B CA 1
ATOM 2769 C C . PHE B 1 64 ? 7.891 -3.428 -13.25 1 96.56 64 PHE B C 1
ATOM 2771 O O . PHE B 1 64 ? 7.605 -2.688 -14.188 1 96.56 64 PHE B O 1
ATOM 2778 N N . LEU B 1 65 ? 8.82 -3.113 -12.32 1 96.44 65 LEU B N 1
ATOM 2779 C CA . LEU B 1 65 ? 9.648 -1.925 -12.508 1 96.44 65 LEU B CA 1
ATOM 2780 C C . LEU B 1 65 ? 10.406 -1.993 -13.828 1 96.44 65 LEU B C 1
ATOM 2782 O O . LEU B 1 65 ? 10.391 -1.04 -14.609 1 96.44 65 LEU B O 1
ATOM 2786 N N . ALA B 1 66 ? 11.016 -3.141 -14.039 1 96.25 66 ALA B N 1
ATOM 2787 C CA . ALA B 1 66 ? 11.766 -3.348 -15.281 1 96.25 66 ALA B CA 1
ATOM 2788 C C . ALA B 1 66 ? 10.836 -3.322 -16.484 1 96.25 66 ALA B C 1
ATOM 2790 O O . ALA B 1 66 ? 11.18 -2.766 -17.531 1 96.25 66 ALA B O 1
ATOM 2791 N N . MET B 1 67 ? 9.641 -3.863 -16.359 1 96.38 67 MET B N 1
ATOM 2792 C CA . MET B 1 67 ? 8.688 -3.986 -17.469 1 96.38 67 MET B CA 1
ATOM 2793 C C . MET B 1 67 ? 8.203 -2.615 -17.922 1 96.38 67 MET B C 1
ATOM 2795 O O . MET B 1 67 ? 8.148 -2.34 -19.125 1 96.38 67 MET B O 1
ATOM 2799 N N . PHE B 1 68 ? 7.957 -1.75 -16.906 1 97.44 68 PHE B N 1
ATOM 2800 C CA . PHE B 1 68 ? 7.242 -0.532 -17.281 1 97.44 68 PHE B CA 1
ATOM 2801 C C . PHE B 1 68 ? 8.18 0.667 -17.281 1 97.44 68 PHE B C 1
ATOM 2803 O O . PHE B 1 68 ? 7.852 1.717 -17.844 1 97.44 68 PHE B O 1
ATOM 2810 N N . TYR B 1 69 ? 9.312 0.568 -16.656 1 95.75 69 TYR B N 1
ATOM 2811 C CA . TYR B 1 69 ? 10.211 1.71 -16.562 1 95.75 69 TYR B CA 1
ATOM 2812 C C . TYR B 1 69 ? 11.617 1.333 -17.031 1 95.75 69 TYR B C 1
ATOM 2814 O O . TYR B 1 69 ? 12.562 2.098 -16.844 1 95.75 69 TYR B O 1
ATOM 2822 N N . GLY B 1 70 ? 11.727 0.197 -17.547 1 94.31 70 GLY B N 1
ATOM 2823 C CA . GLY B 1 70 ? 12.977 -0.216 -18.172 1 94.31 70 GLY B CA 1
ATOM 2824 C C . GLY B 1 70 ? 13.117 0.261 -19.609 1 94.31 70 GLY B C 1
ATOM 2825 O O . GLY B 1 70 ? 12.477 1.237 -20 1 94.31 70 GLY B O 1
ATOM 2826 N N . THR B 1 71 ? 14.062 -0.315 -20.297 1 92.25 71 THR B N 1
ATOM 2827 C CA . THR B 1 71 ? 14.344 0.084 -21.672 1 92.25 71 THR B CA 1
ATOM 2828 C C . THR B 1 71 ? 14.242 -1.114 -22.625 1 92.25 71 THR B C 1
ATOM 2830 O O . THR B 1 71 ? 15.039 -2.049 -22.531 1 92.25 71 THR B O 1
ATOM 2833 N N . PRO B 1 72 ? 13.25 -1.082 -23.469 1 94 72 PRO B N 1
ATOM 2834 C CA . PRO B 1 72 ? 12.109 -0.183 -23.641 1 94 72 PRO B CA 1
ATOM 2835 C C . PRO B 1 72 ? 10.945 -0.518 -22.703 1 94 72 PRO B C 1
ATOM 2837 O O . PRO B 1 72 ? 10.734 -1.687 -22.375 1 94 72 PRO B O 1
ATOM 2840 N N . PRO B 1 73 ? 10.219 0.354 -22.234 1 94.38 73 PRO B N 1
ATOM 2841 C CA . PRO B 1 73 ? 9.062 0.076 -21.375 1 94.38 73 PRO B CA 1
ATOM 2842 C C . PRO B 1 73 ? 7.883 -0.507 -22.141 1 94.38 73 PRO B C 1
ATOM 2844 O O . PRO B 1 73 ? 7.645 -0.131 -23.297 1 94.38 73 PRO B O 1
ATOM 2847 N N . GLU B 1 74 ? 7.176 -1.367 -21.5 1 94.81 74 GLU B N 1
ATOM 2848 C CA . GLU B 1 74 ? 5.949 -1.901 -22.078 1 94.81 74 GLU B CA 1
ATOM 2849 C C . GLU B 1 74 ? 4.859 -0.837 -22.156 1 94.81 74 GLU B C 1
ATOM 2851 O O . GLU B 1 74 ? 4.828 0.08 -21.328 1 94.81 74 GLU B O 1
ATOM 2856 N N . GLY B 1 75 ? 4.008 -1.008 -23.062 1 94.75 75 GLY B N 1
ATOM 2857 C CA . GLY B 1 75 ? 2.924 -0.056 -23.25 1 94.75 75 GLY B CA 1
ATOM 2858 C C . GLY B 1 75 ? 1.706 -0.36 -22.406 1 94.75 75 GLY B C 1
ATOM 2859 O O . GLY B 1 75 ? 1.83 -0.92 -21.312 1 94.75 75 GLY B O 1
ATOM 2860 N N . ALA B 1 76 ? 0.584 0.112 -22.859 1 95.94 76 ALA B N 1
ATOM 2861 C CA . ALA B 1 76 ? -0.659 0.049 -22.094 1 95.94 76 ALA B CA 1
ATOM 2862 C C . ALA B 1 76 ? -1.292 -1.336 -22.188 1 95.94 76 ALA B C 1
ATOM 2864 O O . ALA B 1 76 ? -2.201 -1.663 -21.422 1 95.94 76 ALA B O 1
ATOM 2865 N N . GLU B 1 77 ? -0.831 -2.105 -23.125 1 97.56 77 GLU B N 1
ATOM 2866 C CA . GLU B 1 77 ? -1.34 -3.467 -23.266 1 97.56 77 GLU B CA 1
ATOM 2867 C C . GLU B 1 77 ? -0.208 -4.488 -23.188 1 97.56 77 GLU B C 1
ATOM 2869 O O . GLU B 1 77 ? 0.77 -4.391 -23.938 1 97.56 77 GLU B O 1
ATOM 2874 N N . VAL B 1 78 ? -0.309 -5.395 -22.312 1 97.69 78 VAL B N 1
ATOM 2875 C CA . VAL B 1 78 ? 0.674 -6.461 -22.156 1 97.69 78 VAL B CA 1
ATOM 2876 C C . VAL B 1 78 ? -0.005 -7.82 -22.328 1 97.69 78 VAL B C 1
ATOM 2878 O O . VAL B 1 78 ? -0.947 -8.141 -21.594 1 97.69 78 VAL B O 1
ATOM 2881 N N . VAL B 1 79 ? 0.471 -8.617 -23.203 1 96.75 79 VAL B N 1
ATOM 2882 C CA . VAL B 1 79 ? -0.099 -9.938 -23.453 1 96.75 79 VAL B CA 1
ATOM 2883 C C . VAL B 1 79 ? 0.678 -11 -22.688 1 96.75 79 VAL B C 1
ATOM 2885 O O . VAL B 1 79 ? 1.907 -11.055 -22.766 1 96.75 79 VAL B O 1
ATOM 2888 N N . ILE B 1 80 ? -0.002 -11.758 -21.922 1 95.44 80 ILE B N 1
ATOM 2889 C CA . ILE B 1 80 ? 0.557 -12.883 -21.172 1 95.44 80 ILE B CA 1
ATOM 2890 C C . ILE B 1 80 ? -0.004 -14.195 -21.719 1 95.44 80 ILE B C 1
ATOM 2892 O O . ILE B 1 80 ? -1.196 -14.477 -21.578 1 95.44 80 ILE B O 1
ATOM 2896 N N . SER B 1 81 ? 0.821 -15 -22.219 1 93.25 81 SER B N 1
ATOM 2897 C CA . SER B 1 81 ? 0.339 -16.188 -22.922 1 93.25 81 SER B CA 1
ATOM 2898 C C . SER B 1 81 ? 0.755 -17.453 -22.188 1 93.25 81 SER B C 1
ATOM 2900 O O . SER B 1 81 ? 0.331 -18.562 -22.562 1 93.25 81 SER B O 1
ATOM 2902 N N . ASP B 1 82 ? 1.48 -17.344 -21.156 1 90.94 82 ASP B N 1
ATOM 2903 C CA . ASP B 1 82 ? 2.066 -18.547 -20.562 1 90.94 82 ASP B CA 1
ATOM 2904 C C . ASP B 1 82 ? 1.524 -18.766 -19.141 1 90.94 82 ASP B C 1
ATOM 2906 O O . ASP B 1 82 ? 2.025 -19.625 -18.406 1 90.94 82 ASP B O 1
ATOM 2910 N N . LEU B 1 83 ? 0.547 -17.984 -18.781 1 93.69 83 LEU B N 1
ATOM 2911 C CA . LEU B 1 83 ? -0.036 -18.125 -17.453 1 93.69 83 LEU B CA 1
ATOM 2912 C C . LEU B 1 83 ? -1.551 -18.281 -17.531 1 93.69 83 LEU B C 1
ATOM 2914 O O . LEU B 1 83 ? -2.18 -17.781 -18.469 1 93.69 83 LEU B O 1
ATOM 2918 N N . HIS B 1 84 ? -2.062 -19.047 -16.594 1 93.62 84 HIS B N 1
ATOM 2919 C CA . HIS B 1 84 ? -3.512 -19.078 -16.438 1 93.62 84 HIS B CA 1
ATOM 2920 C C . HIS B 1 84 ? -4.031 -17.75 -15.883 1 93.62 84 HIS B C 1
ATOM 2922 O O . HIS B 1 84 ? -3.408 -17.141 -15 1 93.62 84 HIS B O 1
ATOM 2928 N N . PRO B 1 85 ? -5.191 -17.25 -16.344 1 95.81 85 PRO B N 1
ATOM 2929 C CA . PRO B 1 85 ? -5.73 -15.977 -15.875 1 95.81 85 PRO B CA 1
ATOM 2930 C C . PRO B 1 85 ? -5.934 -15.938 -14.367 1 95.81 85 PRO B C 1
ATOM 2932 O O . PRO B 1 85 ? -5.641 -14.93 -13.727 1 95.81 85 PRO B O 1
ATOM 2935 N N . ASP B 1 86 ? -6.352 -16.984 -13.797 1 94.94 86 ASP B N 1
ATOM 2936 C CA . ASP B 1 86 ? -6.598 -17.016 -12.359 1 94.94 86 ASP B CA 1
ATOM 2937 C C . ASP B 1 86 ? -5.293 -16.891 -11.57 1 94.94 86 ASP B C 1
ATOM 2939 O O . ASP B 1 86 ? -5.27 -16.312 -10.492 1 94.94 86 ASP B O 1
ATOM 2943 N N . GLY B 1 87 ? -4.289 -17.516 -12.078 1 95.69 87 GLY B N 1
ATOM 2944 C CA . GLY B 1 87 ? -2.994 -17.438 -11.414 1 95.69 87 GLY B CA 1
ATOM 2945 C C . GLY B 1 87 ? -2.408 -16.031 -11.422 1 95.69 87 GLY B C 1
ATOM 2946 O O . GLY B 1 87 ? -1.898 -15.562 -10.398 1 95.69 87 GLY B O 1
ATOM 2947 N N . PHE B 1 88 ? -2.541 -15.43 -12.57 1 97.25 88 PHE B N 1
ATOM 2948 C CA . PHE B 1 88 ? -2.021 -14.07 -12.672 1 97.25 88 PHE B CA 1
ATOM 2949 C C . PHE B 1 88 ? -2.834 -13.109 -11.805 1 97.25 88 PHE B C 1
ATOM 2951 O O . PHE B 1 88 ? -2.273 -12.219 -11.164 1 97.25 88 PHE B O 1
ATOM 2958 N N . TYR B 1 89 ? -4.125 -13.344 -11.812 1 97.38 89 TYR B N 1
ATOM 2959 C CA . TYR B 1 89 ? -4.984 -12.523 -10.961 1 97.38 89 TYR B CA 1
ATOM 2960 C C . TYR B 1 89 ? -4.625 -12.695 -9.492 1 97.38 89 TYR B C 1
ATOM 2962 O O . TYR B 1 89 ? -4.551 -11.719 -8.75 1 97.38 89 TYR B O 1
ATOM 2970 N N . GLY B 1 90 ? -4.477 -13.953 -9.086 1 96.94 90 GLY B N 1
ATOM 2971 C CA . GLY B 1 90 ? -4.051 -14.211 -7.715 1 96.94 90 GLY B CA 1
ATOM 2972 C C . GLY B 1 90 ? -2.727 -13.555 -7.371 1 96.94 90 GLY B C 1
ATOM 2973 O O . GLY B 1 90 ? -2.57 -13 -6.285 1 96.94 90 GLY B O 1
ATOM 2974 N N . PHE B 1 91 ? -1.833 -13.586 -8.273 1 97.25 91 PHE B N 1
ATOM 2975 C CA . PHE B 1 91 ? -0.532 -12.945 -8.117 1 97.25 91 PHE B CA 1
ATOM 2976 C C . PHE B 1 91 ? -0.685 -11.438 -7.961 1 97.25 91 PHE B C 1
ATOM 2978 O O . PHE B 1 91 ? -0.089 -10.836 -7.062 1 97.25 91 PHE B O 1
ATOM 2985 N N . LEU B 1 92 ? -1.522 -10.836 -8.805 1 97.69 92 LEU B N 1
ATOM 2986 C CA . LEU B 1 92 ? -1.765 -9.406 -8.719 1 97.69 92 LEU B CA 1
ATOM 2987 C C . LEU B 1 92 ? -2.428 -9.047 -7.391 1 97.69 92 LEU B C 1
ATOM 2989 O O . LEU B 1 92 ? -2.129 -8 -6.805 1 97.69 92 LEU B O 1
ATOM 2993 N N . LYS B 1 93 ? -3.32 -9.906 -6.988 1 95.94 93 LYS B N 1
ATOM 2994 C CA . LYS B 1 93 ? -3.936 -9.688 -5.684 1 95.94 93 LYS B CA 1
ATOM 2995 C C . LYS B 1 93 ? -2.877 -9.539 -4.594 1 95.94 93 LYS B C 1
ATOM 2997 O O . LYS B 1 93 ? -2.986 -8.672 -3.727 1 95.94 93 LYS B O 1
ATOM 3002 N N . TYR B 1 94 ? -1.915 -10.359 -4.609 1 94.69 94 TYR B N 1
ATOM 3003 C CA . TYR B 1 94 ? -0.82 -10.266 -3.65 1 94.69 94 TYR B CA 1
ATOM 3004 C C . TYR B 1 94 ? -0.083 -8.938 -3.787 1 94.69 94 TYR B C 1
ATOM 3006 O O . TYR B 1 94 ? 0.24 -8.297 -2.785 1 94.69 94 TYR B O 1
ATOM 3014 N N . ILE B 1 95 ? 0.188 -8.602 -4.988 1 95.31 95 ILE B N 1
ATOM 3015 C CA . ILE B 1 95 ? 0.933 -7.367 -5.215 1 95.31 95 ILE B CA 1
ATOM 3016 C C . ILE B 1 95 ? 0.161 -6.188 -4.633 1 95.31 95 ILE B C 1
ATOM 3018 O O . ILE B 1 95 ? 0.755 -5.273 -4.051 1 95.31 95 ILE B O 1
ATOM 3022 N N . TYR B 1 96 ? -1.088 -6.172 -4.734 1 93.94 96 TYR B N 1
ATOM 3023 C CA . TYR B 1 96 ? -1.924 -5.062 -4.293 1 93.94 96 TYR B CA 1
ATOM 3024 C C . TYR B 1 96 ? -2.104 -5.082 -2.781 1 93.94 96 TYR B C 1
ATOM 3026 O O . TYR B 1 96 ? -2.229 -4.031 -2.15 1 93.94 96 TYR B O 1
ATOM 3034 N N . THR B 1 97 ? -2.074 -6.242 -2.223 1 91.5 97 THR B N 1
ATOM 3035 C CA . THR B 1 97 ? -2.488 -6.309 -0.826 1 91.5 97 THR B CA 1
ATOM 3036 C C . THR B 1 97 ? -1.306 -6.664 0.071 1 91.5 97 THR B C 1
ATOM 3038 O O . THR B 1 97 ? -1.339 -6.414 1.277 1 91.5 97 THR B O 1
ATOM 3041 N N . GLY B 1 98 ? -0.366 -7.371 -0.436 1 89.94 98 GLY B N 1
ATOM 3042 C CA . GLY B 1 98 ? 0.754 -7.848 0.359 1 89.94 98 GLY B CA 1
ATOM 3043 C C . GLY B 1 98 ? 0.477 -9.172 1.049 1 89.94 98 GLY B C 1
ATOM 3044 O O . GLY B 1 98 ? 1.295 -9.648 1.839 1 89.94 98 GLY B O 1
ATOM 3045 N N . THR B 1 99 ? -0.66 -9.742 0.758 1 89.75 99 THR B N 1
ATOM 3046 C CA . THR B 1 99 ? -1.016 -11.016 1.375 1 89.75 99 THR B CA 1
ATOM 3047 C C . THR B 1 99 ? -1.448 -12.023 0.318 1 89.75 99 THR B C 1
ATOM 3049 O O . THR B 1 99 ? -1.907 -11.641 -0.761 1 89.75 99 THR B O 1
ATOM 3052 N N . CYS B 1 100 ? -1.21 -13.25 0.625 1 93.06 100 CYS B N 1
ATOM 3053 C CA . CYS B 1 100 ? -1.59 -14.352 -0.248 1 93.06 100 CYS B CA 1
ATOM 3054 C C . CYS B 1 100 ? -2.291 -15.453 0.539 1 93.06 100 CYS B C 1
ATOM 3056 O O . CYS B 1 100 ? -1.706 -16.047 1.453 1 93.06 100 CYS B O 1
ATOM 3058 N N . LYS B 1 101 ? -3.541 -15.586 0.207 1 92.56 101 LYS B N 1
ATOM 3059 C CA . LYS B 1 101 ? -4.355 -16.609 0.859 1 92.56 101 LYS B CA 1
ATOM 3060 C C . LYS B 1 101 ? -5.195 -17.375 -0.158 1 92.56 101 LYS B C 1
ATOM 3062 O O . LYS B 1 101 ? -6.395 -17.125 -0.296 1 92.56 101 LYS B O 1
ATOM 3067 N N . PRO B 1 102 ? -4.578 -18.344 -0.78 1 95.31 102 PRO B N 1
ATOM 3068 C CA . PRO B 1 102 ? -5.371 -19.109 -1.744 1 95.31 102 PRO B CA 1
ATOM 3069 C C . PRO B 1 102 ? -6.535 -19.859 -1.094 1 95.31 102 PRO B C 1
ATOM 3071 O O . PRO B 1 102 ? -6.406 -20.344 0.029 1 95.31 102 PRO B O 1
ATOM 3074 N N . ASP B 1 103 ? -7.613 -19.984 -1.844 1 94.5 103 ASP B N 1
ATOM 3075 C CA . ASP B 1 103 ? -8.812 -20.641 -1.346 1 94.5 103 ASP B CA 1
ATOM 3076 C C . ASP B 1 103 ? -8.969 -22.047 -1.949 1 94.5 103 ASP B C 1
ATOM 3078 O O . ASP B 1 103 ? -9.711 -22.875 -1.423 1 94.5 103 ASP B O 1
ATOM 3082 N N . THR B 1 104 ? -8.391 -22.328 -3.012 1 97.06 104 THR B N 1
ATOM 3083 C CA . THR B 1 104 ? -8.5 -23.609 -3.697 1 97.06 104 THR B CA 1
ATOM 3084 C C . THR B 1 104 ? -7.129 -24.109 -4.137 1 97.06 104 THR B C 1
ATOM 3086 O O . THR B 1 104 ? -6.168 -23.344 -4.184 1 97.06 104 THR B O 1
ATOM 3089 N N . PHE B 1 105 ? -7.07 -25.406 -4.449 1 96.69 105 PHE B N 1
ATOM 3090 C CA . PHE B 1 105 ? -5.84 -26.016 -4.934 1 96.69 105 PHE B CA 1
ATOM 3091 C C . PHE B 1 105 ? -5.41 -25.406 -6.258 1 96.69 105 PHE B C 1
ATOM 3093 O O . PHE B 1 105 ? -4.234 -25.078 -6.445 1 96.69 105 PHE B O 1
ATOM 3100 N N . GLU B 1 106 ? -6.324 -25.219 -7.141 1 95.81 106 GLU B N 1
ATOM 3101 C CA . GLU B 1 106 ? -6.047 -24.672 -8.469 1 95.81 106 GLU B CA 1
ATOM 3102 C C . GLU B 1 106 ? -5.5 -23.25 -8.375 1 95.81 106 GLU B C 1
ATOM 3104 O O . GLU B 1 106 ? -4.535 -22.891 -9.055 1 95.81 106 GLU B O 1
ATOM 3109 N N . GLU B 1 107 ? -6.125 -22.5 -7.539 1 96.5 107 GLU B N 1
ATOM 3110 C CA . GLU B 1 107 ? -5.656 -21.125 -7.355 1 96.5 107 GLU B CA 1
ATOM 3111 C C . GLU B 1 107 ? -4.215 -21.094 -6.855 1 96.5 107 GLU B C 1
ATOM 3113 O O . GLU B 1 107 ? -3.4 -20.312 -7.336 1 96.5 107 GLU B O 1
ATOM 3118 N N . ALA B 1 108 ? -4.012 -21.938 -5.895 1 97 108 ALA B N 1
ATOM 3119 C CA . ALA B 1 108 ? -2.66 -22.016 -5.352 1 97 108 ALA B CA 1
ATOM 3120 C C . ALA B 1 108 ? -1.662 -22.438 -6.43 1 97 108 ALA B C 1
ATOM 3122 O O . ALA B 1 108 ? -0.596 -21.828 -6.566 1 97 108 ALA B O 1
ATOM 3123 N N . MET B 1 109 ? -2.045 -23.391 -7.172 1 95.56 109 MET B N 1
ATOM 3124 C CA . MET B 1 109 ? -1.182 -23.922 -8.219 1 95.56 109 MET B CA 1
ATOM 3125 C C . MET B 1 109 ? -0.871 -22.859 -9.266 1 95.56 109 MET B C 1
ATOM 3127 O O . MET B 1 109 ? 0.294 -22.625 -9.594 1 95.56 109 MET B O 1
ATOM 3131 N N . TYR B 1 110 ? -1.877 -22.219 -9.742 1 95.31 110 TYR B N 1
ATOM 3132 C CA . TYR B 1 110 ? -1.707 -21.234 -10.797 1 95.31 110 TYR B CA 1
ATOM 3133 C C . TYR B 1 110 ? -0.985 -20 -10.273 1 95.31 110 TYR B C 1
ATOM 3135 O O . TYR B 1 110 ? -0.145 -19.422 -10.969 1 95.31 110 TYR B O 1
ATOM 3143 N N . THR B 1 111 ? -1.294 -19.547 -9.094 1 97.12 111 THR B N 1
ATOM 3144 C CA . THR B 1 111 ? -0.635 -18.391 -8.492 1 97.12 111 THR B CA 1
ATOM 3145 C C . THR B 1 111 ? 0.848 -18.672 -8.266 1 97.12 111 THR B C 1
ATOM 3147 O O . THR B 1 111 ? 1.688 -17.797 -8.461 1 97.12 111 THR B O 1
ATOM 3150 N N . ARG B 1 112 ? 1.137 -19.891 -7.824 1 95.56 112 ARG B N 1
ATOM 3151 C CA . ARG B 1 112 ? 2.535 -20.266 -7.648 1 95.56 112 ARG B CA 1
ATOM 3152 C C . ARG B 1 112 ? 3.311 -20.125 -8.953 1 95.56 112 ARG B C 1
ATOM 3154 O O . ARG B 1 112 ? 4.438 -19.625 -8.961 1 95.56 112 ARG B O 1
ATOM 3161 N N . GLN B 1 113 ? 2.689 -20.594 -9.984 1 94.38 113 GLN B N 1
ATOM 3162 C CA . GLN B 1 113 ? 3.332 -20.5 -11.289 1 94.38 113 GLN B CA 1
ATOM 3163 C C . GLN B 1 113 ? 3.637 -19.047 -11.656 1 94.38 113 GLN B C 1
ATOM 3165 O O . GLN B 1 113 ? 4.738 -18.734 -12.117 1 94.38 113 GLN B O 1
ATOM 3170 N N . ALA B 1 114 ? 2.725 -18.172 -11.453 1 95.62 114 ALA B N 1
ATOM 3171 C CA . ALA B 1 114 ? 2.918 -16.75 -11.727 1 95.62 114 ALA B CA 1
ATOM 3172 C C . ALA B 1 114 ? 4.012 -16.156 -10.836 1 95.62 114 ALA B C 1
ATOM 3174 O O . ALA B 1 114 ? 4.867 -15.406 -11.305 1 95.62 114 ALA B O 1
ATOM 3175 N N . ALA B 1 115 ? 3.943 -16.484 -9.562 1 95.25 115 ALA B N 1
ATOM 3176 C CA . ALA B 1 115 ? 4.926 -16 -8.602 1 95.25 115 ALA B CA 1
ATOM 3177 C C . ALA B 1 115 ? 6.336 -16.453 -8.977 1 95.25 115 ALA B C 1
ATOM 3179 O O . ALA B 1 115 ? 7.305 -15.727 -8.773 1 95.25 115 ALA B O 1
ATOM 3180 N N . GLU B 1 116 ? 6.461 -17.688 -9.453 1 92.88 116 GLU B N 1
ATOM 3181 C CA . GLU B 1 116 ? 7.75 -18.188 -9.922 1 92.88 116 GLU B CA 1
ATOM 3182 C C . GLU B 1 116 ? 8.25 -17.391 -11.117 1 92.88 116 GLU B C 1
ATOM 3184 O O . GLU B 1 116 ? 9.422 -17 -11.164 1 92.88 116 GLU B O 1
ATOM 3189 N N . LYS B 1 117 ? 7.414 -17.188 -12.031 1 92.88 117 LYS B N 1
ATOM 3190 C CA . LYS B 1 117 ? 7.773 -16.438 -13.242 1 92.88 117 LYS B CA 1
ATOM 3191 C C . LYS B 1 117 ? 8.297 -15.047 -12.898 1 92.88 117 LYS B C 1
ATOM 3193 O O . LYS B 1 117 ? 9.273 -14.586 -13.484 1 92.88 117 LYS B O 1
ATOM 3198 N N . TYR B 1 118 ? 7.633 -14.406 -11.969 1 94.56 118 TYR B N 1
ATOM 3199 C CA . TYR B 1 118 ? 7.965 -13.023 -11.648 1 94.56 118 TYR B CA 1
ATOM 3200 C C . TYR B 1 118 ? 8.844 -12.938 -10.406 1 94.56 118 TYR B C 1
ATOM 3202 O O . TYR B 1 118 ? 9.031 -11.859 -9.844 1 94.56 118 TYR B O 1
ATOM 3210 N N . LYS B 1 119 ? 9.281 -14.047 -9.867 1 91.88 119 LYS B N 1
ATOM 3211 C CA . LYS B 1 119 ? 10.328 -14.172 -8.852 1 91.88 119 LYS B CA 1
ATOM 3212 C C . LYS B 1 119 ? 9.883 -13.555 -7.527 1 91.88 119 LYS B C 1
ATOM 3214 O O . LYS B 1 119 ? 10.586 -12.719 -6.961 1 91.88 119 LYS B O 1
ATOM 3219 N N . VAL B 1 120 ? 8.836 -14.008 -7.066 1 93.31 120 VAL B N 1
ATOM 3220 C CA . VAL B 1 120 ? 8.328 -13.625 -5.75 1 93.31 120 VAL B CA 1
ATOM 3221 C C . VAL B 1 120 ? 8.32 -14.852 -4.832 1 93.31 120 VAL B C 1
ATOM 3223 O O . VAL B 1 120 ? 7.289 -15.5 -4.672 1 93.31 120 VAL B O 1
ATOM 3226 N N . PRO B 1 121 ? 9.336 -15.086 -4.141 1 92.62 121 PRO B N 1
ATOM 3227 C CA . PRO B 1 121 ? 9.516 -16.328 -3.398 1 92.62 121 PRO B CA 1
ATOM 3228 C C . PRO B 1 121 ? 8.523 -16.484 -2.242 1 92.62 121 PRO B C 1
ATOM 3230 O O . PRO B 1 121 ? 8.133 -17.594 -1.896 1 92.62 121 PRO B O 1
ATOM 3233 N N . GLU B 1 122 ? 8.156 -15.352 -1.643 1 92.5 122 GLU B N 1
ATOM 3234 C CA . GLU B 1 122 ? 7.223 -15.422 -0.522 1 92.5 122 GLU B CA 1
ATOM 3235 C C . GLU B 1 122 ? 5.898 -16.047 -0.948 1 92.5 122 GLU B C 1
ATOM 3237 O O . GLU B 1 122 ? 5.34 -16.875 -0.228 1 92.5 122 GLU B O 1
ATOM 3242 N N . VAL B 1 123 ? 5.496 -15.656 -2.08 1 94.94 123 VAL B N 1
ATOM 3243 C CA . VAL B 1 123 ? 4.238 -16.188 -2.592 1 94.94 123 VAL B CA 1
ATOM 3244 C C . VAL B 1 123 ? 4.418 -17.641 -3.008 1 94.94 123 VAL B C 1
ATOM 3246 O O . VAL B 1 123 ? 3.535 -18.469 -2.787 1 94.94 123 VAL B O 1
ATOM 3249 N N . VAL B 1 124 ? 5.527 -17.984 -3.588 1 93.62 124 VAL B N 1
ATOM 3250 C CA . VAL B 1 124 ? 5.836 -19.359 -3.951 1 93.62 124 VAL B CA 1
ATOM 3251 C C . VAL B 1 124 ? 5.758 -20.25 -2.711 1 93.62 124 VAL B C 1
ATOM 3253 O O . VAL B 1 124 ? 5.145 -21.328 -2.742 1 93.62 124 VAL B O 1
ATOM 3256 N N . ALA B 1 125 ? 6.316 -19.734 -1.714 1 93.75 125 ALA B N 1
ATOM 3257 C CA . ALA B 1 125 ? 6.371 -20.516 -0.478 1 93.75 125 ALA B CA 1
ATOM 3258 C C . ALA B 1 125 ? 4.969 -20.781 0.071 1 93.75 125 ALA B C 1
ATOM 3260 O O . ALA B 1 125 ? 4.637 -21.906 0.431 1 93.75 125 ALA B O 1
ATOM 3261 N N . VAL B 1 126 ? 4.191 -19.766 0.124 1 94.88 126 VAL B N 1
ATOM 3262 C CA . VAL B 1 126 ? 2.848 -19.875 0.681 1 94.88 126 VAL B CA 1
ATOM 3263 C C . VAL B 1 126 ? 2.014 -20.844 -0.161 1 94.88 126 VAL B C 1
ATOM 3265 O O . VAL B 1 126 ? 1.325 -21.703 0.378 1 94.88 126 VAL B O 1
ATOM 3268 N N . CYS B 1 127 ? 2.094 -20.672 -1.41 1 95.56 127 CYS B N 1
ATOM 3269 C CA . CYS B 1 127 ? 1.315 -21.516 -2.297 1 95.56 127 CYS B CA 1
ATOM 3270 C C . CYS B 1 127 ? 1.818 -22.953 -2.25 1 95.56 127 CYS B C 1
ATOM 3272 O O . CYS B 1 127 ? 1.023 -23.906 -2.279 1 95.56 127 CYS B O 1
ATOM 3274 N N . SER B 1 128 ? 3.1 -23.141 -2.211 1 94 128 SER B N 1
ATOM 3275 C CA . SER B 1 128 ? 3.672 -24.484 -2.117 1 94 128 SER B CA 1
ATOM 3276 C C . SER B 1 128 ? 3.205 -25.188 -0.853 1 94 128 SER B C 1
ATOM 3278 O O . SER B 1 128 ? 2.896 -26.391 -0.885 1 94 128 SER B O 1
ATOM 3280 N N . GLU B 1 129 ? 3.205 -24.453 0.201 1 94.5 129 GLU B N 1
ATOM 3281 C CA . GLU B 1 129 ? 2.725 -25.031 1.454 1 94.5 129 GLU B CA 1
ATOM 3282 C C . GLU B 1 129 ? 1.259 -25.438 1.346 1 94.5 129 GLU B C 1
ATOM 3284 O O . GLU B 1 129 ? 0.876 -26.516 1.798 1 94.5 129 GLU B O 1
ATOM 3289 N N . TYR B 1 130 ? 0.509 -24.609 0.855 1 96.25 130 TYR B N 1
ATOM 3290 C CA . TYR B 1 130 ? -0.902 -24.922 0.661 1 96.25 130 TYR B CA 1
ATOM 3291 C C . TYR B 1 130 ? -1.07 -26.156 -0.199 1 96.25 130 TYR B C 1
ATOM 3293 O O . TYR B 1 130 ? -1.888 -27.031 0.111 1 96.25 130 TYR B O 1
ATOM 3301 N N . ILE B 1 131 ? -0.34 -26.25 -1.248 1 96.31 131 ILE B N 1
ATOM 3302 C CA . ILE B 1 131 ? -0.38 -27.375 -2.168 1 96.31 131 ILE B CA 1
ATOM 3303 C C . ILE B 1 131 ? -0.006 -28.656 -1.426 1 96.31 131 ILE B C 1
ATOM 3305 O O . ILE B 1 131 ? -0.696 -29.672 -1.54 1 96.31 131 ILE B O 1
ATOM 3309 N N . ALA B 1 132 ? 1.012 -28.609 -0.73 1 95.25 132 ALA B N 1
ATOM 3310 C CA . ALA B 1 132 ? 1.484 -29.781 0.012 1 95.25 132 ALA B CA 1
ATOM 3311 C C . ALA B 1 132 ? 0.42 -30.266 0.988 1 95.25 132 ALA B C 1
ATOM 3313 O O . ALA B 1 132 ? 0.273 -31.484 1.194 1 95.25 132 ALA B O 1
ATOM 3314 N N . GLN B 1 133 ? -0.284 -29.328 1.527 1 95.75 133 GLN B N 1
ATOM 3315 C CA . GLN B 1 133 ? -1.28 -29.672 2.539 1 95.75 133 GLN B CA 1
ATOM 3316 C C . GLN B 1 133 ? -2.549 -30.219 1.898 1 95.75 133 GLN B C 1
ATOM 3318 O O . GLN B 1 133 ? -3.322 -30.938 2.551 1 95.75 133 GLN B O 1
ATOM 3323 N N . HIS B 1 134 ? -2.734 -29.938 0.62 1 96.94 134 HIS B N 1
ATOM 3324 C CA . HIS B 1 134 ? -4.051 -30.234 0.061 1 96.94 134 HIS B CA 1
ATOM 3325 C C . HIS B 1 134 ? -3.938 -31.141 -1.164 1 96.94 134 HIS B C 1
ATOM 3327 O O . HIS B 1 134 ? -4.938 -31.422 -1.827 1 96.94 134 HIS B O 1
ATOM 3333 N N . ILE B 1 135 ? -2.832 -31.625 -1.453 1 96.69 135 ILE B N 1
ATOM 3334 C CA . ILE B 1 135 ? -2.645 -32.469 -2.639 1 96.69 135 ILE B CA 1
ATOM 3335 C C . ILE B 1 135 ? -3.221 -33.844 -2.389 1 96.69 135 ILE B C 1
ATOM 3337 O O . ILE B 1 135 ? -3.166 -34.375 -1.268 1 96.69 135 ILE B O 1
ATOM 3341 N N . SER B 1 136 ? -3.869 -34.406 -3.395 1 96.69 136 SER B N 1
ATOM 3342 C CA . SER B 1 136 ? -4.379 -35.75 -3.473 1 96.69 136 SER B CA 1
ATOM 3343 C C . SER B 1 136 ? -4.039 -36.406 -4.812 1 96.69 136 SER B C 1
ATOM 3345 O O . SER B 1 136 ? -3.516 -35.75 -5.711 1 96.69 136 SER B O 1
ATOM 3347 N N . ALA B 1 137 ? -4.285 -37.625 -4.949 1 96.75 137 ALA B N 1
ATOM 3348 C CA . ALA B 1 137 ? -3.893 -38.406 -6.129 1 96.75 137 ALA B CA 1
ATOM 3349 C C . ALA B 1 137 ? -4.453 -37.75 -7.402 1 96.75 137 ALA B C 1
ATOM 3351 O O . ALA B 1 137 ? -3.768 -37.688 -8.422 1 96.75 137 ALA B O 1
ATOM 3352 N N . ASP B 1 138 ? -5.648 -37.281 -7.309 1 97.12 138 ASP B N 1
ATOM 3353 C CA . ASP B 1 138 ? -6.316 -36.75 -8.492 1 97.12 138 ASP B CA 1
ATOM 3354 C C . ASP B 1 138 ? -5.773 -35.344 -8.852 1 97.12 138 ASP B C 1
ATOM 3356 O O . ASP B 1 138 ? -6.086 -34.812 -9.914 1 97.12 138 ASP B O 1
ATOM 3360 N N . LYS B 1 139 ? -4.848 -34.844 -8.023 1 97.19 139 LYS B N 1
ATOM 3361 C CA . LYS B 1 139 ? -4.328 -33.5 -8.242 1 97.19 139 LYS B CA 1
ATOM 3362 C C . LYS B 1 139 ? -2.871 -33.531 -8.703 1 97.19 139 LYS B C 1
ATOM 3364 O O . LYS B 1 139 ? -2.314 -32.531 -9.117 1 97.19 139 LYS B O 1
ATOM 3369 N N . VAL B 1 140 ? -2.348 -34.688 -8.758 1 96.69 140 VAL B N 1
ATOM 3370 C CA . VAL B 1 140 ? -0.933 -34.844 -9.07 1 96.69 140 VAL B CA 1
ATOM 3371 C C . VAL B 1 140 ? -0.688 -34.5 -10.539 1 96.69 140 VAL B C 1
ATOM 3373 O O . VAL B 1 140 ? 0.194 -33.688 -10.844 1 96.69 140 VAL B O 1
ATOM 3376 N N . CYS B 1 141 ? -1.5 -35 -11.438 1 95.94 141 CYS B N 1
ATOM 3377 C CA . CYS B 1 141 ? -1.258 -34.812 -12.859 1 95.94 141 CYS B CA 1
ATOM 3378 C C . CYS B 1 141 ? -1.48 -33.344 -13.242 1 95.94 141 CYS B C 1
ATOM 3380 O O . CYS B 1 141 ? -0.645 -32.75 -13.914 1 95.94 141 CYS B O 1
ATOM 3382 N N . PRO B 1 142 ? -2.572 -32.75 -12.727 1 94.5 142 PRO B N 1
ATOM 3383 C CA . PRO B 1 142 ? -2.732 -31.312 -13.008 1 94.5 142 PRO B CA 1
ATOM 3384 C C . PRO B 1 142 ? -1.556 -30.469 -12.5 1 94.5 142 PRO B C 1
ATOM 3386 O O . PRO B 1 142 ? -1.133 -29.531 -13.172 1 94.5 142 PRO B O 1
ATOM 3389 N N . LEU B 1 143 ? -1.023 -30.797 -11.383 1 95.25 143 LEU B N 1
ATOM 3390 C CA . LEU B 1 143 ? 0.12 -30.078 -10.836 1 95.25 143 LEU B CA 1
ATOM 3391 C C . LEU B 1 143 ? 1.353 -30.266 -11.711 1 95.25 143 LEU B C 1
ATOM 3393 O O . LEU B 1 143 ? 2.053 -29.297 -12.016 1 95.25 143 LEU B O 1
ATOM 3397 N N . LEU B 1 144 ? 1.547 -31.484 -12.117 1 93.12 144 LEU B N 1
ATOM 3398 C CA . LEU B 1 144 ? 2.693 -31.766 -12.977 1 93.12 144 LEU B CA 1
ATOM 3399 C C . LEU B 1 144 ? 2.551 -31.078 -14.328 1 93.12 144 LEU B C 1
ATOM 3401 O O . LEU B 1 144 ? 3.535 -30.594 -14.891 1 93.12 144 LEU B O 1
ATOM 3405 N N . ASP B 1 145 ? 1.35 -31.094 -14.844 1 91.88 145 ASP B N 1
ATOM 3406 C CA . ASP B 1 145 ? 1.086 -30.359 -16.078 1 91.88 145 ASP B CA 1
ATOM 3407 C C . ASP B 1 145 ? 1.469 -28.891 -15.945 1 91.88 145 ASP B C 1
ATOM 3409 O O . ASP B 1 145 ? 2.098 -28.328 -16.844 1 91.88 145 ASP B O 1
ATOM 3413 N N . CYS B 1 146 ? 1.094 -28.328 -14.859 1 90.5 146 CYS B N 1
ATOM 3414 C CA . CYS B 1 146 ? 1.357 -26.922 -14.602 1 90.5 146 CYS B CA 1
ATOM 3415 C C . CYS B 1 146 ? 2.855 -26.656 -14.508 1 90.5 146 CYS B C 1
ATOM 3417 O O . CYS B 1 146 ? 3.35 -25.672 -15.047 1 90.5 146 CYS B O 1
ATOM 3419 N N . LEU B 1 147 ? 3.549 -27.484 -13.891 1 88.38 147 LEU B N 1
ATOM 3420 C CA . LEU B 1 147 ? 4.992 -27.344 -13.734 1 88.38 147 LEU B CA 1
ATOM 3421 C C . LEU B 1 147 ? 5.703 -27.484 -15.078 1 88.38 147 LEU B C 1
ATOM 3423 O O . LEU B 1 147 ? 6.707 -26.828 -15.336 1 88.38 147 LEU B O 1
ATOM 3427 N N . ALA B 1 148 ? 5.195 -28.375 -15.852 1 84.62 148 ALA B N 1
ATOM 3428 C CA . ALA B 1 148 ? 5.809 -28.656 -17.141 1 84.62 148 ALA B CA 1
ATOM 3429 C C . ALA B 1 148 ? 5.77 -27.422 -18.047 1 84.62 148 ALA B C 1
ATOM 3431 O O . ALA B 1 148 ? 6.613 -27.266 -18.938 1 84.62 148 ALA B O 1
ATOM 3432 N N . THR B 1 149 ? 4.84 -26.625 -17.828 1 77.56 149 THR B N 1
ATOM 3433 C CA . THR B 1 149 ? 4.68 -25.438 -18.656 1 77.56 149 THR B CA 1
ATOM 3434 C C . THR B 1 149 ? 5.48 -24.266 -18.094 1 77.56 149 THR B C 1
ATOM 3436 O O . THR B 1 149 ? 5.562 -23.203 -18.703 1 77.56 149 THR B O 1
ATOM 3439 N N . SER B 1 150 ? 6.023 -24.547 -16.953 1 76.56 150 SER B N 1
ATOM 3440 C CA . SER B 1 150 ? 6.855 -23.516 -16.344 1 76.56 150 SER B CA 1
ATOM 3441 C C . SER B 1 150 ? 8.328 -23.734 -16.656 1 76.56 150 SER B C 1
ATOM 3443 O O . SER B 1 150 ? 8.719 -24.812 -17.109 1 76.56 150 SER B O 1
ATOM 3445 N N . ASP B 1 151 ? 9.078 -22.781 -16.672 1 65.56 151 ASP B N 1
ATOM 3446 C CA . ASP B 1 151 ? 10.508 -22.875 -16.953 1 65.56 151 ASP B CA 1
ATOM 3447 C C . ASP B 1 151 ? 11.258 -23.453 -15.766 1 65.56 151 ASP B C 1
ATOM 3449 O O . ASP B 1 151 ? 12.477 -23.641 -15.82 1 65.56 151 ASP B O 1
ATOM 3453 N N . ILE B 1 152 ? 10.539 -23.688 -14.773 1 60.94 152 ILE B N 1
ATOM 3454 C CA . ILE B 1 152 ? 11.234 -24.141 -13.57 1 60.94 152 ILE B CA 1
ATOM 3455 C C . ILE B 1 152 ? 11.336 -25.656 -13.57 1 60.94 152 ILE B C 1
ATOM 3457 O O . ILE B 1 152 ? 10.336 -26.344 -13.789 1 60.94 152 ILE B O 1
ATOM 3461 N N . GLU B 1 153 ? 12.547 -26.125 -13.656 1 61.28 153 GLU B N 1
ATOM 3462 C CA . GLU B 1 153 ? 12.82 -27.562 -13.672 1 61.28 153 GLU B CA 1
ATOM 3463 C C . GLU B 1 153 ? 12.664 -28.156 -12.273 1 61.28 153 GLU B C 1
ATOM 3465 O O . GLU B 1 153 ? 13.648 -28.297 -11.539 1 61.28 153 GLU B O 1
ATOM 3470 N N . GLN B 1 154 ? 11.609 -27.75 -11.516 1 62.94 154 GLN B N 1
ATOM 3471 C CA . GLN B 1 154 ? 11.578 -28.359 -10.195 1 62.94 154 GLN B CA 1
ATOM 3472 C C . GLN B 1 154 ? 10.445 -29.375 -10.086 1 62.94 154 GLN B C 1
ATOM 3474 O O . GLN B 1 154 ? 9.344 -29.156 -10.594 1 62.94 154 GLN B O 1
ATOM 3479 N N . VAL B 1 155 ? 10.945 -30.516 -9.68 1 66.56 155 VAL B N 1
ATOM 3480 C CA . VAL B 1 155 ? 9.984 -31.547 -9.328 1 66.56 155 VAL B CA 1
ATOM 3481 C C . VAL B 1 155 ? 9.297 -31.188 -8.016 1 66.56 155 VAL B C 1
ATOM 3483 O O . VAL B 1 155 ? 9.922 -30.641 -7.105 1 66.56 155 VAL B O 1
ATOM 3486 N N . ASP B 1 156 ? 8.008 -31.203 -8.023 1 86.75 156 ASP B N 1
ATOM 3487 C CA . ASP B 1 156 ? 7.227 -30.938 -6.812 1 86.75 156 ASP B CA 1
ATOM 3488 C C . ASP B 1 156 ? 7.277 -32.125 -5.863 1 86.75 156 ASP B C 1
ATOM 3490 O O . ASP B 1 156 ? 6.793 -33.219 -6.191 1 86.75 156 ASP B O 1
ATOM 3494 N N . GLU B 1 157 ? 7.871 -31.938 -4.762 1 89.25 157 GLU B N 1
ATOM 3495 C CA . GLU B 1 157 ? 8.094 -33.031 -3.799 1 89.25 157 GLU B CA 1
ATOM 3496 C C . GLU B 1 157 ? 6.773 -33.656 -3.352 1 89.25 157 GLU B C 1
ATOM 3498 O O . GLU B 1 157 ? 6.699 -34.844 -3.131 1 89.25 157 GLU B O 1
ATOM 3503 N N . ALA B 1 158 ? 5.805 -32.875 -3.16 1 92.5 158 ALA B N 1
ATOM 3504 C CA . ALA B 1 158 ? 4.508 -33.375 -2.736 1 92.5 158 ALA B CA 1
ATOM 3505 C C . ALA B 1 158 ? 3.932 -34.344 -3.781 1 92.5 158 ALA B C 1
ATOM 3507 O O . ALA B 1 158 ? 3.402 -35.406 -3.439 1 92.5 158 ALA B O 1
ATOM 3508 N N . ALA B 1 159 ? 4.051 -33.938 -4.996 1 94.38 159 ALA B N 1
ATOM 3509 C CA . ALA B 1 159 ? 3.586 -34.812 -6.082 1 94.38 159 ALA B CA 1
ATOM 3510 C C . ALA B 1 159 ? 4.391 -36.094 -6.137 1 94.38 159 ALA B C 1
ATOM 3512 O O . ALA B 1 159 ? 3.824 -37.188 -6.305 1 94.38 159 ALA B O 1
ATOM 3513 N N . LEU B 1 160 ? 5.652 -36 -5.961 1 92.69 160 LEU B N 1
ATOM 3514 C CA . LEU B 1 160 ? 6.527 -37.188 -5.988 1 92.69 160 LEU B CA 1
ATOM 3515 C C . LEU B 1 160 ? 6.176 -38.156 -4.867 1 92.69 160 LEU B C 1
ATOM 3517 O O . LEU B 1 160 ? 6.188 -39.375 -5.066 1 92.69 160 LEU B O 1
ATOM 3521 N N . ASN B 1 161 ? 5.934 -37.594 -3.807 1 94.06 161 ASN B N 1
ATOM 3522 C CA . ASN B 1 161 ? 5.594 -38.406 -2.658 1 94.06 161 ASN B CA 1
ATOM 3523 C C . ASN B 1 161 ? 4.32 -39.219 -2.906 1 94.06 161 ASN B C 1
ATOM 3525 O O . ASN B 1 161 ? 4.242 -40.406 -2.555 1 94.06 161 ASN B O 1
ATOM 3529 N N . ILE B 1 162 ? 3.375 -38.625 -3.482 1 96.12 162 ILE B N 1
ATOM 3530 C CA . ILE B 1 162 ? 2.137 -39.344 -3.775 1 96.12 162 ILE B CA 1
ATOM 3531 C C . ILE B 1 162 ? 2.389 -40.406 -4.848 1 96.12 162 ILE B C 1
ATOM 3533 O O . ILE B 1 162 ? 1.885 -41.531 -4.754 1 96.12 162 ILE B O 1
ATOM 3537 N N . LEU B 1 163 ? 3.148 -40.062 -5.824 1 95.5 163 LEU B N 1
ATOM 3538 C CA . LEU B 1 163 ? 3.471 -41 -6.895 1 95.5 163 LEU B CA 1
ATOM 3539 C C . LEU B 1 163 ? 4.168 -42.25 -6.344 1 95.5 163 LEU B C 1
ATOM 3541 O O . LEU B 1 163 ? 3.941 -43.375 -6.828 1 95.5 163 LEU B O 1
ATOM 3545 N N . LYS B 1 164 ? 4.898 -42.125 -5.352 1 93.69 164 LYS B N 1
ATOM 3546 C CA . LYS B 1 164 ? 5.645 -43.219 -4.762 1 93.69 164 LYS B CA 1
ATOM 3547 C C . LYS B 1 164 ? 4.77 -44.031 -3.795 1 93.69 164 LYS B C 1
ATOM 3549 O O . LYS B 1 164 ? 4.934 -45.219 -3.658 1 93.69 164 LYS B O 1
ATOM 3554 N N . SER B 1 165 ? 3.877 -43.344 -3.154 1 94.31 165 SER B N 1
ATOM 3555 C CA . SER B 1 165 ? 3.129 -44 -2.084 1 94.31 165 SER B CA 1
ATOM 3556 C C . SER B 1 165 ? 1.776 -44.5 -2.582 1 94.31 165 SER B C 1
ATOM 3558 O O . SER B 1 165 ? 1.227 -45.469 -2.041 1 94.31 165 SER B O 1
ATOM 3560 N N . ASP B 1 166 ? 1.25 -43.812 -3.561 1 95.25 166 ASP B N 1
ATOM 3561 C CA . ASP B 1 166 ? -0.098 -44.156 -4.02 1 95.25 166 ASP B CA 1
ATOM 3562 C C . ASP B 1 166 ? -0.208 -44.031 -5.535 1 95.25 166 ASP B C 1
ATOM 3564 O O . ASP B 1 166 ? -1.091 -43.344 -6.043 1 95.25 166 ASP B O 1
ATOM 3568 N N . ALA B 1 167 ? 0.609 -44.719 -6.219 1 96 167 ALA B N 1
ATOM 3569 C CA . ALA B 1 167 ? 0.711 -44.656 -7.672 1 96 167 ALA B CA 1
ATOM 3570 C C . ALA B 1 167 ? -0.574 -45.125 -8.336 1 96 167 ALA B C 1
ATOM 3572 O O . ALA B 1 167 ? -1.02 -44.562 -9.336 1 96 167 ALA B O 1
ATOM 3573 N N . GLU B 1 168 ? -1.131 -46.156 -7.805 1 96.38 168 GLU B N 1
ATOM 3574 C CA . GLU B 1 168 ? -2.32 -46.75 -8.422 1 96.38 168 GLU B CA 1
ATOM 3575 C C . GLU B 1 168 ? -3.459 -45.719 -8.484 1 96.38 168 GLU B C 1
ATOM 3577 O O . GLU B 1 168 ? -4.156 -45.625 -9.5 1 96.38 168 GLU B O 1
ATOM 3582 N N . SER B 1 169 ? -3.604 -44.969 -7.398 1 97.38 169 SER B N 1
ATOM 3583 C CA . SER B 1 169 ? -4.672 -44 -7.352 1 97.38 169 SER B CA 1
ATOM 3584 C C . SER B 1 169 ? -4.43 -42.875 -8.359 1 97.38 169 SER B C 1
ATOM 3586 O O . SER B 1 169 ? -5.379 -42.344 -8.938 1 97.38 169 SER B O 1
ATOM 3588 N N . VAL B 1 170 ? -3.203 -42.5 -8.594 1 97.94 170 VAL B N 1
ATOM 3589 C CA . VAL B 1 170 ? -2.867 -41.469 -9.57 1 97.94 170 VAL B CA 1
ATOM 3590 C C . VAL B 1 170 ? -3.172 -41.969 -10.977 1 97.94 170 VAL B C 1
ATOM 3592 O O . VAL B 1 170 ? -3.83 -41.281 -11.758 1 97.94 170 VAL B O 1
ATOM 3595 N N . LEU B 1 171 ? -2.811 -43.188 -11.258 1 97.75 171 LEU B N 1
ATOM 3596 C CA . LEU B 1 171 ? -2.965 -43.781 -12.578 1 97.75 171 LEU B CA 1
ATOM 3597 C C . LEU B 1 171 ? -4.441 -43.969 -12.922 1 97.75 171 LEU B C 1
ATOM 3599 O O . LEU B 1 171 ? -4.84 -43.812 -14.078 1 97.75 171 LEU B O 1
ATOM 3603 N N . THR B 1 172 ? -5.199 -44.25 -11.93 1 96.69 172 THR B N 1
ATOM 3604 C CA . THR B 1 172 ? -6.602 -44.562 -12.188 1 96.69 172 THR B CA 1
ATOM 3605 C C . THR B 1 172 ? -7.461 -43.312 -12.078 1 96.69 172 THR B C 1
ATOM 3607 O O . THR B 1 172 ? -8.664 -43.344 -12.359 1 96.69 172 THR B O 1
ATOM 3610 N N . SER B 1 173 ? -6.871 -42.25 -11.695 1 96.81 173 SER B N 1
ATOM 3611 C CA . SER B 1 173 ? -7.621 -41 -11.57 1 96.81 173 SER B CA 1
ATOM 3612 C C . SER B 1 173 ? -8.039 -40.469 -12.93 1 96.81 173 SER B C 1
ATOM 3614 O O . SER B 1 173 ? -7.398 -40.781 -13.945 1 96.81 173 SER B O 1
ATOM 3616 N N . GLU B 1 174 ? -9.094 -39.688 -12.922 1 96.12 174 GLU B N 1
ATOM 3617 C CA . GLU B 1 174 ? -9.562 -39.062 -14.148 1 96.12 174 GLU B CA 1
ATOM 3618 C C . GLU B 1 174 ? -8.539 -38.031 -14.664 1 96.12 174 GLU B C 1
ATOM 3620 O O . GLU B 1 174 ? -8.398 -37.844 -15.867 1 96.12 174 GLU B O 1
ATOM 3625 N N . SER B 1 175 ? -7.773 -37.531 -13.781 1 96.75 175 SER B N 1
ATOM 3626 C CA . SER B 1 175 ? -6.816 -36.5 -14.156 1 96.75 175 SER B CA 1
ATOM 3627 C C . SER B 1 175 ? -5.691 -37.062 -15.008 1 96.75 175 SER B C 1
ATOM 3629 O O . SER B 1 175 ? -5.102 -36.344 -15.828 1 96.75 175 SER B O 1
ATOM 3631 N N . PHE B 1 176 ? -5.445 -38.344 -14.859 1 97.81 176 PHE B N 1
ATOM 3632 C CA . PHE B 1 176 ? -4.398 -38.969 -15.656 1 97.81 176 PHE B CA 1
ATOM 3633 C C . PHE B 1 176 ? -4.797 -39 -17.125 1 97.81 176 PHE B C 1
ATOM 3635 O O . PHE B 1 176 ? -3.959 -38.812 -18.016 1 97.81 176 PHE B O 1
ATOM 3642 N N . VAL B 1 177 ? -6.016 -39.188 -17.375 1 96.88 177 VAL B N 1
ATOM 3643 C CA . VAL B 1 177 ? -6.547 -39.312 -18.734 1 96.88 177 VAL B CA 1
ATOM 3644 C C . VAL B 1 177 ? -6.355 -38 -19.5 1 96.88 177 VAL B C 1
ATOM 3646 O O . VAL B 1 177 ? -6.133 -38 -20.703 1 96.88 177 VAL B O 1
ATOM 3649 N N . TYR B 1 178 ? -6.348 -36.906 -18.781 1 94.44 178 TYR B N 1
ATOM 3650 C CA . TYR B 1 178 ? -6.281 -35.594 -19.406 1 94.44 178 TYR B CA 1
ATOM 3651 C C . TYR B 1 178 ? -4.871 -35.031 -19.328 1 94.44 178 TYR B C 1
ATOM 3653 O O . TYR B 1 178 ? -4.645 -33.875 -19.688 1 94.44 178 TYR B O 1
ATOM 3661 N N . ALA B 1 179 ? -3.953 -35.812 -18.844 1 95.81 179 ALA B N 1
ATOM 3662 C CA . ALA B 1 179 ? -2.598 -35.312 -18.594 1 95.81 179 ALA B CA 1
ATOM 3663 C C . ALA B 1 179 ? -1.861 -35.062 -19.906 1 95.81 179 ALA B C 1
ATOM 3665 O O . ALA B 1 179 ? -2.172 -35.688 -20.922 1 95.81 179 ALA B O 1
ATOM 3666 N N . LEU B 1 180 ? -0.952 -34.188 -19.828 1 92.75 180 LEU B N 1
ATOM 3667 C CA . LEU B 1 180 ? -0.063 -33.938 -20.969 1 92.75 180 LEU B CA 1
ATOM 3668 C C . LEU B 1 180 ? 0.862 -35.156 -21.188 1 92.75 180 LEU B C 1
ATOM 3670 O O . LEU B 1 180 ? 1.104 -35.906 -20.25 1 92.75 180 LEU B O 1
ATOM 3674 N N . GLU B 1 181 ? 1.327 -35.156 -22.406 1 94.56 181 GLU B N 1
ATOM 3675 C CA . GLU B 1 181 ? 2.221 -36.281 -22.766 1 94.56 181 GLU B CA 1
ATOM 3676 C C . GLU B 1 181 ? 3.451 -36.281 -21.859 1 94.56 181 GLU B C 1
ATOM 3678 O O . GLU B 1 181 ? 3.857 -37.375 -21.391 1 94.56 181 GLU B O 1
ATOM 3683 N N . CYS B 1 182 ? 3.988 -35.219 -21.625 1 92.38 182 CYS B N 1
ATOM 3684 C CA . CYS B 1 182 ? 5.195 -35.156 -20.812 1 92.38 182 CYS B CA 1
ATOM 3685 C C . CYS B 1 182 ? 4.906 -35.562 -19.359 1 92.38 182 CYS B C 1
ATOM 3687 O O . CYS B 1 182 ? 5.766 -36.125 -18.688 1 92.38 182 CYS B O 1
ATOM 3689 N N . THR B 1 183 ? 3.779 -35.219 -18.875 1 93.81 183 THR B N 1
ATOM 3690 C CA . THR B 1 183 ? 3.379 -35.625 -17.531 1 93.81 183 THR B CA 1
ATOM 3691 C C . THR B 1 183 ? 3.248 -37.125 -17.438 1 93.81 183 THR B C 1
ATOM 3693 O O . THR B 1 183 ? 3.711 -37.75 -16.469 1 93.81 183 THR B O 1
ATOM 3696 N N . VAL B 1 184 ? 2.639 -37.719 -18.469 1 96.31 184 VAL B N 1
ATOM 3697 C CA . VAL B 1 184 ? 2.506 -39.156 -18.5 1 96.31 184 VAL B CA 1
ATOM 3698 C C . VAL B 1 184 ? 3.891 -39.812 -18.469 1 96.31 184 VAL B C 1
ATOM 3700 O O . VAL B 1 184 ? 4.125 -40.75 -17.719 1 96.31 184 VAL B O 1
ATOM 3703 N N . GLU B 1 185 ? 4.734 -39.312 -19.25 1 94.56 185 GLU B N 1
ATOM 3704 C CA . GLU B 1 185 ? 6.102 -39.812 -19.266 1 94.56 185 GLU B CA 1
ATOM 3705 C C . GLU B 1 185 ? 6.742 -39.719 -17.875 1 94.56 185 GLU B C 1
ATOM 3707 O O . GLU B 1 185 ? 7.391 -40.656 -17.406 1 94.56 185 GLU B O 1
ATOM 3712 N N . CYS B 1 186 ? 6.551 -38.656 -17.297 1 92.5 186 CYS B N 1
ATOM 3713 C CA . CYS B 1 186 ? 7.113 -38.406 -15.977 1 92.5 186 CYS B CA 1
ATOM 3714 C C . CYS B 1 186 ? 6.555 -39.406 -14.953 1 92.5 186 CYS B C 1
ATOM 3716 O O . CYS B 1 186 ? 7.305 -39.938 -14.141 1 92.5 186 CYS B O 1
ATOM 3718 N N . VAL B 1 187 ? 5.277 -39.594 -14.984 1 95.12 187 VAL B N 1
ATOM 3719 C CA . VAL B 1 187 ? 4.629 -40.5 -14.062 1 95.12 187 VAL B CA 1
ATOM 3720 C C . VAL B 1 187 ? 5.203 -41.906 -14.25 1 95.12 187 VAL B C 1
ATOM 3722 O O . VAL B 1 187 ? 5.566 -42.562 -13.273 1 95.12 187 VAL B O 1
ATOM 3725 N N . LEU B 1 188 ? 5.332 -42.312 -15.492 1 94.75 188 LEU B N 1
ATOM 3726 C CA . LEU B 1 188 ? 5.82 -43.656 -15.773 1 94.75 188 LEU B CA 1
ATOM 3727 C C . LEU B 1 188 ? 7.246 -43.844 -15.266 1 94.75 188 LEU B C 1
ATOM 3729 O O . LEU B 1 188 ? 7.617 -44.938 -14.836 1 94.75 188 LEU B O 1
ATOM 3733 N N . GLU B 1 189 ? 7.969 -42.844 -15.258 1 91.88 189 GLU B N 1
ATOM 3734 C CA . GLU B 1 189 ? 9.367 -42.906 -14.836 1 91.88 189 GLU B CA 1
ATOM 3735 C C . GLU B 1 189 ? 9.492 -42.875 -13.32 1 91.88 189 GLU B C 1
ATOM 3737 O O . GLU B 1 189 ? 10.523 -43.25 -12.766 1 91.88 189 GLU B O 1
ATOM 3742 N N . THR B 1 190 ? 8.484 -42.5 -12.688 1 92.94 190 THR B N 1
ATOM 3743 C CA . THR B 1 190 ? 8.602 -42.25 -11.258 1 92.94 190 THR B CA 1
ATOM 3744 C C . THR B 1 190 ? 7.891 -43.344 -10.445 1 92.94 190 THR B C 1
ATOM 3746 O O . THR B 1 190 ? 8.312 -43.656 -9.336 1 92.94 190 THR B O 1
ATOM 3749 N N . ILE B 1 191 ? 6.828 -43.875 -10.914 1 93.88 191 ILE B N 1
ATOM 3750 C CA . ILE B 1 191 ? 5.953 -44.75 -10.141 1 93.88 191 ILE B CA 1
ATOM 3751 C C . ILE B 1 191 ? 6.684 -46.062 -9.82 1 93.88 191 ILE B C 1
ATOM 3753 O O . ILE B 1 191 ? 7.523 -46.531 -10.594 1 93.88 191 ILE B O 1
ATOM 3757 N N . VAL B 1 192 ? 6.348 -46.531 -8.641 1 91.38 192 VAL B N 1
ATOM 3758 C CA . VAL B 1 192 ? 6.891 -47.812 -8.172 1 91.38 192 VAL B CA 1
ATOM 3759 C C . VAL B 1 192 ? 5.809 -48.594 -7.441 1 91.38 192 VAL B C 1
ATOM 3761 O O . VAL B 1 192 ? 4.844 -48 -6.934 1 91.38 192 VAL B O 1
ATOM 3764 N N . GLY B 1 193 ? 5.945 -49.906 -7.465 1 89.12 193 GLY B N 1
ATOM 3765 C CA . GLY B 1 193 ? 5.133 -50.75 -6.609 1 89.12 193 GLY B CA 1
ATOM 3766 C C . GLY B 1 193 ? 3.73 -50.969 -7.145 1 89.12 193 GLY B C 1
ATOM 3767 O O . GLY B 1 193 ? 2.803 -51.25 -6.379 1 89.12 193 GLY B O 1
ATOM 3768 N N . VAL B 1 194 ? 3.438 -50.719 -8.352 1 94.19 194 VAL B N 1
ATOM 3769 C CA . VAL B 1 194 ? 2.131 -50.938 -8.969 1 94.19 194 VAL B CA 1
ATOM 3770 C C . VAL B 1 194 ? 2.225 -52.031 -10.008 1 94.19 194 VAL B C 1
ATOM 3772 O O . VAL B 1 194 ? 3.227 -52.156 -10.719 1 94.19 194 VAL B O 1
ATOM 3775 N N . PRO B 1 195 ? 1.173 -52.875 -9.992 1 94 195 PRO B N 1
ATOM 3776 C CA . PRO B 1 195 ? 1.178 -53.906 -11.039 1 94 195 PRO B CA 1
ATOM 3777 C C . PRO B 1 195 ? 1.262 -53.312 -12.445 1 94 195 PRO B C 1
ATOM 3779 O O . PRO B 1 195 ? 0.593 -52.312 -12.742 1 94 195 PRO B O 1
ATOM 3782 N N . GLU B 1 196 ? 2.076 -53.906 -13.273 1 96.25 196 GLU B N 1
ATOM 3783 C CA . GLU B 1 196 ? 2.35 -53.375 -14.594 1 96.25 196 GLU B CA 1
ATOM 3784 C C . GLU B 1 196 ? 1.082 -53.312 -15.445 1 96.25 196 GLU B C 1
ATOM 3786 O O . GLU B 1 196 ? 0.924 -52.438 -16.281 1 96.25 196 GLU B O 1
ATOM 3791 N N . ILE B 1 197 ? 0.206 -54.25 -15.219 1 96.12 197 ILE B N 1
ATOM 3792 C CA . ILE B 1 197 ? -1.028 -54.281 -16 1 96.12 197 ILE B CA 1
ATOM 3793 C C . ILE B 1 197 ? -1.823 -53 -15.75 1 96.12 197 ILE B C 1
ATOM 3795 O O . ILE B 1 197 ? -2.465 -52.469 -16.672 1 96.12 197 ILE B O 1
ATOM 3799 N N . CYS B 1 198 ? -1.774 -52.531 -14.531 1 96.31 198 CYS B N 1
ATOM 3800 C CA . CYS B 1 198 ? -2.465 -51.281 -14.195 1 96.31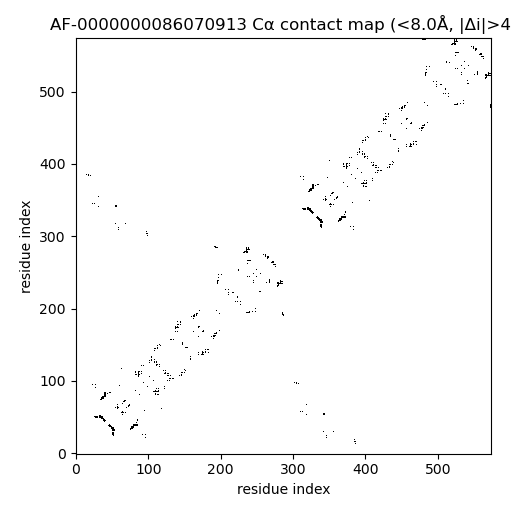 198 CYS B CA 1
ATOM 3801 C C . CYS B 1 198 ? -1.864 -50.094 -14.945 1 96.31 198 CYS B C 1
ATOM 3803 O O . CYS B 1 198 ? -2.592 -49.219 -15.422 1 96.31 198 CYS B O 1
ATOM 3805 N N . VAL B 1 199 ? -0.576 -50.094 -15.016 1 97.56 199 VAL B N 1
ATOM 3806 C CA . VAL B 1 199 ? 0.135 -49.031 -15.742 1 97.56 199 VAL B CA 1
ATOM 3807 C C . VAL B 1 199 ? -0.293 -49.031 -17.203 1 97.56 199 VAL B C 1
ATOM 3809 O O . VAL B 1 199 ? -0.673 -48 -17.75 1 97.56 199 VAL B O 1
ATOM 3812 N N . MET B 1 200 ? -0.308 -50.156 -17.828 1 97.31 200 MET B N 1
ATOM 3813 C CA . MET B 1 200 ? -0.619 -50.281 -19.25 1 97.31 200 MET B CA 1
ATOM 3814 C C . MET B 1 200 ? -2.07 -49.906 -19.516 1 97.31 200 MET B C 1
ATOM 3816 O O . MET B 1 200 ? -2.365 -49.25 -20.516 1 97.31 200 MET B O 1
ATOM 3820 N N . GLU B 1 201 ? -2.893 -50.312 -18.609 1 97.25 201 GLU B N 1
ATOM 3821 C CA . GLU B 1 201 ? -4.305 -49.969 -18.75 1 97.25 201 GLU B CA 1
ATOM 3822 C C . GLU B 1 201 ? -4.508 -48.469 -18.703 1 97.25 201 GLU B C 1
ATOM 3824 O O . GLU B 1 201 ? -5.289 -47.906 -19.469 1 97.25 201 GLU B O 1
ATOM 3829 N N . SER B 1 202 ? -3.842 -47.844 -17.797 1 97.94 202 SER B N 1
ATOM 3830 C CA . SER B 1 202 ? -3.973 -46.406 -17.625 1 97.94 202 SER B CA 1
ATOM 3831 C C . SER B 1 202 ? -3.424 -45.656 -18.844 1 97.94 202 SER B C 1
ATOM 3833 O O . SER B 1 202 ? -4.051 -44.719 -19.328 1 97.94 202 SER B O 1
ATOM 3835 N N . VAL B 1 203 ? -2.279 -46.062 -19.344 1 98.06 203 VAL B N 1
ATOM 3836 C CA . VAL B 1 203 ? -1.685 -45.438 -20.516 1 98.06 203 VAL B CA 1
ATOM 3837 C C . VAL B 1 203 ? -2.588 -45.625 -21.734 1 98.06 203 VAL B C 1
ATOM 3839 O O . VAL B 1 203 ? -2.754 -44.719 -22.547 1 98.06 203 VAL B O 1
ATOM 3842 N N . PHE B 1 204 ? -3.148 -46.781 -21.797 1 97.5 204 PHE B N 1
ATOM 3843 C CA . PHE B 1 204 ? -4.062 -47.094 -22.891 1 97.5 204 PHE B CA 1
ATOM 3844 C C . PHE B 1 204 ? -5.289 -46.188 -22.828 1 97.5 204 PHE B C 1
ATOM 3846 O O . PHE B 1 204 ? -5.715 -45.625 -23.859 1 97.5 204 PHE B O 1
ATOM 3853 N N . ARG B 1 205 ? -5.863 -46.062 -21.672 1 96.81 205 ARG B N 1
ATOM 3854 C CA . ARG B 1 205 ? -7.02 -45.188 -21.484 1 96.81 205 ARG B CA 1
ATOM 3855 C C . ARG B 1 205 ? -6.688 -43.75 -21.875 1 96.81 205 ARG B C 1
ATOM 3857 O O . ARG B 1 205 ? -7.504 -43.062 -22.5 1 96.81 205 ARG B O 1
ATOM 3864 N N . TRP B 1 206 ? -5.59 -43.312 -21.422 1 97.81 206 TRP B N 1
ATOM 3865 C CA . TRP B 1 206 ? -5.102 -42 -21.766 1 97.81 206 TRP B CA 1
ATOM 3866 C C . TRP B 1 206 ? -5.004 -41.812 -23.281 1 97.81 206 TRP B C 1
ATOM 3868 O O . TRP B 1 206 ? -5.523 -40.844 -23.844 1 97.81 206 TRP B O 1
ATOM 3878 N N . ALA B 1 207 ? -4.422 -42.719 -24.016 1 96.88 207 ALA B N 1
ATOM 3879 C CA . ALA B 1 207 ? -4.238 -42.688 -25.453 1 96.88 207 ALA B CA 1
ATOM 3880 C C . ALA B 1 207 ? -5.578 -42.781 -26.188 1 96.88 207 ALA B C 1
ATOM 3882 O O . ALA B 1 207 ? -5.781 -42.125 -27.203 1 96.88 207 ALA B O 1
ATOM 3883 N N . GLU B 1 208 ? -6.391 -43.594 -25.656 1 95.38 208 GLU B N 1
ATOM 3884 C CA . GLU B 1 208 ? -7.719 -43.75 -26.234 1 95.38 208 GLU B CA 1
ATOM 3885 C C . GLU B 1 208 ? -8.484 -42.406 -26.188 1 95.38 208 GLU B C 1
ATOM 3887 O O . GLU B 1 208 ? -9.156 -42.062 -27.156 1 95.38 208 GLU B O 1
ATOM 3892 N N . HIS B 1 209 ? -8.383 -41.812 -25.125 1 95.06 209 HIS B N 1
ATOM 3893 C CA . HIS B 1 209 ? -9.055 -40.531 -24.969 1 95.06 209 HIS B CA 1
ATOM 3894 C C . HIS B 1 209 ? -8.555 -39.5 -26 1 95.06 209 HIS B C 1
ATOM 3896 O O . HIS B 1 209 ? -9.352 -38.812 -26.625 1 95.06 209 HIS B O 1
ATOM 3902 N N . ILE B 1 210 ? -7.277 -39.438 -26.188 1 93.81 210 ILE B N 1
ATOM 3903 C CA . ILE B 1 210 ? -6.684 -38.531 -27.141 1 93.81 210 ILE B CA 1
ATOM 3904 C C . ILE B 1 210 ? -7.129 -38.875 -28.562 1 93.81 210 ILE B C 1
ATOM 3906 O O . ILE B 1 210 ? -7.484 -38 -29.359 1 93.81 210 ILE B O 1
ATOM 3910 N N . SER B 1 211 ? -7.062 -40.125 -28.859 1 93.12 211 SER B N 1
ATOM 3911 C CA . SER B 1 211 ? -7.395 -40.594 -30.203 1 93.12 211 SER B CA 1
ATOM 3912 C C . SER B 1 211 ? -8.852 -40.281 -30.547 1 93.12 211 SER B C 1
ATOM 3914 O O . SER B 1 211 ? -9.18 -39.969 -31.688 1 93.12 211 SER B O 1
ATOM 3916 N N . GLN B 1 212 ? -9.711 -40.438 -29.578 1 90.06 212 GLN B N 1
ATOM 3917 C CA . GLN B 1 212 ? -11.133 -40.188 -29.797 1 90.06 212 GLN B CA 1
ATOM 3918 C C . GLN B 1 212 ? -11.438 -38.719 -29.938 1 90.06 212 GLN B C 1
ATOM 3920 O O . GLN B 1 212 ? -12.43 -38.344 -30.578 1 90.06 212 GLN B O 1
ATOM 3925 N N . ASN B 1 213 ? -10.625 -37.906 -29.391 1 86.94 213 ASN B N 1
ATOM 3926 C CA . ASN B 1 213 ? -10.875 -36.469 -29.406 1 86.94 213 ASN B CA 1
ATOM 3927 C C . ASN B 1 213 ? -9.977 -35.75 -30.406 1 86.94 213 ASN B C 1
ATOM 3929 O O . ASN B 1 213 ? -9.953 -34.5 -30.469 1 86.94 213 ASN B O 1
ATOM 3933 N N . SER B 1 214 ? -9.234 -36.625 -31.094 1 83.38 214 SER B N 1
ATOM 3934 C CA . SER B 1 214 ? -8.383 -36.062 -32.125 1 83.38 214 SER B CA 1
ATOM 3935 C C . SER B 1 214 ? -9.195 -35.719 -33.375 1 83.38 214 SER B C 1
ATOM 3937 O O . SER B 1 214 ? -10.156 -36.406 -33.719 1 83.38 214 SER B O 1
ATOM 3939 N N . SER B 1 215 ? -9.094 -34.625 -33.875 1 77.44 215 SER B N 1
ATOM 3940 C CA . SER B 1 215 ? -9.758 -34.219 -35.094 1 77.44 215 SER B CA 1
ATOM 3941 C C . SER B 1 215 ? -9.094 -34.844 -36.312 1 77.44 215 SER B C 1
ATOM 3943 O O . SER B 1 215 ? -9.484 -34.562 -37.469 1 77.44 215 SER B O 1
ATOM 3945 N N . ALA B 1 216 ? -8.266 -35.719 -36.125 1 73.94 216 ALA B N 1
ATOM 3946 C CA . ALA B 1 216 ? -7.555 -36.312 -37.25 1 73.94 216 ALA B CA 1
ATOM 3947 C C . ALA B 1 216 ? -8.5 -37.125 -38.156 1 73.94 216 ALA B C 1
ATOM 3949 O O . ALA B 1 216 ? -9.484 -37.688 -37.656 1 73.94 216 ALA B O 1
ATOM 3950 N N . LYS B 1 217 ? -8.367 -36.938 -39.375 1 75.19 217 LYS B N 1
ATOM 3951 C CA . LYS B 1 217 ? -9.125 -37.594 -40.438 1 75.19 217 LYS B CA 1
ATOM 3952 C C . LYS B 1 217 ? -8.805 -39.094 -40.5 1 75.19 217 LYS B C 1
ATOM 3954 O O . LYS B 1 217 ? -9.539 -39.875 -41.094 1 75.19 217 LYS B O 1
ATOM 3959 N N . GLU B 1 218 ? -7.926 -39.438 -39.75 1 82.12 218 GLU B N 1
ATOM 3960 C CA . GLU B 1 218 ? -7.434 -40.812 -39.812 1 82.12 218 GLU B CA 1
ATOM 3961 C C . GLU B 1 218 ? -8.258 -41.75 -38.906 1 82.12 218 GLU B C 1
ATOM 3963 O O . GLU B 1 218 ? -8.984 -41.281 -38.031 1 82.12 218 GLU B O 1
ATOM 3968 N N . ASP B 1 219 ? -8.078 -42.938 -39.219 1 87.12 219 ASP B N 1
ATOM 3969 C CA . ASP B 1 219 ? -8.711 -44 -38.406 1 87.12 219 ASP B CA 1
ATOM 3970 C C . ASP B 1 219 ? -8.234 -43.938 -36.969 1 87.12 219 ASP B C 1
ATOM 3972 O O . ASP B 1 219 ? -7.027 -43.875 -36.688 1 87.12 219 ASP B O 1
ATOM 3976 N N . PRO B 1 220 ? -9.133 -43.844 -36.031 1 87.56 220 PRO B N 1
ATOM 3977 C CA . PRO B 1 220 ? -8.781 -43.75 -34.625 1 87.56 220 PRO B CA 1
ATOM 3978 C C . PRO B 1 220 ? -7.801 -44.844 -34.188 1 87.56 220 PRO B C 1
ATOM 3980 O O . PRO B 1 220 ? -6.961 -44.625 -33.312 1 87.56 220 PRO B O 1
ATOM 3983 N N . ALA B 1 221 ? -7.906 -45.938 -34.781 1 86.38 221 ALA B N 1
ATOM 3984 C CA . ALA B 1 221 ? -7.008 -47.031 -34.406 1 86.38 221 ALA B CA 1
ATOM 3985 C C . ALA B 1 221 ? -5.57 -46.719 -34.812 1 86.38 221 ALA B C 1
ATOM 3987 O O . ALA B 1 221 ? -4.629 -47.094 -34.094 1 86.38 221 ALA B O 1
ATOM 3988 N N . VAL B 1 222 ? -5.473 -46.125 -35.875 1 89.75 222 VAL B N 1
ATOM 3989 C CA . VAL B 1 222 ? -4.152 -45.75 -36.344 1 89.75 222 VAL B CA 1
ATOM 3990 C C . VAL B 1 222 ? -3.574 -44.656 -35.469 1 89.75 222 VAL B C 1
ATOM 3992 O O . VAL B 1 222 ? -2.389 -44.656 -35.125 1 89.75 222 VAL B O 1
ATOM 3995 N N . VAL B 1 223 ? -4.469 -43.75 -35.125 1 91.75 223 VAL B N 1
ATOM 3996 C CA . VAL B 1 223 ? -4.051 -42.625 -34.281 1 91.75 223 VAL B CA 1
ATOM 3997 C C . VAL B 1 223 ? -3.633 -43.156 -32.906 1 91.75 223 VAL B C 1
ATOM 3999 O O . VAL B 1 223 ? -2.631 -42.719 -32.344 1 91.75 223 VAL B O 1
ATOM 4002 N N . LEU B 1 224 ? -4.383 -44.062 -32.406 1 93.69 224 LEU B N 1
ATOM 4003 C CA . LEU B 1 224 ? -4.086 -44.688 -31.125 1 93.69 224 LEU B CA 1
ATOM 4004 C C . LEU B 1 224 ? -2.699 -45.312 -31.125 1 93.69 224 LEU B C 1
ATOM 4006 O O . LEU B 1 224 ? -1.909 -45.094 -30.203 1 93.69 224 LEU B O 1
ATOM 4010 N N . LYS B 1 225 ? -2.402 -46.062 -32.125 1 92.75 225 LYS B N 1
ATOM 4011 C CA . LYS B 1 225 ? -1.103 -46.719 -32.25 1 92.75 225 LYS B CA 1
ATOM 4012 C C . LYS B 1 225 ? 0.024 -45.688 -32.312 1 92.75 225 LYS B C 1
ATOM 4014 O O . LYS B 1 225 ? 1.088 -45.875 -31.719 1 92.75 225 LYS B O 1
ATOM 4019 N N . SER B 1 226 ? -0.241 -44.719 -33.031 1 93.69 226 SER B N 1
ATOM 4020 C CA . SER B 1 226 ? 0.764 -43.656 -33.188 1 93.69 226 SER B CA 1
ATOM 4021 C C . SER B 1 226 ? 1.067 -43 -31.859 1 93.69 226 SER B C 1
ATOM 4023 O O . SER B 1 226 ? 2.215 -42.625 -31.594 1 93.69 226 SER B O 1
ATOM 4025 N N . ILE B 1 227 ? 0.041 -42.781 -31.062 1 94.62 227 ILE B N 1
ATOM 4026 C CA . ILE B 1 227 ? 0.187 -42.125 -29.75 1 94.62 227 ILE B CA 1
ATOM 4027 C C . ILE B 1 227 ? 0.953 -43.062 -28.812 1 94.62 227 ILE B C 1
ATOM 4029 O O . ILE B 1 227 ? 1.794 -42.594 -28.031 1 94.62 227 ILE B O 1
ATOM 4033 N N . LEU B 1 228 ? 0.736 -44.344 -28.906 1 96.44 228 LEU B N 1
ATOM 4034 C CA . LEU B 1 228 ? 1.267 -45.312 -27.953 1 96.44 228 LEU B CA 1
ATOM 4035 C C . LEU B 1 228 ? 2.695 -45.688 -28.312 1 96.44 228 LEU B C 1
ATOM 4037 O O . LEU B 1 228 ? 3.469 -46.094 -27.438 1 96.44 228 LEU B O 1
ATOM 4041 N N . ARG B 1 229 ? 3.039 -45.594 -29.5 1 95.56 229 ARG B N 1
ATOM 4042 C CA . ARG B 1 229 ? 4.301 -46.125 -30.031 1 95.56 229 ARG B CA 1
ATOM 4043 C C . ARG B 1 229 ? 5.48 -45.594 -29.203 1 95.56 229 ARG B C 1
ATOM 4045 O O . ARG B 1 229 ? 6.34 -46.375 -28.797 1 95.56 229 ARG B O 1
ATOM 4052 N N . PRO B 1 230 ? 5.508 -44.344 -28.938 1 95.56 230 PRO B N 1
ATOM 4053 C CA . PRO B 1 230 ? 6.652 -43.844 -28.188 1 95.56 230 PRO B CA 1
ATOM 4054 C C . PRO B 1 230 ? 6.672 -44.344 -26.75 1 95.56 230 PRO B C 1
ATOM 4056 O O . PRO B 1 230 ? 7.707 -44.281 -26.078 1 95.56 230 PRO B O 1
ATOM 4059 N N . PHE B 1 231 ? 5.574 -44.812 -26.234 1 97 231 PHE B N 1
ATOM 4060 C CA . PHE B 1 231 ? 5.477 -45.219 -24.844 1 97 231 PHE B CA 1
ATOM 4061 C C . PHE B 1 231 ? 5.719 -46.688 -24.688 1 97 231 PHE B C 1
ATOM 4063 O O . PHE B 1 231 ? 6 -47.188 -23.578 1 97 231 PHE B O 1
ATOM 4070 N N . LEU B 1 232 ? 5.621 -47.469 -25.734 1 96.69 232 LEU B N 1
ATOM 4071 C CA . LEU B 1 232 ? 5.695 -48.906 -25.688 1 96.69 232 LEU B CA 1
ATOM 4072 C C . LEU B 1 232 ? 7.016 -49.375 -25.078 1 96.69 232 LEU B C 1
ATOM 4074 O O . LEU B 1 232 ? 7.035 -50.281 -24.234 1 96.69 232 LEU B O 1
ATOM 4078 N N . PRO B 1 233 ? 8.109 -48.719 -25.391 1 96.38 233 PRO B N 1
ATOM 4079 C CA . PRO B 1 233 ? 9.375 -49.156 -24.828 1 96.38 233 PRO B CA 1
ATOM 4080 C C . PRO B 1 233 ? 9.461 -48.938 -23.312 1 96.38 233 PRO B C 1
ATOM 4082 O O . PRO B 1 233 ? 10.336 -49.5 -22.656 1 96.38 233 PRO B O 1
ATOM 4085 N N . LYS B 1 234 ? 8.586 -48.125 -22.812 1 95.69 234 LYS B N 1
ATOM 4086 C CA . LYS B 1 234 ? 8.617 -47.812 -21.375 1 95.69 234 LYS B CA 1
ATOM 4087 C C . LYS B 1 234 ? 7.758 -48.781 -20.578 1 95.69 234 LYS B C 1
ATOM 4089 O O . LYS B 1 234 ? 7.785 -48.75 -19.344 1 95.69 234 LYS B O 1
ATOM 4094 N N . LEU B 1 235 ? 7 -49.562 -21.281 1 96.94 235 LEU B N 1
ATOM 4095 C CA . LEU B 1 235 ? 6.109 -50.531 -20.641 1 96.94 235 LEU B CA 1
ATOM 4096 C C . LEU B 1 235 ? 6.793 -51.875 -20.5 1 96.94 235 LEU B C 1
ATOM 4098 O O . LEU B 1 235 ? 7.484 -52.344 -21.406 1 96.94 235 LEU B O 1
ATOM 4102 N N . ARG B 1 236 ? 6.574 -52.5 -19.406 1 96.38 236 ARG B N 1
ATOM 4103 C CA . ARG B 1 236 ? 7.227 -53.781 -19.109 1 96.38 236 ARG B CA 1
ATOM 4104 C C . ARG B 1 236 ? 6.312 -54.938 -19.438 1 96.38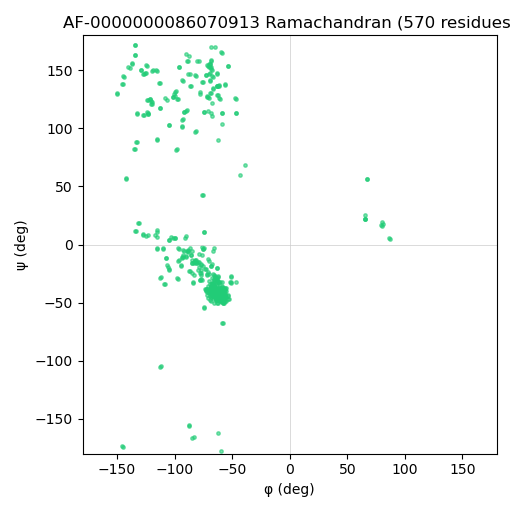 236 ARG B C 1
ATOM 4106 O O . ARG B 1 236 ? 5.773 -55.594 -18.531 1 96.38 236 ARG B O 1
ATOM 4113 N N . PHE B 1 237 ? 6.27 -55.312 -20.672 1 97.06 237 PHE B N 1
ATOM 4114 C CA . PHE B 1 237 ? 5.379 -56.344 -21.141 1 97.06 237 PHE B CA 1
ATOM 4115 C C . PHE B 1 237 ? 5.746 -57.688 -20.531 1 97.06 237 PHE B C 1
ATOM 4117 O O . PHE B 1 237 ? 4.871 -58.5 -20.219 1 97.06 237 PHE B O 1
ATOM 4124 N N . LEU B 1 238 ? 7.023 -57.875 -20.297 1 96.81 238 LEU B N 1
ATOM 4125 C CA . LEU B 1 238 ? 7.508 -59.156 -19.828 1 96.81 238 LEU B CA 1
ATOM 4126 C C . LEU B 1 238 ? 7.203 -59.344 -18.344 1 96.81 238 LEU B C 1
ATOM 4128 O O . LEU B 1 238 ? 7.355 -60.438 -17.812 1 96.81 238 LEU B O 1
ATOM 4132 N N . ALA B 1 239 ? 6.766 -58.344 -17.75 1 95.94 239 ALA B N 1
ATOM 4133 C CA . ALA B 1 239 ? 6.395 -58.406 -16.344 1 95.94 239 ALA B CA 1
ATOM 4134 C C . ALA B 1 239 ? 4.953 -58.906 -16.188 1 95.94 239 ALA B C 1
ATOM 4136 O O . ALA B 1 239 ? 4.5 -59.156 -15.062 1 95.94 239 ALA B O 1
ATOM 4137 N N . LEU B 1 240 ? 4.262 -59.094 -17.234 1 96.88 240 LEU B N 1
ATOM 4138 C CA . LEU B 1 240 ? 2.879 -59.562 -17.203 1 96.88 240 LEU B CA 1
ATOM 4139 C C . LEU B 1 240 ? 2.816 -61.094 -17.203 1 96.88 240 LEU B C 1
ATOM 4141 O O . LEU B 1 240 ? 3.754 -61.75 -17.641 1 96.88 240 LEU B O 1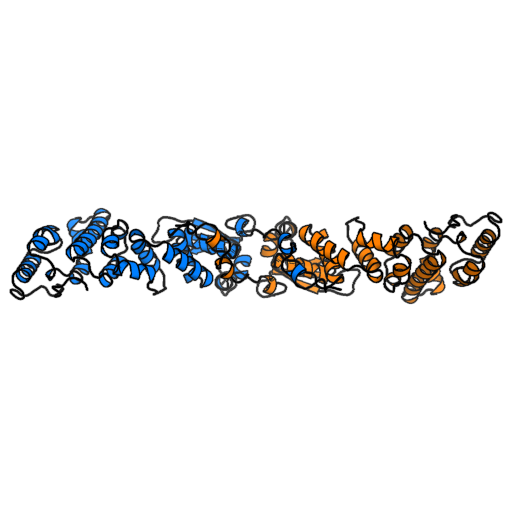
ATOM 4145 N N . THR B 1 241 ? 1.628 -61.531 -16.688 1 96.31 241 THR B N 1
ATOM 4146 C CA . THR B 1 241 ? 1.312 -62.938 -16.906 1 96.31 241 THR B CA 1
ATOM 4147 C C . THR B 1 241 ? 0.746 -63.156 -18.312 1 96.31 241 THR B C 1
ATOM 4149 O O . THR B 1 241 ? 0.262 -62.219 -18.938 1 96.31 241 THR B O 1
ATOM 4152 N N . ALA B 1 242 ? 0.862 -64.438 -18.797 1 96.75 242 ALA B N 1
ATOM 4153 C CA . ALA B 1 242 ? 0.364 -64.75 -20.141 1 96.75 242 ALA B CA 1
ATOM 4154 C C . ALA B 1 242 ? -1.113 -64.375 -20.266 1 96.75 242 ALA B C 1
ATOM 4156 O O . ALA B 1 242 ? -1.513 -63.719 -21.234 1 96.75 242 ALA B O 1
ATOM 4157 N N . PRO B 1 243 ? -1.964 -64.688 -19.297 1 97.5 243 PRO B N 1
ATOM 4158 C CA . PRO B 1 243 ? -3.373 -64.312 -19.422 1 97.5 243 PRO B CA 1
ATOM 4159 C C . PRO B 1 243 ? -3.578 -62.812 -19.422 1 97.5 243 PRO B C 1
ATOM 4161 O O . PRO B 1 243 ? -4.398 -62.312 -20.188 1 97.5 243 PRO B O 1
ATOM 4164 N N . GLU B 1 244 ? -2.826 -62.125 -18.625 1 96.44 244 GLU B N 1
ATOM 4165 C CA . GLU B 1 244 ? -2.918 -60.656 -18.578 1 96.44 244 GLU B CA 1
ATOM 4166 C C . GLU B 1 244 ? -2.57 -60.062 -19.938 1 96.44 244 GLU B C 1
ATOM 4168 O O . GLU B 1 244 ? -3.25 -59.125 -20.406 1 96.44 244 GLU B O 1
ATOM 4173 N N . PHE B 1 245 ? -1.493 -60.562 -20.5 1 97.88 245 PHE B N 1
ATOM 4174 C CA . PHE B 1 245 ? -1.035 -60.031 -21.781 1 97.88 245 PHE B CA 1
ATOM 4175 C C . PHE B 1 245 ? -2.066 -60.312 -22.859 1 97.88 245 PHE B C 1
ATOM 4177 O O . PHE B 1 245 ? -2.361 -59.406 -23.672 1 97.88 245 PHE B O 1
ATOM 4184 N N . VAL B 1 246 ? -2.65 -61.469 -22.891 1 97.19 246 VAL B N 1
ATOM 4185 C CA . VAL B 1 246 ? -3.578 -61.875 -23.938 1 97.19 246 VAL B CA 1
ATOM 4186 C C . VAL B 1 246 ? -4.887 -61.094 -23.812 1 97.19 246 VAL B C 1
ATOM 4188 O O . VAL B 1 246 ? -5.453 -60.656 -24.812 1 97.19 246 VAL B O 1
ATOM 4191 N N . GLN B 1 247 ? -5.355 -60.906 -22.594 1 95.88 247 GLN B N 1
ATOM 4192 C CA . GLN B 1 247 ? -6.633 -60.25 -22.359 1 95.88 247 GLN B CA 1
ATOM 4193 C C . GLN B 1 247 ? -6.484 -58.719 -22.391 1 95.88 247 GLN B C 1
ATOM 4195 O O . GLN B 1 247 ? -7.469 -58 -22.531 1 95.88 247 GLN B O 1
ATOM 4200 N N . GLY B 1 248 ? -5.281 -58.281 -22.328 1 96.06 248 GLY B N 1
ATOM 4201 C CA . GLY B 1 248 ? -5.031 -56.844 -22.25 1 96.06 248 GLY B CA 1
ATOM 4202 C C . GLY B 1 248 ? -4.359 -56.312 -23.484 1 96.06 248 GLY B C 1
ATOM 4203 O O . GLY B 1 248 ? -4.992 -56.156 -24.531 1 96.06 248 GLY B O 1
ATOM 4204 N N . PRO B 1 249 ? -2.992 -56 -23.375 1 96.19 249 PRO B N 1
ATOM 4205 C CA . PRO B 1 249 ? -2.275 -55.281 -24.453 1 96.19 249 PRO B CA 1
ATOM 4206 C C . PRO B 1 249 ? -2.402 -56 -25.797 1 96.19 249 PRO B C 1
ATOM 4208 O O . PRO B 1 249 ? -2.469 -55.344 -26.844 1 96.19 249 PRO B O 1
ATOM 4211 N N . ALA B 1 250 ? -2.387 -57.281 -25.812 1 95.75 250 ALA B N 1
ATOM 4212 C CA . ALA B 1 250 ? -2.48 -58.031 -27.078 1 95.75 250 ALA B CA 1
ATOM 4213 C C . ALA B 1 250 ? -3.846 -57.812 -27.734 1 95.75 250 ALA B C 1
ATOM 4215 O O . ALA B 1 250 ? -3.979 -57.938 -28.953 1 95.75 250 ALA B O 1
ATOM 4216 N N . ALA B 1 251 ? -4.836 -57.594 -26.938 1 95.25 251 ALA B N 1
ATOM 4217 C CA . ALA B 1 251 ? -6.203 -57.469 -27.438 1 95.25 251 ALA B CA 1
ATOM 4218 C C . ALA B 1 251 ? -6.566 -56.031 -27.719 1 95.25 251 ALA B C 1
ATOM 4220 O O . ALA B 1 251 ? -7.598 -55.75 -28.328 1 95.25 251 ALA B O 1
ATOM 4221 N N . TRP B 1 252 ? -5.75 -55.094 -27.328 1 94.75 252 TRP B N 1
ATOM 4222 C CA . TRP B 1 252 ? -6.098 -53.656 -27.375 1 94.75 252 TRP B CA 1
ATOM 4223 C C . TRP B 1 252 ? -5.73 -53.062 -28.719 1 94.75 252 TRP B C 1
ATOM 4225 O O . TRP B 1 252 ? -5.988 -51.875 -28.984 1 94.75 252 TRP B O 1
ATOM 4235 N N . GLY B 1 253 ? -5.07 -53.781 -29.609 1 90.19 253 GLY B N 1
ATOM 4236 C CA . GLY B 1 253 ? -4.754 -53.312 -30.953 1 90.19 253 GLY B CA 1
ATOM 4237 C C . GLY B 1 253 ? -3.541 -52.406 -31 1 90.19 253 GLY B C 1
ATOM 4238 O O . GLY B 1 253 ? -3.348 -51.656 -31.969 1 90.19 253 GLY B O 1
ATOM 4239 N N . MET B 1 254 ? -2.721 -52.438 -29.938 1 91.38 254 MET B N 1
ATOM 4240 C CA . MET B 1 254 ? -1.593 -51.5 -29.875 1 91.38 254 MET B CA 1
ATOM 4241 C C . MET B 1 254 ? -0.331 -52.156 -30.453 1 91.38 254 MET B C 1
ATOM 4243 O O . MET B 1 254 ? 0.657 -51.469 -30.703 1 91.38 254 MET B O 1
ATOM 4247 N N . LEU B 1 255 ? -0.366 -53.469 -30.688 1 94.44 255 LEU B N 1
ATOM 4248 C CA . LEU B 1 255 ? 0.806 -54.188 -31.172 1 94.44 255 LEU B CA 1
ATOM 4249 C C . LEU B 1 255 ? 0.531 -54.812 -32.531 1 94.44 255 LEU B C 1
ATOM 4251 O O . LEU B 1 255 ? -0.61 -55.188 -32.812 1 94.44 255 LEU B O 1
ATOM 4255 N N . GLU B 1 256 ? 1.555 -54.938 -33.312 1 92.88 256 GLU B N 1
ATOM 4256 C CA . GLU B 1 256 ? 1.479 -55.781 -34.5 1 92.88 256 GLU B CA 1
ATOM 4257 C C . GLU B 1 256 ? 1.443 -57.281 -34.125 1 92.88 256 GLU B C 1
ATOM 4259 O O . GLU B 1 256 ? 1.941 -57.656 -33.062 1 92.88 256 GLU B O 1
ATOM 4264 N N . GLU B 1 257 ? 0.869 -58.031 -35.031 1 93.75 257 GLU B N 1
ATOM 4265 C CA . GLU B 1 257 ? 0.72 -59.469 -34.719 1 93.75 257 GLU B CA 1
ATOM 4266 C C . GLU B 1 257 ? 2.072 -60.125 -34.469 1 93.75 257 GLU B C 1
ATOM 4268 O O . GLU B 1 257 ? 2.201 -60.906 -33.531 1 93.75 257 GLU B O 1
ATOM 4273 N N . SER B 1 258 ? 3.053 -59.75 -35.219 1 95.38 258 SER B N 1
ATOM 4274 C CA . SER B 1 258 ? 4.383 -60.312 -35.062 1 95.38 258 SER B CA 1
ATOM 4275 C C . SER B 1 258 ? 5.004 -59.875 -33.75 1 95.38 258 SER B C 1
ATOM 4277 O O . SER B 1 258 ? 5.668 -60.688 -33.062 1 95.38 258 SER B O 1
ATOM 4279 N N . GLU B 1 259 ? 4.746 -58.719 -33.406 1 95.94 259 GLU B N 1
ATOM 4280 C CA . GLU B 1 259 ? 5.262 -58.188 -32.125 1 95.94 259 GLU B CA 1
ATOM 4281 C C . GLU B 1 259 ? 4.609 -58.875 -30.938 1 95.94 259 GLU B C 1
ATOM 4283 O O . GLU B 1 259 ? 5.297 -59.312 -30.016 1 95.94 259 GLU B O 1
ATOM 4288 N N . GLY B 1 260 ? 3.295 -58.938 -31.016 1 96.69 260 GLY B N 1
ATOM 4289 C CA . GLY B 1 260 ? 2.568 -59.625 -29.953 1 96.69 260 GLY B CA 1
ATOM 4290 C C . GLY B 1 260 ? 2.982 -61.062 -29.766 1 96.69 260 GLY B C 1
ATOM 4291 O O . GLY B 1 260 ? 3.137 -61.531 -28.625 1 96.69 260 GLY B O 1
ATOM 4292 N N . TYR B 1 261 ? 3.172 -61.656 -30.891 1 96.56 261 TYR B N 1
ATOM 4293 C CA . TYR B 1 261 ? 3.564 -63.062 -30.859 1 96.56 261 TYR B CA 1
ATOM 4294 C C . TYR B 1 261 ? 4.93 -63.25 -30.203 1 96.56 261 TYR B C 1
ATOM 4296 O O . TYR B 1 261 ? 5.113 -64.125 -29.359 1 96.56 261 TYR B O 1
ATOM 4304 N N . ALA B 1 262 ? 5.832 -62.438 -30.562 1 96.88 262 ALA B N 1
ATOM 4305 C CA . ALA B 1 262 ? 7.176 -62.5 -30.016 1 96.88 262 ALA B CA 1
ATOM 4306 C C . ALA B 1 262 ? 7.16 -62.25 -28.5 1 96.88 262 ALA B C 1
ATOM 4308 O O . ALA B 1 262 ? 7.836 -62.938 -27.734 1 96.88 262 ALA B O 1
ATOM 4309 N N . ILE B 1 263 ? 6.418 -61.281 -28.094 1 97.31 263 ILE B N 1
ATOM 4310 C CA . ILE B 1 263 ? 6.348 -60.906 -26.688 1 97.31 263 ILE B CA 1
ATOM 4311 C C . ILE B 1 263 ? 5.711 -62.031 -25.875 1 97.31 263 ILE B C 1
ATOM 4313 O O . ILE B 1 263 ? 6.227 -62.438 -24.828 1 97.31 263 ILE B O 1
ATOM 4317 N N . LEU B 1 264 ? 4.609 -62.594 -26.391 1 97.38 264 LEU B N 1
ATOM 4318 C CA . LEU B 1 264 ? 3.912 -63.656 -25.688 1 97.38 264 LEU B CA 1
ATOM 4319 C C . LEU B 1 264 ? 4.816 -64.875 -25.516 1 97.38 264 LEU B C 1
ATOM 4321 O O . LEU B 1 264 ? 4.875 -65.438 -24.438 1 97.38 264 LEU B O 1
ATOM 4325 N N . LYS B 1 265 ? 5.523 -65.188 -26.562 1 97.38 265 LYS B N 1
ATOM 4326 C CA . LYS B 1 265 ? 6.449 -66.312 -26.484 1 97.38 265 LYS B CA 1
ATOM 4327 C C . LYS B 1 265 ? 7.496 -66.062 -25.406 1 97.38 265 LYS B C 1
ATOM 4329 O O . LYS B 1 265 ? 7.828 -67 -24.656 1 97.38 265 LYS B O 1
ATOM 4334 N N . ASN B 1 266 ? 7.922 -64.938 -25.266 1 97.06 266 ASN B N 1
ATOM 4335 C CA . ASN B 1 266 ? 8.953 -64.625 -24.297 1 97.06 266 ASN B CA 1
ATOM 4336 C C . ASN B 1 266 ? 8.383 -64.5 -22.875 1 97.06 266 ASN B C 1
ATOM 4338 O O . ASN B 1 266 ? 9.109 -64.688 -21.906 1 97.06 266 ASN B O 1
ATOM 4342 N N . ILE B 1 267 ? 7.129 -64.25 -22.688 1 96.56 267 ILE B N 1
ATOM 4343 C CA . ILE B 1 267 ? 6.469 -64.25 -21.391 1 96.56 267 ILE B CA 1
ATOM 4344 C C . ILE B 1 267 ? 6.371 -65.688 -20.875 1 96.56 267 ILE B C 1
ATOM 4346 O O . ILE B 1 267 ? 6.586 -65.938 -19.688 1 96.56 267 ILE B O 1
ATOM 4350 N N . VAL B 1 268 ? 6.035 -66.562 -21.812 1 95.94 268 VAL B N 1
ATOM 4351 C CA . VAL B 1 268 ? 5.863 -68 -21.453 1 95.94 268 VAL B CA 1
ATOM 4352 C C . VAL B 1 268 ? 7.227 -68.625 -21.234 1 95.94 268 VAL B C 1
ATOM 4354 O O . VAL B 1 268 ? 7.457 -69.312 -20.219 1 95.94 268 VAL B O 1
ATOM 4357 N N . VAL B 1 269 ? 8.109 -68.5 -22.266 1 96.25 269 VAL B N 1
ATOM 4358 C CA . VAL B 1 269 ? 9.477 -69 -22.172 1 96.25 269 VAL B CA 1
ATOM 4359 C C . VAL B 1 269 ? 10.461 -67.875 -22.516 1 96.25 269 VAL B C 1
ATOM 4361 O O . VAL B 1 269 ? 10.648 -67.562 -23.688 1 96.25 269 VAL B O 1
ATOM 4364 N N . ARG B 1 270 ? 11.195 -67.438 -21.531 1 93.75 270 ARG B N 1
ATOM 4365 C CA . ARG B 1 270 ? 12.133 -66.312 -21.719 1 93.75 270 ARG B CA 1
ATOM 4366 C C . ARG B 1 270 ? 13.188 -66.688 -22.766 1 93.75 270 ARG B C 1
ATOM 4368 O O . ARG B 1 270 ? 13.703 -67.812 -22.781 1 93.75 270 ARG B O 1
ATOM 4375 N N . ASN B 1 271 ? 13.477 -65.75 -23.625 1 92.81 271 ASN B N 1
ATOM 4376 C CA . ASN B 1 271 ? 14.523 -65.812 -24.641 1 92.81 271 ASN B CA 1
ATOM 4377 C C . ASN B 1 271 ? 14.219 -66.875 -25.672 1 92.81 271 ASN B C 1
ATOM 4379 O O . ASN B 1 271 ? 15.133 -67.5 -26.25 1 92.81 271 ASN B O 1
ATOM 4383 N N . SER B 1 272 ? 12.961 -67.25 -25.812 1 94.25 272 SER B N 1
ATOM 4384 C CA . SER B 1 272 ? 12.555 -68.25 -26.781 1 94.25 272 SER B CA 1
ATOM 4385 C C . SER B 1 272 ? 12.703 -67.75 -28.219 1 94.25 272 SER B C 1
ATOM 4387 O O . SER B 1 272 ? 13.039 -68.5 -29.125 1 94.25 272 SER B O 1
ATOM 4389 N N . VAL B 1 273 ? 12.375 -66.5 -28.375 1 95.56 273 VAL B N 1
ATOM 4390 C CA . VAL B 1 273 ? 12.523 -65.812 -29.672 1 95.56 273 VAL B CA 1
ATOM 4391 C C . VAL B 1 273 ? 13.094 -64.438 -29.484 1 95.56 273 VAL B C 1
ATOM 4393 O O . VAL B 1 273 ? 12.984 -63.844 -28.406 1 95.56 273 VAL B O 1
ATOM 4396 N N . PRO B 1 274 ? 13.719 -63.969 -30.562 1 95.88 274 PRO B N 1
ATOM 4397 C CA . PRO B 1 274 ? 14.203 -62.594 -30.453 1 95.88 274 PRO B CA 1
ATOM 4398 C C . PRO B 1 274 ? 13.07 -61.594 -30.281 1 95.88 274 PRO B C 1
ATOM 4400 O O . PRO B 1 274 ? 12.016 -61.719 -30.906 1 95.88 274 PRO B O 1
ATOM 4403 N N . LEU B 1 275 ? 13.297 -60.688 -29.391 1 95.62 275 LEU B N 1
ATOM 4404 C CA . LEU B 1 275 ? 12.336 -59.594 -29.156 1 95.62 275 LEU B CA 1
ATOM 4405 C C . LEU B 1 275 ? 12.594 -58.438 -30.094 1 95.62 275 LEU B C 1
ATOM 4407 O O . LEU B 1 275 ? 13.742 -58.156 -30.469 1 95.62 275 LEU B O 1
ATOM 4411 N N . PRO B 1 276 ? 11.477 -57.781 -30.469 1 94.75 276 PRO B N 1
ATOM 4412 C CA . PRO B 1 276 ? 11.727 -56.5 -31.156 1 94.75 276 PRO B CA 1
ATOM 4413 C C . PRO B 1 276 ? 12.625 -55.562 -30.359 1 94.75 276 PRO B C 1
ATOM 4415 O O . PRO B 1 276 ? 12.57 -55.562 -29.125 1 94.75 276 PRO B O 1
ATOM 4418 N N . GLU B 1 277 ? 13.336 -54.688 -31.016 1 94.69 277 GLU B N 1
ATOM 4419 C CA . GLU B 1 277 ? 14.375 -53.844 -30.406 1 94.69 277 GLU B CA 1
ATOM 4420 C C . GLU B 1 277 ? 13.789 -52.906 -29.359 1 94.69 277 GLU B C 1
ATOM 4422 O O . GLU B 1 277 ? 14.438 -52.625 -28.344 1 94.69 277 GLU B O 1
ATOM 4427 N N . TRP B 1 278 ? 12.617 -52.531 -29.484 1 94.44 278 TRP B N 1
ATOM 4428 C CA . TRP B 1 278 ? 12.023 -51.5 -28.641 1 94.44 278 TRP B CA 1
ATOM 4429 C C . TRP B 1 278 ? 11.484 -52.094 -27.344 1 94.44 278 TRP B C 1
ATOM 4431 O O . TRP B 1 278 ? 11.172 -51.375 -26.391 1 94.44 278 TRP B O 1
ATOM 4441 N N . VAL B 1 279 ? 11.305 -53.406 -27.266 1 95.69 279 VAL B N 1
ATOM 4442 C CA . VAL B 1 279 ? 10.641 -54.031 -26.125 1 95.69 279 VAL B CA 1
ATOM 4443 C C . VAL B 1 279 ? 11.547 -53.969 -24.891 1 95.69 279 VAL B C 1
ATOM 4445 O O . VAL B 1 279 ? 12.727 -54.312 -24.953 1 95.69 279 VAL B O 1
ATOM 4448 N N . CYS B 1 280 ? 10.961 -53.438 -23.859 1 94.5 280 CYS B N 1
ATOM 4449 C CA . CYS B 1 280 ? 11.641 -53.438 -22.578 1 94.5 280 CYS B CA 1
ATOM 4450 C C . CYS B 1 280 ? 11.898 -54.844 -22.078 1 94.5 280 CYS B C 1
ATOM 4452 O O . CYS B 1 280 ? 10.984 -55.688 -22.031 1 94.5 280 CYS B O 1
ATOM 4454 N N . THR B 1 281 ? 13.055 -55.094 -21.578 1 93.56 281 THR B N 1
ATOM 4455 C CA . THR B 1 281 ? 13.445 -56.469 -21.234 1 93.56 281 THR B CA 1
ATOM 4456 C C . THR B 1 281 ? 13.219 -56.719 -19.75 1 93.56 281 THR B C 1
ATOM 4458 O O . THR B 1 281 ? 13.406 -57.844 -19.266 1 93.56 281 THR B O 1
ATOM 4461 N N . GLU B 1 282 ? 12.797 -55.719 -19.062 1 92.69 282 GLU B N 1
ATOM 4462 C CA . GLU B 1 282 ? 12.5 -55.938 -17.656 1 92.69 282 GLU B CA 1
ATOM 4463 C C . GLU B 1 282 ? 11.273 -56.812 -17.453 1 92.69 282 GLU B C 1
ATOM 4465 O O . GLU B 1 282 ? 10.219 -56.562 -18.031 1 92.69 282 GLU B O 1
ATOM 4470 N N . ASP B 1 283 ? 11.406 -57.844 -16.609 1 91.81 283 ASP B N 1
ATOM 4471 C CA . ASP B 1 283 ? 10.32 -58.781 -16.406 1 91.81 283 ASP B CA 1
ATOM 4472 C C . ASP B 1 283 ? 9.789 -58.719 -14.977 1 91.81 283 ASP B C 1
ATOM 4474 O O . ASP B 1 283 ? 9.102 -59.625 -14.516 1 91.81 283 ASP B O 1
ATOM 4478 N N . VAL B 1 284 ? 10.242 -57.625 -14.266 1 90.5 284 VAL B N 1
ATOM 4479 C CA . VAL B 1 284 ? 9.758 -57.406 -12.906 1 90.5 284 VAL B CA 1
ATOM 4480 C C . VAL B 1 284 ? 8.977 -56.125 -12.828 1 90.5 284 VAL B C 1
ATOM 4482 O O . VAL B 1 284 ? 9.211 -55.188 -13.609 1 90.5 284 VAL B O 1
ATOM 4485 N N . PRO B 1 285 ? 8.07 -56.188 -11.93 1 86.25 285 PRO B N 1
ATOM 4486 C CA . PRO B 1 285 ? 7.332 -54.938 -11.758 1 86.25 285 PRO B CA 1
ATOM 4487 C C . PRO B 1 285 ? 8.234 -53.75 -11.375 1 86.25 285 PRO B C 1
ATOM 4489 O O . PRO B 1 285 ? 9.375 -53.969 -10.938 1 86.25 285 PRO B O 1
ATOM 4492 N N . ARG B 1 286 ? 7.746 -52.562 -11.484 1 89.38 286 ARG B N 1
ATOM 4493 C CA . ARG B 1 286 ? 8.492 -51.344 -11.18 1 89.38 286 ARG B CA 1
ATOM 4494 C C . ARG B 1 286 ? 8.773 -51.25 -9.688 1 89.38 286 ARG B C 1
ATOM 4496 O O . ARG B 1 286 ? 7.863 -51.406 -8.867 1 89.38 286 ARG B O 1
ATOM 4503 N N . SER B 1 287 ? 10.047 -51.344 -9.266 1 82.06 287 SER B N 1
ATOM 4504 C CA . SER B 1 287 ? 10.43 -51.219 -7.859 1 82.06 287 SER B CA 1
ATOM 4505 C C . SER B 1 287 ? 11.383 -50.062 -7.641 1 82.06 287 SER B C 1
ATOM 4507 O O . SER B 1 287 ? 12.102 -49.656 -8.555 1 82.06 287 SER B O 1
#

pLDDT: mean 89.61, std 14.9, range [21.48, 98.25]

Secondary structure (DSSP, 8-state):
-----THHHHHSTHHHHS----GGGGTT--SS--EEEEE--SS-S--EEEEE-HHHHHHH-HHHHHHHHSSSPP-SEEEE-SS-HHHHHHHHHHHHHS-----SHHHHHHHHHHHHHTT-HHHHHHHHHHHHHH--HHHHHHHHHHHHTSS-----HHHHHHHHH-HHHHHHSHHHHT--HHHHHHHHHH--SS-HHHHHHHHHHHHHHHHHT---SS-HHHHHHHHHGGGGGGS-GGGS-HHHHHHTTTTTT-S-HHHHHHHHHHHHSTTSSPPPTTS----S---/-----THHHHHSTHHHHS----GGGGTT--SS--EEEEE--SS-S--EEEEE-HHHHHHH-HHHHHHHHSSSPP-SEEEE-SS-HHHHHHHHHHHHHS-----SHHHHHHHHHHHHHTT-HHHHHHHHHHHHHH--HHHHHHHHHHHHTSS-----HHHHHHHHH-HHHHHHSHHHHT--HHHHHHHHHH--SS-HHHHHHHHHHHHHHHHHT---SS-HHHHHHHHHGGGGGGS-GGGS-HHHHHHTTTTTT-S-HHHHHHHHHHHHSTTSSPPPTTS----S---

Organism: Haemaphysalis longicornis (NCBI:txid44386)

Solvent-accessible surface area (backbone atoms only — not comparable to full-atom values): 31649 Å² total; per-residue (Å²): 133,82,74,91,58,75,64,58,74,69,74,46,61,64,72,67,54,36,70,78,82,72,47,57,73,51,59,61,29,74,88,78,37,62,29,34,36,38,20,43,22,80,89,46,94,57,66,42,74,43,32,34,42,59,67,51,44,28,75,68,30,70,58,42,28,46,42,54,69,33,90,76,46,56,68,49,63,44,79,38,47,81,42,54,44,63,6,47,49,50,38,49,47,22,64,49,62,62,51,82,78,70,87,44,66,64,47,20,53,33,18,25,53,41,20,57,76,60,66,36,63,60,52,29,51,54,23,49,52,52,42,58,75,66,65,49,48,60,44,36,40,57,50,43,43,54,38,69,70,40,90,57,91,60,82,55,63,58,47,51,50,41,33,52,74,40,31,60,53,29,50,70,22,73,36,41,47,72,40,44,71,68,40,52,53,50,47,68,73,58,41,31,76,44,64,54,67,59,52,52,49,34,54,47,51,22,36,46,51,49,29,72,69,44,84,62,91,58,57,48,64,58,46,29,31,63,64,42,55,82,48,50,45,77,41,47,68,42,41,42,52,67,68,53,38,56,74,34,62,63,62,68,64,67,57,52,70,70,54,42,50,33,50,52,46,28,46,76,40,74,79,68,48,81,66,65,89,60,59,34,83,48,54,59,61,47,117,132,82,74,93,57,76,66,58,75,69,74,48,64,63,72,68,54,37,70,78,82,72,46,56,73,51,57,60,29,72,88,78,38,62,27,33,37,38,19,43,23,80,89,46,92,59,67,42,76,43,32,34,41,58,68,53,44,29,75,70,32,70,58,41,27,46,41,56,69,35,91,77,45,57,67,49,65,45,80,37,46,80,42,54,44,64,6,46,50,50,38,50,48,21,64,49,62,63,52,82,77,69,88,46,67,66,46,21,54,34,17,25,53,39,19,57,76,61,67,36,63,58,53,30,50,53,24,49,51,51,41,58,74,66,64,48,49,58,45,36,39,58,51,44,42,54,40,69,69,41,90,56,91,60,82,55,64,58,48,52,50,42,32,52,73,42,31,60,54,28,49,70,21,75,35,41,47,72,40,45,71,67,40,51,52,50,49,67,74,59,40,30,76,41,63,51,67,58,53,52,50,34,54,48,50,22,35,47,51,51,29,72,70,43,84,62,91,58,59,48,65,58,47,28,31,61,63,42,54,81,48,49,43,76,41,46,67,43,41,42,52,67,67,54,39,55,74,35,62,63,62,68,62,67,56,52,72,69,56,42,50,32,50,52,46,29,45,77,38,73,80,70,47,80,64,65,89,59,59,33,82,48,53,57,62,45,115